Protein AF-A0A662M3L5-F1 (afdb_monomer)

Mean predicted aligned error: 12.58 Å

Structure (mmCIF, N/CA/C/O backbone):
data_AF-A0A662M3L5-F1
#
_entry.id   AF-A0A662M3L5-F1
#
loop_
_atom_site.group_PDB
_atom_site.id
_atom_site.type_symbol
_atom_site.label_atom_id
_atom_site.label_alt_id
_atom_site.label_comp_id
_atom_site.label_asym_id
_atom_site.label_entity_id
_atom_site.label_seq_id
_atom_site.pdbx_PDB_ins_code
_atom_site.Cartn_x
_atom_site.Cartn_y
_atom_site.Cartn_z
_atom_site.occupancy
_atom_site.B_iso_or_equiv
_atom_site.auth_seq_id
_atom_site.auth_comp_id
_atom_site.auth_asym_id
_atom_site.auth_atom_id
_atom_site.pdbx_PDB_model_num
ATOM 1 N N . MET A 1 1 ? 11.964 -28.459 -2.145 1.00 27.73 1 MET A N 1
ATOM 2 C CA . MET A 1 1 ? 10.827 -27.707 -1.575 1.00 27.73 1 MET A CA 1
ATOM 3 C C . MET A 1 1 ? 11.203 -27.233 -0.178 1.00 27.73 1 MET A C 1
ATOM 5 O O . MET A 1 1 ? 11.047 -27.974 0.781 1.00 27.73 1 MET A O 1
ATOM 9 N N . LYS A 1 2 ? 11.797 -26.044 -0.067 1.00 26.00 2 LYS A N 1
ATOM 10 C CA . LYS A 1 2 ? 11.964 -25.332 1.205 1.00 26.00 2 LYS A CA 1
ATOM 11 C C . LYS A 1 2 ? 11.062 -24.111 1.096 1.00 26.00 2 LYS A C 1
ATOM 13 O O . LYS A 1 2 ? 11.248 -23.328 0.171 1.00 26.00 2 LYS A O 1
ATOM 18 N N . GLY A 1 3 ? 10.043 -24.043 1.948 1.00 25.27 3 GLY A N 1
ATOM 19 C CA . GLY A 1 3 ? 9.074 -22.954 1.952 1.00 25.27 3 GLY A CA 1
ATOM 20 C C . GLY A 1 3 ? 9.785 -21.626 2.168 1.00 25.27 3 GLY A C 1
ATOM 21 O O . GLY A 1 3 ? 10.531 -21.477 3.138 1.00 25.27 3 GLY A O 1
ATOM 22 N N . LYS A 1 4 ? 9.577 -20.685 1.244 1.00 26.95 4 LYS A N 1
ATOM 23 C CA . LYS A 1 4 ? 9.848 -19.274 1.498 1.00 26.95 4 LYS A CA 1
ATOM 24 C C . LYS A 1 4 ? 8.907 -18.874 2.635 1.00 26.95 4 LYS A C 1
ATOM 26 O O . LYS A 1 4 ? 7.693 -18.961 2.498 1.00 26.95 4 LYS A O 1
ATOM 31 N N . ARG A 1 5 ? 9.476 -18.563 3.799 1.00 26.64 5 ARG A N 1
ATOM 32 C CA . ARG A 1 5 ? 8.756 -17.863 4.862 1.00 26.64 5 ARG A CA 1
ATOM 33 C C . ARG A 1 5 ? 8.443 -16.486 4.290 1.00 26.64 5 ARG A C 1
ATOM 35 O O . ARG A 1 5 ? 9.375 -15.706 4.129 1.00 26.64 5 ARG A O 1
ATOM 42 N N . ASN A 1 6 ? 7.181 -16.225 3.962 1.00 28.84 6 ASN A N 1
ATOM 43 C CA . ASN A 1 6 ? 6.695 -14.861 3.792 1.00 28.84 6 ASN A CA 1
ATOM 44 C C . ASN A 1 6 ? 6.996 -14.156 5.117 1.00 28.84 6 ASN A C 1
ATOM 46 O O . ASN A 1 6 ? 6.424 -14.505 6.153 1.00 28.84 6 ASN A O 1
ATOM 50 N N . ILE A 1 7 ? 7.999 -13.280 5.121 1.00 30.14 7 ILE A N 1
ATOM 51 C CA . ILE A 1 7 ? 8.295 -12.440 6.277 1.00 30.14 7 ILE A CA 1
ATOM 52 C C . ILE A 1 7 ? 7.214 -11.369 6.250 1.00 30.14 7 ILE A C 1
ATOM 54 O O . ILE A 1 7 ? 7.337 -10.358 5.574 1.00 30.14 7 ILE A O 1
ATOM 58 N N . MET A 1 8 ? 6.110 -11.667 6.925 1.00 33.59 8 MET A N 1
ATOM 59 C CA . MET A 1 8 ? 5.033 -10.728 7.182 1.00 33.59 8 MET A CA 1
ATOM 60 C C . MET A 1 8 ? 5.620 -9.635 8.082 1.00 33.59 8 MET A C 1
ATOM 62 O O . MET A 1 8 ? 5.945 -9.885 9.246 1.00 33.59 8 MET A O 1
ATOM 66 N N . ILE A 1 9 ? 5.881 -8.456 7.515 1.00 40.44 9 ILE A N 1
ATOM 67 C CA . ILE A 1 9 ? 6.354 -7.307 8.285 1.00 40.44 9 ILE A CA 1
ATOM 68 C C . ILE A 1 9 ? 5.115 -6.702 8.942 1.00 40.44 9 ILE A C 1
ATOM 70 O O . ILE A 1 9 ? 4.373 -5.942 8.329 1.00 40.44 9 ILE A O 1
ATOM 74 N N . VAL A 1 10 ? 4.878 -7.089 10.192 1.00 43.31 10 VAL A N 1
ATOM 75 C CA . VAL A 1 10 ? 3.869 -6.464 11.047 1.00 43.31 10 VAL A CA 1
ATOM 76 C C . VAL A 1 10 ? 4.516 -5.253 11.701 1.00 43.31 10 VAL A C 1
ATOM 78 O O . VAL A 1 10 ? 5.445 -5.398 12.500 1.00 43.31 10 VAL A O 1
ATOM 81 N N . VAL A 1 11 ? 4.038 -4.056 11.371 1.00 50.41 11 VAL A N 1
ATOM 82 C CA . VAL A 1 11 ? 4.433 -2.842 12.086 1.00 50.41 11 VAL A CA 1
ATOM 83 C C . VAL A 1 11 ? 3.308 -2.481 13.047 1.00 50.41 11 VAL A C 1
ATOM 85 O O . VAL A 1 11 ? 2.239 -2.017 12.656 1.00 50.41 11 VAL A O 1
ATOM 88 N N . GLY A 1 12 ? 3.546 -2.761 14.329 1.00 44.47 12 GLY A N 1
ATOM 89 C CA . GLY A 1 12 ? 2.594 -2.503 15.403 1.00 44.47 12 GLY A CA 1
ATOM 90 C C . GLY A 1 12 ? 2.553 -1.035 15.814 1.00 44.47 12 GLY A C 1
ATOM 91 O O . GLY A 1 12 ? 3.558 -0.485 16.256 1.00 44.47 12 GLY A O 1
ATOM 92 N N . LEU A 1 13 ? 1.372 -0.426 15.745 1.00 50.84 13 LEU A N 1
ATOM 93 C CA . LEU A 1 13 ? 1.010 0.799 16.457 1.00 50.84 13 LEU A CA 1
ATOM 94 C C . LEU A 1 13 ? 0.485 0.412 17.856 1.00 50.84 13 LEU A C 1
ATOM 96 O O . LEU A 1 13 ? -0.711 0.328 18.128 1.00 50.84 13 LEU A O 1
ATOM 100 N N . VAL A 1 14 ? 1.408 0.086 18.760 1.00 42.06 14 VAL A N 1
ATOM 101 C CA . VAL A 1 14 ? 1.069 -0.434 20.097 1.00 42.06 14 VAL A CA 1
ATOM 102 C C . VAL A 1 14 ? 0.635 0.698 21.039 1.00 42.06 14 VAL A C 1
ATOM 104 O O . VAL A 1 14 ? 1.477 1.487 21.470 1.00 42.06 14 VAL A O 1
ATOM 107 N N . PHE A 1 15 ? -0.635 0.723 21.455 1.00 51.69 15 PHE A N 1
ATOM 108 C CA . PHE A 1 15 ? -1.193 1.737 22.357 1.00 51.69 15 PHE A CA 1
ATOM 109 C C . PHE A 1 15 ? -1.499 1.186 23.765 1.00 51.69 15 PHE A C 1
ATOM 111 O O . PHE A 1 15 ? -2.551 0.607 24.021 1.00 51.69 15 PHE A O 1
ATOM 118 N N . PHE A 1 16 ? -0.629 1.439 24.748 1.00 46.91 16 PHE A N 1
ATOM 119 C CA . PHE A 1 16 ? -0.944 1.139 26.153 1.00 46.91 16 PHE A CA 1
ATOM 120 C C . PHE A 1 16 ? -1.837 2.236 26.768 1.00 46.91 16 PHE A C 1
ATOM 122 O O . PHE A 1 16 ? -1.396 3.363 26.993 1.00 46.91 16 PHE A O 1
ATOM 129 N N . ILE A 1 17 ? -3.082 1.914 27.127 1.00 49.44 17 ILE A N 1
ATOM 130 C CA . ILE A 1 17 ? -3.923 2.797 27.953 1.00 49.44 17 ILE A CA 1
ATOM 131 C C . ILE A 1 17 ? -4.203 2.107 29.287 1.00 49.44 17 ILE A C 1
ATOM 133 O O . ILE A 1 17 ? -5.265 1.542 29.516 1.00 49.44 17 ILE A O 1
ATOM 137 N N . ILE A 1 18 ? -3.243 2.208 30.206 1.00 41.41 18 ILE A N 1
ATOM 138 C CA . ILE A 1 18 ? -3.522 1.980 31.626 1.00 41.41 18 ILE A CA 1
ATOM 139 C C . ILE A 1 18 ? -4.503 3.083 32.043 1.00 41.41 18 ILE A C 1
ATOM 141 O O . ILE A 1 18 ? -4.197 4.255 31.858 1.00 41.41 18 ILE A O 1
ATOM 145 N N . ALA A 1 19 ? -5.686 2.740 32.544 1.00 36.19 19 ALA A N 1
ATOM 146 C CA . ALA A 1 19 ? -6.636 3.725 33.052 1.00 36.19 19 ALA A CA 1
ATOM 147 C C . ALA A 1 19 ? -7.454 3.118 34.194 1.00 36.19 19 ALA A C 1
ATOM 149 O O . ALA A 1 19 ? -8.525 2.575 33.933 1.00 36.19 19 ALA A O 1
ATOM 150 N N . PRO A 1 20 ? -7.002 3.222 35.455 1.00 42.72 20 PRO A N 1
ATOM 151 C CA . PRO A 1 20 ? -7.793 2.735 36.565 1.00 42.72 20 PRO A CA 1
ATOM 152 C C . PRO A 1 20 ? -8.981 3.658 36.861 1.00 42.72 20 PRO A C 1
ATOM 154 O O . PRO A 1 20 ? -8.841 4.874 36.999 1.00 42.72 20 PRO A O 1
ATOM 157 N N . SER A 1 21 ? -10.133 3.015 37.073 1.00 36.50 21 SER A N 1
ATOM 158 C CA . SER A 1 21 ? -11.302 3.444 37.859 1.00 36.50 21 SER A CA 1
ATOM 159 C C . SER A 1 21 ? -12.271 4.490 37.271 1.00 36.50 21 SER A C 1
ATOM 161 O O . SER A 1 21 ? -12.061 5.697 37.339 1.00 36.50 21 SER A O 1
ATOM 163 N N . PHE A 1 22 ? -13.428 4.025 36.771 1.00 46.28 22 PHE A N 1
ATOM 164 C CA . PHE A 1 22 ? -14.652 4.833 36.714 1.00 46.28 22 PHE A CA 1
ATOM 165 C C . PHE A 1 22 ? -15.090 5.167 38.148 1.00 46.28 22 PHE A C 1
ATOM 167 O O . PHE A 1 22 ? -15.472 4.294 38.926 1.00 46.28 22 PHE A O 1
ATOM 174 N N . SER A 1 23 ? -15.176 6.445 38.481 1.00 38.12 23 SER A N 1
ATOM 175 C CA . SER A 1 23 ? -15.864 6.880 39.693 1.00 38.12 23 SER A CA 1
ATOM 176 C C . SER A 1 23 ? -16.951 7.866 39.301 1.00 38.12 23 SER A C 1
ATOM 178 O O . SER A 1 23 ? -16.676 9.049 39.142 1.00 38.12 23 SER A O 1
ATOM 180 N N . PHE A 1 24 ? -18.188 7.386 39.177 1.00 52.09 24 PHE A N 1
ATOM 181 C CA . PHE A 1 24 ? -19.344 8.245 39.430 1.00 52.09 24 PHE A CA 1
ATOM 182 C C . PHE A 1 24 ? -19.686 8.138 40.907 1.00 52.09 24 PHE A C 1
ATOM 184 O O . PHE A 1 24 ? -19.573 7.059 41.492 1.00 52.09 24 PHE A O 1
ATOM 191 N N . VAL A 1 25 ? -20.178 9.205 41.521 1.00 48.12 25 VAL A N 1
ATOM 192 C CA . VAL A 1 25 ? -20.748 9.082 42.867 1.00 48.12 25 VAL A CA 1
ATOM 193 C C . VAL A 1 25 ? -22.212 8.662 42.723 1.00 48.12 25 VAL A C 1
ATOM 195 O O . VAL A 1 25 ? -23.138 9.433 42.975 1.00 48.12 25 VAL A O 1
ATOM 198 N N . LEU A 1 26 ? -22.453 7.408 42.318 1.00 54.53 26 LEU A N 1
ATOM 199 C CA . LEU A 1 26 ? -23.788 6.822 42.461 1.00 54.53 26 LEU A CA 1
ATOM 200 C C . LEU A 1 26 ? -23.977 6.429 43.923 1.00 54.53 26 LEU A C 1
ATOM 202 O O . LEU A 1 26 ? -23.242 5.611 44.478 1.00 54.53 26 LEU A O 1
ATOM 206 N N . THR A 1 27 ? -24.980 7.014 44.575 1.00 55.97 27 THR A N 1
ATOM 207 C CA . THR A 1 27 ? -25.310 6.623 45.943 1.00 55.97 27 THR A CA 1
ATOM 208 C C . THR A 1 27 ? -25.780 5.161 45.947 1.00 55.97 27 THR A C 1
ATOM 210 O O . THR A 1 27 ? -26.597 4.782 45.105 1.00 55.97 27 THR A O 1
ATOM 213 N N . PRO A 1 28 ? -25.332 4.318 46.900 1.00 55.06 28 PRO A N 1
ATOM 214 C CA . PRO A 1 28 ? -25.658 2.884 46.926 1.00 55.06 28 PRO A CA 1
ATOM 215 C C . PRO A 1 28 ? -27.157 2.534 46.985 1.00 55.06 28 PRO A C 1
ATOM 217 O O . PRO A 1 28 ? -27.518 1.362 46.899 1.00 55.06 28 PRO A O 1
ATOM 220 N N . SER A 1 29 ? -28.034 3.521 47.195 1.00 57.66 29 SER A N 1
ATOM 221 C CA . SER A 1 29 ? -29.493 3.386 47.198 1.00 57.66 29 SER A CA 1
ATOM 222 C C . SER A 1 29 ? -30.149 3.640 45.831 1.00 57.66 29 SER A C 1
ATOM 224 O O . SER A 1 29 ? -31.363 3.443 45.706 1.00 57.66 29 SER A O 1
ATOM 226 N N . MET A 1 30 ? -29.395 4.066 44.810 1.00 67.62 30 MET A N 1
ATOM 227 C CA . MET A 1 30 ? -29.929 4.304 43.468 1.00 67.62 30 MET A CA 1
ATOM 228 C C . MET A 1 30 ? -30.378 3.001 42.801 1.00 67.62 30 MET A C 1
ATOM 230 O O . MET A 1 30 ? -29.703 1.978 42.852 1.00 67.62 30 MET A O 1
ATOM 234 N N . LYS A 1 31 ? -31.545 3.050 42.149 1.00 77.75 31 LYS A N 1
ATOM 235 C CA . LYS A 1 31 ? -32.142 1.919 41.411 1.00 77.75 31 LYS A CA 1
ATOM 236 C C . LYS A 1 31 ? -31.986 2.031 39.889 1.00 77.75 31 LYS A C 1
ATOM 238 O O . LYS A 1 31 ? -32.444 1.145 39.173 1.00 77.75 31 LYS A O 1
ATOM 243 N N . LYS A 1 32 ? -31.443 3.150 39.409 1.00 84.06 32 LYS A N 1
ATOM 244 C CA . LYS A 1 32 ? -31.181 3.459 38.001 1.00 84.06 32 LYS A CA 1
ATOM 245 C C . LYS A 1 32 ? -30.176 4.607 37.898 1.00 84.06 32 LYS A C 1
ATOM 247 O O . LYS A 1 32 ? -30.048 5.371 38.856 1.00 84.06 32 LYS A O 1
ATOM 252 N N . ILE A 1 33 ? -29.553 4.755 36.736 1.00 85.81 33 ILE A N 1
ATOM 253 C CA . ILE A 1 33 ? -28.742 5.916 36.360 1.00 85.81 33 ILE A CA 1
ATOM 254 C C . ILE A 1 33 ? -29.633 7.176 36.390 1.00 85.81 33 ILE A C 1
ATOM 256 O O . ILE A 1 33 ? -30.780 7.121 35.922 1.00 85.81 33 ILE A O 1
ATOM 260 N N . PRO A 1 34 ? -29.170 8.284 36.999 1.00 87.25 34 PRO A N 1
ATOM 261 C CA . PRO A 1 34 ? -29.963 9.498 37.129 1.00 87.25 34 PRO A CA 1
ATOM 262 C C . PRO A 1 34 ? -30.137 10.215 35.787 1.00 87.25 34 PRO A C 1
ATOM 264 O O . PRO A 1 34 ? -29.218 10.301 34.978 1.00 87.25 34 PRO A O 1
ATOM 267 N N . ASP A 1 35 ? -31.320 10.799 35.593 1.00 89.38 35 ASP A N 1
ATOM 268 C CA . ASP A 1 35 ? -31.688 11.490 34.349 1.00 89.38 35 ASP A CA 1
ATOM 269 C C . ASP A 1 35 ? -30.945 12.845 34.190 1.00 89.38 35 ASP A C 1
ATOM 271 O O . ASP A 1 35 ? -31.071 13.502 33.164 1.00 89.38 35 ASP A O 1
ATOM 275 N N . ASN A 1 36 ? -30.181 13.257 35.210 1.00 87.94 36 ASN A N 1
ATOM 276 C CA . ASN A 1 36 ? -29.349 14.462 35.277 1.00 87.94 36 ASN A CA 1
ATOM 277 C C . ASN A 1 36 ? -27.878 14.141 35.619 1.00 87.94 36 ASN A C 1
ATOM 279 O O . ASN A 1 36 ? -27.220 14.932 36.293 1.00 87.94 36 ASN A O 1
ATOM 283 N N . LEU A 1 37 ? -27.389 12.957 35.227 1.00 87.12 37 LEU A N 1
ATOM 284 C CA . LEU A 1 37 ? -25.986 12.566 35.377 1.00 87.12 37 LEU A CA 1
ATOM 285 C C . LEU A 1 37 ? -25.061 13.632 34.765 1.00 87.12 37 LEU A C 1
ATOM 287 O O . LEU A 1 37 ? -25.220 13.975 33.598 1.00 87.12 37 LEU A O 1
ATOM 291 N N . HIS A 1 38 ? -24.088 14.116 35.531 1.00 89.88 38 HIS A N 1
ATOM 292 C CA . HIS A 1 38 ? -22.955 14.891 35.024 1.00 89.88 38 HIS A CA 1
ATOM 293 C C . HIS A 1 38 ? -21.731 14.541 35.845 1.00 89.88 38 HIS A C 1
ATOM 295 O O . HIS A 1 38 ? -21.730 14.723 37.061 1.00 89.88 38 HIS A O 1
ATOM 301 N N . GLU A 1 39 ? -20.720 14.005 35.181 1.00 83.62 39 GLU A N 1
ATOM 302 C CA . GLU A 1 39 ? -19.547 13.456 35.837 1.00 83.62 39 GLU A CA 1
ATOM 303 C C . GLU A 1 39 ? -18.311 13.646 34.960 1.00 83.62 39 GLU A C 1
ATOM 305 O O . GLU A 1 39 ? -18.377 13.536 33.734 1.00 83.62 39 GLU A O 1
ATOM 310 N N . VAL A 1 40 ? -17.173 13.917 35.594 1.00 85.12 40 VAL A N 1
ATOM 311 C CA . VAL A 1 40 ? -15.888 14.113 34.916 1.00 85.12 40 VAL A CA 1
ATOM 312 C C . VAL A 1 40 ? -14.843 13.241 35.589 1.00 85.12 40 VAL A C 1
ATOM 314 O O . VAL A 1 40 ? -14.627 13.340 36.795 1.00 85.12 40 VAL A O 1
ATOM 317 N N . VAL A 1 41 ? -14.176 12.409 34.798 1.00 79.50 41 VAL A N 1
ATOM 318 C CA . VAL A 1 41 ? -13.147 11.474 35.250 1.00 79.50 41 VAL A CA 1
ATOM 319 C C . VAL A 1 41 ? -11.843 11.780 34.522 1.00 79.50 41 VAL A C 1
ATOM 321 O O . VAL A 1 41 ? -11.846 12.092 33.332 1.00 79.50 41 VAL A O 1
ATOM 324 N N . TYR A 1 42 ? -10.731 11.701 35.247 1.00 81.75 42 TYR A N 1
ATOM 325 C CA . TYR A 1 42 ? -9.387 11.866 34.705 1.00 81.75 42 TYR A CA 1
ATOM 326 C C . TYR A 1 42 ? -8.622 10.553 34.838 1.00 81.75 42 TYR A C 1
ATOM 328 O O . TYR A 1 42 ? -8.684 9.906 35.882 1.00 81.75 42 TYR A O 1
ATOM 336 N N . TYR A 1 43 ? -7.879 10.196 33.798 1.00 78.31 43 TYR A N 1
ATOM 337 C CA . TYR A 1 43 ? -7.032 9.013 33.744 1.00 78.31 43 TYR A CA 1
ATOM 338 C C . TYR A 1 43 ? -5.612 9.399 33.346 1.00 78.31 43 TYR A C 1
ATOM 340 O O . TYR A 1 43 ? -5.399 10.386 32.641 1.00 78.31 43 TYR A O 1
ATOM 348 N N . GLU A 1 44 ? -4.643 8.582 33.746 1.00 82.00 44 GLU A N 1
ATOM 349 C CA . GLU A 1 44 ? -3.254 8.698 33.311 1.00 82.00 44 GLU A CA 1
ATOM 350 C C . GLU A 1 44 ? -2.821 7.405 32.630 1.00 82.00 44 GLU A C 1
ATOM 352 O O . GLU A 1 44 ? -3.000 6.337 33.207 1.00 82.00 44 GLU A O 1
ATOM 357 N N . GLY A 1 45 ? -2.207 7.507 31.451 1.00 80.81 45 GLY A N 1
ATOM 358 C CA . GLY A 1 45 ? -1.768 6.358 30.659 1.00 80.81 45 GLY A CA 1
ATOM 359 C C . GLY A 1 45 ? -0.417 6.580 29.979 1.00 80.81 45 GLY A C 1
ATOM 360 O O . GLY A 1 45 ? 0.198 7.644 30.103 1.00 80.81 45 GLY A O 1
ATOM 361 N N . LYS A 1 46 ? 0.054 5.569 29.239 1.00 84.62 46 LYS A N 1
ATOM 362 C CA . LYS A 1 46 ? 1.324 5.618 28.502 1.00 84.62 46 LYS A CA 1
ATOM 363 C C . LYS A 1 46 ? 1.124 5.215 27.043 1.00 84.62 46 LYS A C 1
ATOM 365 O O . LYS A 1 46 ? 1.204 4.042 26.700 1.00 84.62 46 LYS A O 1
ATOM 370 N N . LEU A 1 47 ? 0.962 6.203 26.179 1.00 84.25 47 LEU A N 1
ATOM 371 C CA . LEU A 1 47 ? 0.770 6.004 24.750 1.00 84.25 47 LEU A CA 1
ATOM 372 C C . LEU A 1 47 ? 2.087 5.597 24.076 1.00 84.25 47 LEU A C 1
ATOM 374 O O . LEU A 1 47 ? 3.096 6.283 24.246 1.00 84.25 47 LEU A O 1
ATOM 378 N N . GLY A 1 48 ? 2.072 4.505 23.314 1.00 82.31 48 GLY A N 1
ATOM 379 C CA . GLY A 1 48 ? 3.133 4.151 22.373 1.00 82.31 48 GLY A CA 1
ATOM 380 C C . GLY A 1 48 ? 2.693 4.497 20.953 1.00 82.31 48 GLY A C 1
ATOM 381 O O . GLY A 1 48 ? 1.568 4.202 20.572 1.00 82.31 48 GLY A O 1
ATOM 382 N N . MET A 1 49 ? 3.553 5.139 20.172 1.00 79.25 49 MET A N 1
ATOM 383 C CA . MET A 1 49 ? 3.295 5.442 18.764 1.00 79.25 49 MET A CA 1
ATOM 384 C C . MET A 1 49 ? 4.531 5.114 17.943 1.00 79.25 49 MET A C 1
ATOM 386 O O . MET A 1 49 ? 5.652 5.403 18.362 1.00 79.25 49 MET A O 1
ATOM 390 N N . LEU A 1 50 ? 4.340 4.529 16.763 1.00 72.38 50 LEU A N 1
ATOM 391 C CA . LEU A 1 50 ? 5.442 4.347 15.831 1.00 72.38 50 LEU A CA 1
ATOM 392 C C . LEU A 1 50 ? 5.859 5.711 15.283 1.00 72.38 50 LEU A C 1
ATOM 394 O O . LEU A 1 50 ? 5.068 6.419 14.661 1.00 72.38 50 LEU A O 1
ATOM 398 N N . ASN A 1 51 ? 7.129 6.048 15.454 1.00 73.88 51 ASN A N 1
ATOM 399 C CA . ASN A 1 51 ? 7.733 7.166 14.762 1.00 73.88 51 ASN A CA 1
ATOM 400 C C . ASN A 1 51 ? 8.099 6.737 13.339 1.00 73.88 51 ASN A C 1
ATOM 402 O O . ASN A 1 51 ? 9.034 5.965 13.136 1.00 73.88 51 ASN A O 1
ATOM 406 N N . THR A 1 52 ? 7.388 7.256 12.342 1.00 67.69 52 THR A N 1
ATOM 407 C CA . THR A 1 52 ? 7.603 6.900 10.930 1.00 67.69 52 THR A CA 1
ATOM 408 C C . THR A 1 52 ? 8.940 7.391 10.369 1.00 67.69 52 THR A C 1
ATOM 410 O O . THR A 1 52 ? 9.419 6.839 9.385 1.00 67.69 52 THR A O 1
ATOM 413 N N . SER A 1 53 ? 9.584 8.379 11.005 1.00 71.88 53 SER A N 1
ATOM 414 C CA . SER A 1 53 ? 10.919 8.849 10.602 1.00 71.88 53 SER A CA 1
ATOM 415 C C . SER A 1 53 ? 12.038 7.953 11.130 1.00 71.88 53 SER A C 1
ATOM 417 O O . SER A 1 53 ? 13.024 7.721 10.437 1.00 71.88 53 SER A O 1
ATOM 419 N N . THR A 1 54 ? 11.928 7.489 12.379 1.00 76.62 54 THR A N 1
ATOM 420 C CA . THR A 1 54 ? 12.988 6.699 13.034 1.00 76.62 54 THR A CA 1
ATOM 421 C C . THR A 1 54 ? 12.720 5.197 13.020 1.00 76.62 54 THR A C 1
ATOM 423 O O . THR A 1 54 ? 13.621 4.431 13.355 1.00 76.62 54 THR A O 1
ATOM 426 N N . LEU A 1 55 ? 11.499 4.786 12.664 1.00 70.31 55 LEU A N 1
ATOM 427 C CA . LEU A 1 55 ? 10.984 3.416 12.735 1.00 70.31 55 LEU A CA 1
ATOM 428 C C . LEU A 1 55 ? 11.094 2.787 14.134 1.00 70.31 55 LEU A C 1
ATOM 430 O O . LEU A 1 55 ? 11.152 1.568 14.277 1.00 70.31 55 LEU A O 1
ATOM 434 N N . ASN A 1 56 ? 11.116 3.619 15.177 1.00 77.12 56 ASN A N 1
ATOM 435 C CA . ASN A 1 56 ? 11.104 3.188 16.571 1.00 77.12 56 ASN A CA 1
ATOM 436 C C . ASN A 1 56 ? 9.788 3.575 17.247 1.00 77.12 56 ASN A C 1
ATOM 438 O O . ASN A 1 56 ? 9.097 4.498 16.819 1.00 77.12 56 ASN A O 1
ATOM 442 N N . MET A 1 57 ? 9.462 2.880 18.335 1.00 76.69 57 MET A N 1
ATOM 443 C CA . MET A 1 57 ? 8.332 3.245 19.184 1.00 76.69 57 MET A CA 1
ATOM 444 C C . MET A 1 57 ? 8.708 4.415 20.092 1.00 76.69 57 MET A C 1
ATOM 446 O O . MET A 1 57 ? 9.570 4.277 20.965 1.00 76.69 57 MET A O 1
ATOM 450 N N . ASP A 1 58 ? 8.011 5.532 19.921 1.00 83.25 58 ASP A N 1
ATOM 451 C CA . ASP A 1 58 ? 8.042 6.659 20.840 1.00 83.25 58 ASP A CA 1
ATOM 452 C C . ASP A 1 58 ? 6.957 6.480 21.898 1.00 83.25 58 ASP A C 1
ATOM 454 O O . ASP A 1 58 ? 5.852 6.014 21.620 1.00 83.25 58 ASP A O 1
ATOM 458 N N . TYR A 1 59 ? 7.275 6.859 23.133 1.00 87.19 59 TYR A N 1
ATOM 459 C CA . TYR A 1 59 ? 6.352 6.734 24.252 1.00 87.19 59 TYR A CA 1
ATOM 460 C C . TYR A 1 59 ? 6.137 8.075 24.928 1.00 87.19 59 TYR A C 1
ATOM 462 O O . TYR A 1 59 ? 7.099 8.749 25.307 1.00 87.19 59 TYR A O 1
ATOM 470 N N . ILE A 1 60 ? 4.875 8.415 25.161 1.00 88.50 60 ILE A N 1
ATOM 471 C CA . ILE A 1 60 ? 4.485 9.612 25.900 1.00 88.50 60 ILE A CA 1
ATOM 472 C C . ILE A 1 60 ? 3.517 9.252 27.023 1.00 88.50 60 ILE A C 1
ATOM 474 O O . ILE A 1 60 ? 2.682 8.359 26.897 1.00 88.50 60 ILE A O 1
ATOM 478 N N . ASN A 1 61 ? 3.636 9.957 28.145 1.00 90.44 61 ASN A N 1
ATOM 479 C CA . ASN A 1 61 ? 2.639 9.871 29.205 1.00 90.44 61 ASN A CA 1
ATOM 480 C C . ASN A 1 61 ? 1.471 10.776 28.823 1.00 90.44 61 ASN A C 1
ATOM 482 O O . ASN A 1 61 ? 1.683 11.947 28.500 1.00 90.44 61 ASN A O 1
ATOM 486 N N . ILE A 1 62 ? 0.260 10.244 28.883 1.00 88.81 62 ILE A N 1
ATOM 487 C CA . ILE A 1 62 ? -0.957 10.961 28.516 1.00 88.81 62 ILE A CA 1
ATOM 488 C C . ILE A 1 62 ? -1.878 11.129 29.717 1.00 88.81 62 ILE A C 1
ATOM 490 O O . ILE A 1 62 ? -1.880 10.312 30.637 1.00 88.81 62 ILE A O 1
ATOM 494 N N . GLU A 1 63 ? -2.665 12.194 29.683 1.00 89.75 63 GLU A N 1
ATOM 495 C CA . GLU A 1 63 ? -3.829 12.397 30.535 1.00 89.75 63 GLU A CA 1
ATOM 496 C C . GLU A 1 63 ? -5.082 12.290 29.663 1.00 89.75 63 GLU A C 1
ATOM 498 O O . GLU A 1 63 ? -5.142 12.872 28.579 1.00 89.75 63 GLU A O 1
ATOM 503 N N . ILE A 1 64 ? -6.078 11.544 30.126 1.00 86.75 64 ILE A N 1
ATOM 504 C CA . ILE A 1 64 ? -7.362 11.384 29.447 1.00 86.75 64 ILE A CA 1
ATOM 505 C C . ILE A 1 64 ? -8.427 11.988 30.354 1.00 86.75 64 ILE A C 1
ATOM 507 O O . ILE A 1 64 ? -8.599 11.548 31.485 1.00 86.75 64 ILE A O 1
ATOM 511 N N . LYS A 1 65 ? -9.162 12.982 29.868 1.00 90.00 65 LYS A N 1
ATOM 512 C CA . LYS A 1 65 ? -10.353 13.518 30.524 1.00 90.00 65 LYS A CA 1
ATOM 513 C C . LYS A 1 65 ? -11.576 12.922 29.843 1.00 90.00 65 LYS A C 1
ATOM 515 O O . LYS A 1 65 ? -11.729 13.079 28.639 1.00 90.00 65 LYS A O 1
ATOM 520 N N . ARG A 1 66 ? -12.468 12.304 30.606 1.00 87.38 66 ARG A N 1
ATOM 521 C CA . ARG A 1 66 ? -13.758 11.806 30.128 1.00 87.38 66 ARG A CA 1
ATOM 522 C C . ARG A 1 66 ? -14.888 12.488 30.870 1.00 87.38 66 ARG A C 1
ATOM 524 O O . ARG A 1 66 ? -14.937 12.457 32.094 1.00 87.38 66 ARG A O 1
ATOM 531 N N . GLU A 1 67 ? -15.793 13.104 30.135 1.00 91.50 67 GLU A N 1
ATOM 532 C CA . GLU A 1 67 ? -16.920 13.859 30.663 1.00 91.50 67 GLU A CA 1
ATOM 533 C C . GLU A 1 67 ? -18.230 13.242 30.173 1.00 91.50 67 GLU A C 1
ATOM 535 O O . GLU A 1 67 ? -18.471 13.138 28.976 1.00 91.50 67 GLU A O 1
ATOM 540 N N . VAL A 1 68 ? -19.072 12.800 31.106 1.00 90.19 68 VAL A N 1
ATOM 541 C CA . VAL A 1 68 ? -20.291 12.035 30.831 1.00 90.19 68 VAL A CA 1
ATOM 542 C C . VAL A 1 68 ? -21.506 12.815 31.313 1.00 90.19 68 VAL A C 1
ATOM 544 O O . VAL A 1 68 ? -21.579 13.225 32.470 1.00 90.19 68 VAL A O 1
ATOM 547 N N . ASN A 1 69 ? -22.477 13.000 30.423 1.00 94.06 69 ASN A N 1
ATOM 548 C CA . ASN A 1 69 ? -23.661 13.822 30.632 1.00 94.06 69 ASN A CA 1
ATOM 549 C C . ASN A 1 69 ? -24.931 13.079 30.215 1.00 94.06 69 ASN A C 1
ATOM 551 O O . ASN A 1 69 ? -25.047 12.647 29.073 1.00 94.06 69 ASN A O 1
ATOM 555 N N . ALA A 1 70 ? -25.935 13.013 31.085 1.00 94.38 70 ALA A N 1
ATOM 556 C CA . ALA A 1 70 ? -27.299 12.721 30.664 1.00 94.38 70 ALA A CA 1
ATOM 557 C C . ALA A 1 70 ? -27.882 13.955 29.969 1.00 94.38 70 ALA A C 1
ATOM 559 O O . ALA A 1 70 ? -28.111 14.986 30.599 1.00 94.38 70 ALA A O 1
ATOM 560 N N . ILE A 1 71 ? -28.114 13.852 28.661 1.00 95.81 71 ILE A N 1
ATOM 561 C CA . ILE A 1 71 ? -28.539 14.996 27.840 1.00 95.81 71 ILE A CA 1
ATOM 562 C C . ILE A 1 71 ? -30.047 15.027 27.598 1.00 95.81 71 ILE A C 1
ATOM 564 O O . ILE A 1 71 ? -30.622 16.095 27.393 1.00 95.81 71 ILE A O 1
ATOM 568 N N . LYS A 1 72 ? -30.707 13.864 27.597 1.00 94.12 72 LYS A N 1
ATOM 569 C CA . LYS A 1 72 ? -32.140 13.757 27.308 1.00 94.12 72 LYS A CA 1
ATOM 570 C C . LYS A 1 72 ? -32.690 12.425 27.794 1.00 94.12 72 LYS A C 1
ATOM 572 O O . LYS A 1 72 ? -31.983 11.425 27.806 1.00 94.12 72 LYS A O 1
ATOM 577 N N . LYS A 1 73 ? -33.979 12.395 28.118 1.00 94.56 73 LYS A N 1
ATOM 578 C CA . LYS A 1 73 ? -34.722 11.159 28.355 1.00 94.56 73 LYS A CA 1
ATOM 579 C C . LYS A 1 73 ? -35.933 11.079 27.440 1.00 94.56 73 LYS A C 1
ATOM 581 O O . LYS A 1 73 ? -36.712 12.028 27.363 1.00 94.56 73 LYS A O 1
ATOM 586 N N . GLU A 1 74 ? -36.104 9.933 26.800 1.00 93.81 74 GLU A N 1
ATOM 587 C CA . GLU A 1 74 ? -37.211 9.636 25.897 1.00 93.81 74 GLU A CA 1
ATOM 588 C C . GLU A 1 74 ? -37.877 8.327 26.322 1.00 93.81 74 GLU A C 1
ATOM 590 O O . GLU A 1 74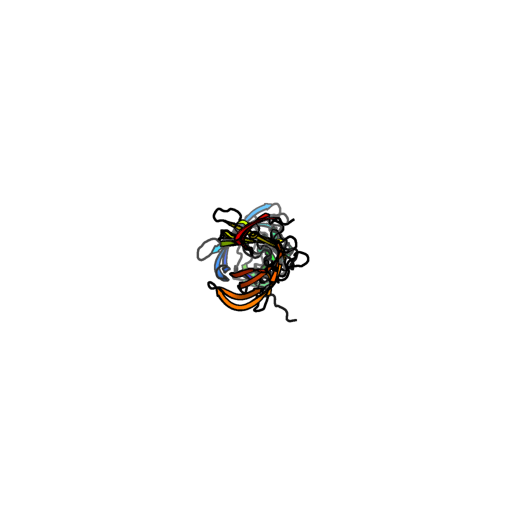 ? -37.342 7.240 26.124 1.00 93.81 74 GLU A O 1
ATOM 595 N N . GLY A 1 75 ? -39.044 8.427 26.966 1.00 91.50 75 GLY A N 1
ATOM 596 C CA . GLY A 1 75 ? -39.695 7.263 27.568 1.00 91.50 75 GLY A CA 1
ATOM 597 C C . GLY A 1 75 ? -38.797 6.602 28.619 1.00 91.50 75 GLY A C 1
ATOM 598 O O . GLY A 1 75 ? -38.434 7.235 29.615 1.00 91.50 75 GLY A O 1
ATOM 599 N N . ASP A 1 76 ? -38.446 5.339 28.380 1.00 92.25 76 ASP A N 1
ATOM 600 C CA . ASP A 1 76 ? -37.547 4.550 29.229 1.00 92.25 76 ASP A CA 1
ATOM 601 C C . ASP A 1 76 ? -36.075 4.594 28.776 1.00 92.25 76 ASP A C 1
ATOM 603 O O . ASP A 1 76 ? -35.231 3.979 29.423 1.00 92.25 76 ASP A O 1
ATOM 607 N N . VAL A 1 77 ? -35.747 5.348 27.720 1.00 96.25 77 VAL A N 1
ATOM 608 C CA . VAL A 1 77 ? -34.378 5.490 27.203 1.00 96.25 77 VAL A CA 1
ATOM 609 C C . VAL A 1 77 ? -33.734 6.768 27.727 1.00 96.25 77 VAL A C 1
ATOM 611 O O . VAL A 1 77 ? -34.325 7.850 27.680 1.00 96.25 77 VAL A O 1
ATOM 614 N N . LEU A 1 78 ? -32.504 6.649 28.221 1.00 95.50 78 LEU A N 1
ATOM 615 C CA . LEU A 1 78 ? -31.660 7.762 28.631 1.00 95.50 78 LEU A CA 1
ATOM 616 C C . LEU A 1 78 ? -30.562 7.977 27.584 1.00 95.50 78 LEU A C 1
ATOM 618 O O . LEU A 1 78 ? -29.793 7.061 27.300 1.00 95.50 78 LEU A O 1
ATOM 622 N N . LEU A 1 79 ? -30.493 9.185 27.025 1.00 96.81 79 LEU A N 1
ATOM 623 C CA . LEU A 1 79 ? -29.404 9.593 26.147 1.00 96.81 79 LEU A CA 1
ATOM 624 C C . LEU A 1 79 ? -28.243 10.126 26.982 1.00 96.81 79 LEU A C 1
ATOM 626 O O . LEU A 1 79 ? -28.402 11.093 27.736 1.00 96.81 79 LEU A O 1
ATOM 630 N N . ILE A 1 80 ? -27.082 9.505 26.811 1.00 94.19 80 ILE A N 1
ATOM 631 C CA . ILE A 1 80 ? -25.833 9.878 27.461 1.00 94.19 80 ILE A CA 1
ATOM 632 C C . ILE A 1 80 ? -24.864 10.400 26.406 1.00 94.19 80 ILE A C 1
ATOM 634 O O . ILE A 1 80 ? -24.602 9.714 25.427 1.00 94.19 80 ILE A O 1
ATOM 638 N N . ARG A 1 81 ? -24.309 11.591 26.618 1.00 95.25 81 ARG A N 1
ATOM 639 C CA . ARG A 1 81 ? -23.174 12.117 25.861 1.00 95.25 81 ARG A CA 1
ATOM 640 C C . ARG A 1 81 ? -21.895 11.889 26.645 1.00 95.25 81 ARG A C 1
ATOM 642 O O . ARG A 1 81 ? -21.843 12.183 27.835 1.00 95.25 81 ARG A O 1
ATOM 649 N N . GLU A 1 82 ? -20.877 11.417 25.960 1.00 91.88 82 GLU A N 1
ATOM 650 C CA . GLU A 1 82 ? -19.545 11.180 26.480 1.00 91.88 82 GLU A CA 1
ATOM 651 C C . GLU A 1 82 ? -18.538 11.963 25.646 1.00 91.88 82 GLU A C 1
ATOM 653 O O . GLU A 1 82 ? -18.513 11.826 24.429 1.00 91.88 82 GLU A O 1
ATOM 658 N N . ASP A 1 83 ? -17.722 12.783 26.297 1.00 93.19 83 ASP A N 1
ATOM 659 C CA . ASP A 1 83 ? -16.632 13.530 25.681 1.00 93.19 83 ASP A CA 1
ATOM 660 C C . ASP A 1 83 ? -15.303 13.045 26.256 1.00 93.19 83 ASP A C 1
ATOM 662 O O . ASP A 1 83 ? -15.041 13.213 27.447 1.00 93.19 83 ASP A O 1
ATOM 666 N N . VAL A 1 84 ? -14.456 12.461 25.415 1.00 89.75 84 VAL A N 1
ATOM 667 C CA . VAL A 1 84 ? -13.101 12.026 25.755 1.00 89.75 84 VAL A CA 1
ATOM 668 C C . VAL A 1 84 ? -12.109 13.003 25.133 1.00 89.75 84 VAL A C 1
ATOM 670 O O . VAL A 1 84 ? -12.120 13.246 23.931 1.00 89.75 84 VAL A O 1
ATOM 673 N N . THR A 1 85 ? -11.234 13.567 25.954 1.00 92.25 85 THR A N 1
ATOM 674 C CA . THR A 1 85 ? -10.123 14.424 25.540 1.00 92.25 85 THR A CA 1
ATOM 675 C C . THR A 1 85 ? -8.816 13.805 25.998 1.00 92.25 85 THR A C 1
ATOM 677 O O . THR A 1 85 ? -8.665 13.505 27.180 1.00 92.25 85 THR A O 1
ATOM 680 N N . VAL A 1 86 ? -7.848 13.667 25.097 1.00 89.56 86 VAL A N 1
ATOM 681 C CA . VAL A 1 86 ? -6.523 13.111 25.409 1.00 89.56 86 VAL A CA 1
ATOM 682 C C . VAL A 1 86 ? -5.461 14.192 25.263 1.00 89.56 86 VAL A C 1
ATOM 684 O O . VAL A 1 86 ? -5.485 14.964 24.306 1.00 89.56 86 VAL A O 1
ATOM 687 N N . LYS A 1 87 ? -4.524 14.275 26.212 1.00 92.62 87 LYS A N 1
ATOM 688 C CA . LYS A 1 87 ? -3.436 15.265 26.224 1.00 92.62 87 LYS A CA 1
ATOM 689 C C . LYS A 1 87 ? -2.099 14.616 26.532 1.00 92.62 87 LYS A C 1
ATOM 691 O O . LYS A 1 87 ? -2.022 13.733 27.379 1.00 92.62 87 LYS A O 1
ATOM 696 N N . ASP A 1 88 ? -1.028 15.105 25.917 1.00 92.06 88 ASP A N 1
ATOM 697 C CA . ASP A 1 88 ? 0.332 14.820 26.379 1.00 92.06 88 ASP A CA 1
ATOM 698 C C . ASP A 1 88 ? 0.539 15.494 27.743 1.00 92.06 88 ASP A C 1
ATOM 700 O O . ASP A 1 88 ? 0.486 16.721 27.861 1.00 92.06 88 ASP A O 1
ATOM 704 N N . LYS A 1 89 ? 0.812 14.696 28.779 1.00 91.00 89 LYS A N 1
ATOM 705 C CA . LYS A 1 89 ? 0.967 15.168 30.161 1.00 91.00 89 LYS A CA 1
ATOM 706 C C . LYS A 1 89 ? 2.155 16.120 30.326 1.00 91.00 89 LYS A C 1
ATOM 708 O O . LYS A 1 89 ? 2.152 16.971 31.212 1.00 91.00 89 LYS A O 1
ATOM 713 N N . ARG A 1 90 ? 3.190 15.987 29.491 1.00 90.75 90 ARG A N 1
ATOM 714 C CA . ARG A 1 90 ? 4.399 16.817 29.558 1.00 90.75 90 ARG A CA 1
ATOM 715 C C . ARG A 1 90 ? 4.174 18.196 28.949 1.00 90.75 90 ARG A C 1
ATOM 717 O O . ARG A 1 90 ? 4.686 19.179 29.478 1.00 90.75 90 ARG A O 1
ATOM 724 N N . THR A 1 91 ? 3.483 18.266 27.814 1.00 93.56 91 THR A N 1
ATOM 725 C CA . THR A 1 91 ? 3.297 19.525 27.071 1.00 93.56 91 THR A CA 1
ATOM 726 C C . THR A 1 91 ? 1.952 20.193 27.336 1.00 93.56 91 THR A C 1
ATOM 728 O O . THR A 1 91 ? 1.809 21.384 27.070 1.00 93.56 91 THR A O 1
ATOM 731 N N . GLY A 1 92 ? 0.969 19.447 27.843 1.00 91.88 92 GLY A N 1
ATOM 732 C CA . GLY A 1 92 ? -0.422 19.876 27.982 1.00 91.88 92 GLY A CA 1
ATOM 733 C C . GLY A 1 92 ? -1.170 19.985 26.649 1.00 91.88 92 GLY A C 1
ATOM 734 O O . GLY A 1 92 ? -2.319 20.431 26.634 1.00 91.88 92 GLY A O 1
ATOM 735 N N . LYS A 1 93 ? -0.536 19.613 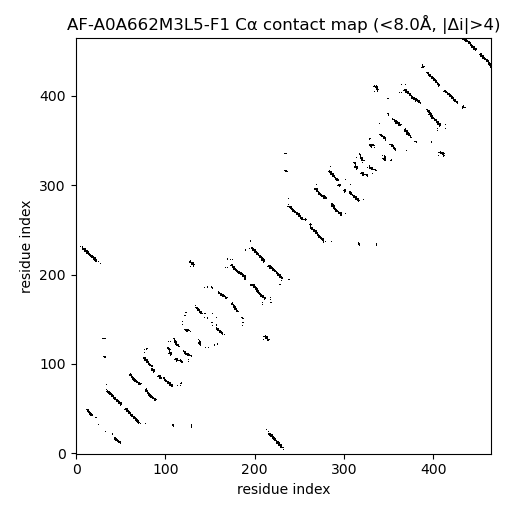25.528 1.00 93.94 93 LYS A N 1
ATOM 736 C CA . LYS A 1 93 ? -1.136 19.690 24.195 1.00 93.94 93 LYS A CA 1
ATOM 737 C C . LYS A 1 93 ? -2.124 18.540 24.007 1.00 93.94 93 LYS A C 1
ATOM 739 O O . LYS A 1 93 ? -1.804 17.393 24.310 1.00 93.94 93 LYS A O 1
ATOM 744 N N . GLU A 1 94 ? -3.306 18.858 23.491 1.00 92.50 94 GLU A N 1
ATOM 745 C CA . GLU A 1 94 ? -4.300 17.860 23.094 1.00 92.50 94 GLU A CA 1
ATOM 746 C C . GLU A 1 94 ? -3.801 16.998 21.931 1.00 92.50 94 GLU A C 1
ATOM 748 O O . GLU A 1 94 ? -3.032 17.459 21.082 1.00 92.50 94 GLU A O 1
ATOM 753 N N . ILE A 1 95 ? -4.256 15.747 21.921 1.00 88.56 95 ILE A N 1
ATOM 754 C CA . ILE A 1 95 ? -4.065 14.760 20.862 1.00 88.56 95 ILE A CA 1
ATOM 755 C C . ILE A 1 95 ? -5.454 14.540 20.242 1.00 88.56 95 ILE A C 1
ATOM 757 O O . ILE A 1 95 ? -6.231 13.731 20.762 1.00 88.56 95 ILE A O 1
ATOM 761 N N . PRO A 1 96 ? -5.819 15.316 19.202 1.00 85.69 96 PRO A N 1
ATOM 762 C CA . PRO A 1 96 ? -7.169 15.302 18.643 1.00 85.69 96 PRO A CA 1
ATOM 763 C C . PRO A 1 96 ? -7.574 13.928 18.118 1.00 85.69 96 PRO A C 1
ATOM 765 O O . PRO A 1 96 ? -8.693 13.508 18.374 1.00 85.69 96 PRO A O 1
ATOM 768 N N . ASP A 1 97 ? -6.641 13.203 17.499 1.00 79.62 97 ASP A N 1
ATOM 769 C CA . ASP A 1 97 ? -6.879 11.887 16.886 1.00 79.62 97 ASP A CA 1
ATOM 770 C C . ASP A 1 97 ? -7.287 10.801 17.899 1.00 79.62 97 ASP A C 1
ATOM 772 O O . ASP A 1 97 ? -7.783 9.749 17.519 1.00 79.62 97 ASP A O 1
ATOM 776 N N . LEU A 1 98 ? -7.083 11.046 19.199 1.00 80.69 98 LEU A N 1
ATOM 777 C CA . LEU A 1 98 ? -7.499 10.148 20.284 1.00 80.69 98 LEU A CA 1
ATOM 778 C C . LEU A 1 98 ? -8.677 10.704 21.098 1.00 80.69 98 LEU A C 1
ATOM 780 O O . LEU A 1 98 ? -9.108 10.087 22.072 1.00 80.69 98 LEU A O 1
ATOM 784 N N . SER A 1 99 ? -9.164 11.892 20.745 1.00 84.94 99 SER A N 1
ATOM 785 C CA . SER A 1 99 ? -10.286 12.549 21.410 1.00 84.94 99 SER A CA 1
ATOM 786 C C . SER A 1 99 ? -11.572 12.265 20.637 1.00 84.94 99 SER A C 1
ATOM 788 O O . SER A 1 99 ? -11.590 12.326 19.412 1.00 84.94 99 SER A O 1
ATOM 790 N N . MET A 1 100 ? -12.663 11.970 21.338 1.00 88.31 100 MET A N 1
ATOM 791 C CA . MET A 1 100 ? -13.932 11.602 20.707 1.00 88.31 100 MET A CA 1
ATOM 792 C C . MET A 1 100 ? -15.132 12.142 21.479 1.00 88.31 100 MET A C 1
ATOM 794 O O . MET A 1 100 ? -15.062 12.362 22.688 1.00 88.31 100 MET A O 1
ATOM 798 N N . THR A 1 101 ? -16.250 12.308 20.778 1.00 92.12 101 THR A N 1
ATOM 799 C CA . THR A 1 101 ? -17.559 12.563 21.379 1.00 92.12 101 THR A CA 1
ATOM 800 C C . THR A 1 101 ? -18.517 11.481 20.916 1.00 92.12 101 THR A C 1
ATOM 802 O O . THR A 1 101 ? -18.695 11.302 19.714 1.00 92.12 101 THR A O 1
ATOM 805 N N . THR A 1 102 ? -19.178 10.832 21.868 1.00 92.50 102 THR A N 1
ATOM 806 C CA . THR A 1 102 ? -20.076 9.707 21.611 1.00 92.50 102 THR A CA 1
ATOM 807 C C . THR A 1 102 ? -21.421 9.924 22.295 1.00 92.50 102 THR A C 1
ATOM 809 O O . THR A 1 102 ? -21.486 10.429 23.418 1.00 92.50 102 THR A O 1
ATOM 812 N N . ILE A 1 103 ? -22.516 9.544 21.640 1.00 94.88 103 ILE A N 1
ATOM 813 C CA . ILE A 1 103 ? -23.873 9.583 22.191 1.00 94.88 103 ILE A CA 1
ATOM 814 C C . ILE A 1 103 ? -24.442 8.166 22.263 1.00 94.88 103 ILE A C 1
ATOM 816 O O . ILE A 1 103 ? -24.682 7.510 21.252 1.00 94.88 103 ILE A O 1
ATOM 820 N N . TYR A 1 104 ? -24.750 7.726 23.476 1.00 94.50 104 TYR A N 1
ATOM 821 C CA . TYR A 1 104 ? -25.369 6.439 23.764 1.00 94.50 104 TYR A CA 1
ATOM 822 C C . TYR A 1 104 ? -26.858 6.608 24.046 1.00 94.50 104 TYR A C 1
ATOM 824 O O . TYR A 1 104 ? -27.267 7.562 24.708 1.00 94.50 104 TYR A O 1
ATOM 832 N N . GLY A 1 105 ? -27.666 5.645 23.610 1.00 96.00 105 GLY A N 1
ATOM 833 C CA . GLY A 1 105 ? -29.033 5.465 24.082 1.00 96.00 105 GLY A CA 1
ATOM 834 C C . GLY A 1 105 ? -29.138 4.209 24.924 1.00 96.00 105 GLY A C 1
ATOM 835 O O . GLY A 1 105 ? -28.964 3.113 24.400 1.00 96.00 105 GLY A O 1
ATOM 836 N N . ILE A 1 106 ? -29.414 4.351 26.220 1.00 95.38 106 ILE A N 1
ATOM 837 C CA . ILE A 1 106 ? -29.390 3.221 27.153 1.00 95.38 106 ILE A CA 1
ATOM 838 C C . ILE A 1 106 ? -30.669 3.085 27.977 1.00 95.38 106 ILE A C 1
ATOM 840 O O . ILE A 1 106 ? -31.343 4.065 28.291 1.00 95.38 106 ILE A O 1
ATOM 844 N N . ASP A 1 107 ? -30.970 1.862 28.408 1.00 94.69 107 ASP A N 1
ATOM 845 C CA . ASP A 1 107 ? -31.892 1.623 29.517 1.00 94.69 107 ASP A CA 1
ATOM 846 C C . ASP A 1 107 ? -31.171 1.978 30.834 1.00 94.69 107 ASP A C 1
ATOM 848 O O . ASP A 1 107 ? -30.211 1.301 31.213 1.00 94.69 107 ASP A O 1
ATOM 852 N N . PRO A 1 108 ? -31.628 2.991 31.592 1.00 90.81 108 PRO A N 1
ATOM 853 C CA . PRO A 1 108 ? -30.936 3.473 32.785 1.00 90.81 108 PRO A CA 1
ATOM 854 C C . PRO A 1 108 ? -30.939 2.478 33.956 1.00 90.81 108 PRO A C 1
ATOM 856 O O . PRO A 1 108 ? -30.254 2.709 34.950 1.00 90.81 108 PRO A O 1
ATOM 859 N N . ARG A 1 109 ? -31.722 1.392 33.909 1.00 88.06 109 ARG A N 1
ATOM 860 C CA . ARG A 1 109 ? -31.706 0.331 34.933 1.00 88.06 109 ARG A CA 1
ATOM 861 C C . ARG A 1 109 ? -30.742 -0.784 34.576 1.00 88.06 109 ARG A C 1
ATOM 863 O O . ARG A 1 109 ? -30.070 -1.316 35.458 1.00 88.06 109 ARG A O 1
ATOM 870 N N . THR A 1 110 ? -30.740 -1.186 33.309 1.00 91.12 110 THR A N 1
ATOM 871 C CA . THR A 1 110 ? -29.962 -2.343 32.856 1.00 91.12 110 THR A CA 1
ATOM 872 C C . THR A 1 110 ? -28.628 -1.967 32.232 1.00 91.12 110 THR A C 1
ATOM 874 O O . THR A 1 110 ? -27.811 -2.867 32.072 1.00 91.12 110 THR A O 1
ATOM 877 N N . SER A 1 111 ? -28.410 -0.683 31.936 1.00 91.06 111 SER A N 1
ATOM 878 C CA . SER A 1 111 ? -27.254 -0.129 31.219 1.00 91.06 111 SER A CA 1
ATOM 879 C C . SER A 1 111 ? -27.091 -0.661 29.790 1.00 91.06 111 SER A C 1
ATOM 881 O O . SER A 1 111 ? -26.038 -0.480 29.178 1.00 91.06 111 SER A O 1
ATOM 883 N N . LYS A 1 112 ? -28.129 -1.312 29.248 1.00 95.25 112 LYS A N 1
ATOM 884 C CA . LYS A 1 112 ? -28.105 -1.879 27.900 1.00 95.25 112 LYS A CA 1
ATOM 885 C C . LYS A 1 112 ? -28.304 -0.795 26.863 1.00 95.25 112 LYS A C 1
ATOM 887 O O . LYS A 1 112 ? -29.194 0.035 27.039 1.00 95.25 112 LYS A O 1
ATOM 892 N N . ASN A 1 113 ? -27.550 -0.875 25.773 1.00 95.19 113 ASN A N 1
ATOM 893 C CA . ASN A 1 113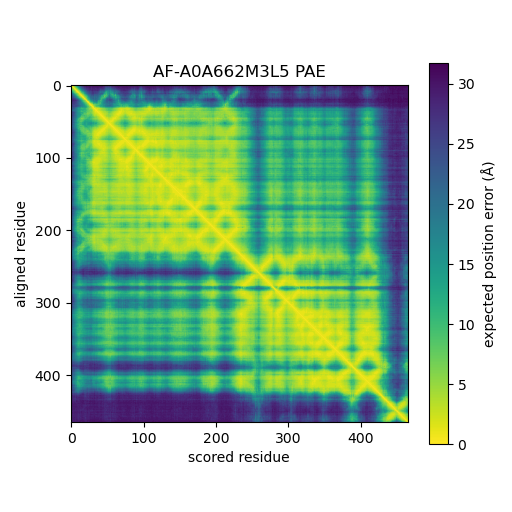 ? -27.820 -0.100 24.570 1.00 95.19 113 ASN A CA 1
ATOM 894 C C . ASN A 1 113 ? -29.221 -0.441 24.035 1.00 95.19 113 ASN A C 1
ATOM 896 O O . ASN A 1 113 ? -29.631 -1.608 24.025 1.00 95.19 113 ASN A O 1
ATOM 900 N N . VAL A 1 114 ? -29.964 0.590 23.638 1.00 96.12 114 VAL A N 1
ATOM 901 C CA . VAL A 1 114 ? -31.318 0.484 23.090 1.00 96.12 114 VAL A CA 1
ATOM 902 C C . VAL A 1 114 ? -31.248 0.755 21.585 1.00 96.12 114 VAL A C 1
ATOM 904 O O . VAL A 1 114 ? -30.871 1.865 21.211 1.00 96.12 114 VAL A O 1
ATOM 907 N N . PRO A 1 115 ? -31.623 -0.215 20.729 1.00 92.88 115 PRO A N 1
ATOM 908 C CA . PRO A 1 115 ? -31.609 -0.034 19.277 1.00 92.88 115 PRO A CA 1
ATOM 909 C C . PRO A 1 115 ? -32.406 1.195 18.826 1.00 92.88 115 PRO A C 1
ATOM 911 O O . PRO A 1 115 ? -33.476 1.473 19.379 1.00 92.88 115 PRO A O 1
ATOM 914 N N . GLY A 1 116 ? -31.909 1.907 17.815 1.00 92.12 116 GLY A N 1
ATOM 915 C CA . GLY A 1 116 ? -32.519 3.138 17.303 1.00 92.12 116 GLY A CA 1
ATOM 916 C C . GLY A 1 116 ? -32.236 4.405 18.119 1.00 92.12 116 GLY A C 1
ATOM 917 O O . GLY A 1 116 ? -32.807 5.452 17.814 1.00 92.12 116 GLY A O 1
ATOM 918 N N . TYR A 1 117 ? -31.392 4.336 19.154 1.00 93.81 117 TYR A N 1
ATOM 919 C CA . TYR A 1 117 ? -30.997 5.486 19.967 1.00 93.81 117 TYR A CA 1
ATOM 920 C C . TYR A 1 117 ? -29.476 5.633 20.054 1.00 93.81 117 TYR A C 1
ATOM 922 O O . TYR A 1 117 ? -28.736 4.654 20.076 1.00 93.81 117 TYR A O 1
ATOM 930 N N . GLY A 1 118 ? -29.022 6.878 20.214 1.00 92.81 118 GLY A N 1
ATOM 931 C CA . GLY A 1 118 ? -27.601 7.223 20.196 1.00 92.81 118 GLY A CA 1
ATOM 932 C C . GLY A 1 118 ? -27.128 7.626 18.801 1.00 92.81 118 GLY A C 1
ATOM 933 O O . GLY A 1 118 ? -27.937 7.924 17.926 1.00 92.81 118 GLY A O 1
ATOM 934 N N . ASP A 1 119 ? -25.814 7.680 18.618 1.00 93.75 119 ASP A N 1
ATOM 935 C CA . ASP A 1 119 ? -25.163 7.999 17.340 1.00 93.75 119 ASP A CA 1
ATOM 936 C C . ASP A 1 119 ? -24.765 6.764 16.517 1.00 93.75 119 ASP A C 1
ATOM 938 O O . ASP A 1 119 ? -24.357 6.900 15.368 1.00 93.75 119 ASP A O 1
ATOM 942 N N . THR A 1 120 ? -24.866 5.570 17.104 1.00 92.25 120 THR A N 1
ATOM 943 C CA . THR A 1 120 ? -24.430 4.299 16.516 1.00 92.25 120 THR A CA 1
ATOM 944 C C . THR A 1 120 ? -25.323 3.177 17.046 1.00 92.25 120 THR A C 1
ATOM 946 O O . THR A 1 120 ? -25.693 3.175 18.223 1.00 92.25 120 THR A O 1
ATOM 949 N N . GLU A 1 121 ? -25.659 2.208 16.192 1.00 92.50 121 GLU A N 1
ATOM 950 C CA . GLU A 1 121 ? -26.463 1.033 16.552 1.00 92.50 121 GLU A CA 1
ATOM 951 C C . GLU A 1 121 ? -25.638 0.035 17.371 1.00 92.50 121 GLU A C 1
ATOM 953 O O . GLU A 1 121 ? -25.003 -0.867 16.829 1.00 92.50 121 GLU A O 1
ATOM 958 N N . ARG A 1 122 ? -25.649 0.213 18.694 1.00 93.44 122 ARG A N 1
ATOM 959 C CA . ARG A 1 122 ? -24.898 -0.623 19.638 1.00 93.44 122 ARG A CA 1
ATOM 960 C C . ARG A 1 122 ? -25.769 -1.719 20.237 1.00 93.44 122 ARG A C 1
ATOM 962 O O . ARG A 1 122 ? -26.959 -1.533 20.492 1.00 93.44 122 ARG A O 1
ATOM 969 N N . VAL A 1 123 ? -25.144 -2.843 20.573 1.00 94.06 123 VAL A N 1
ATOM 970 C CA . VAL A 1 123 ? -25.773 -3.932 21.340 1.00 94.06 123 VAL A CA 1
ATOM 971 C C . VAL A 1 123 ? -25.141 -4.083 22.719 1.00 94.06 123 VAL A C 1
ATOM 973 O O . VAL A 1 123 ? -24.190 -3.394 23.076 1.00 94.06 123 VAL A O 1
ATOM 976 N N . GLY A 1 124 ? -25.685 -4.990 23.529 1.00 93.94 124 GLY A N 1
ATOM 977 C CA . GLY A 1 124 ? -25.104 -5.318 24.826 1.00 93.94 124 GLY A CA 1
ATOM 978 C C . GLY A 1 124 ? -25.143 -4.154 25.813 1.00 93.94 124 GLY A C 1
ATOM 979 O O . GLY A 1 124 ? -26.022 -3.296 25.766 1.00 93.94 124 GLY A O 1
ATOM 980 N N . GLN A 1 125 ? -24.222 -4.192 26.762 1.00 92.62 125 GLN A N 1
ATOM 981 C CA . GLN A 1 125 ? -24.073 -3.205 27.815 1.00 92.62 125 GLN A CA 1
ATOM 982 C C . GLN A 1 125 ? -23.173 -2.051 27.368 1.00 92.62 125 GLN A C 1
ATOM 984 O O . GLN A 1 125 ? -22.108 -2.298 26.807 1.00 92.62 125 GLN A O 1
ATOM 989 N N . TRP A 1 126 ? -23.573 -0.815 27.679 1.00 88.00 126 TRP A N 1
ATOM 990 C CA . TRP A 1 126 ? -22.666 0.340 27.675 1.00 88.00 126 TRP A CA 1
ATOM 991 C C . TRP A 1 126 ? -21.725 0.280 28.884 1.00 88.00 126 TRP A C 1
ATOM 993 O O . TRP A 1 126 ? -20.514 0.408 28.752 1.00 88.00 126 TRP A O 1
ATOM 1003 N N . ILE A 1 127 ? -22.290 0.008 30.064 1.00 85.56 127 ILE A N 1
ATOM 1004 C CA . ILE A 1 127 ? -21.568 -0.263 31.315 1.00 85.56 127 ILE A CA 1
ATOM 1005 C C . ILE A 1 127 ? -22.272 -1.384 32.085 1.00 85.56 127 ILE A C 1
ATOM 1007 O O . ILE A 1 127 ? -23.365 -1.820 31.720 1.00 85.56 127 ILE A O 1
ATOM 1011 N N . PHE A 1 128 ? -21.697 -1.846 33.194 1.00 90.00 128 PHE A N 1
ATOM 1012 C CA . PHE A 1 128 ? -22.371 -2.843 34.018 1.00 90.00 128 PHE A CA 1
ATOM 1013 C C . PHE A 1 128 ? -23.700 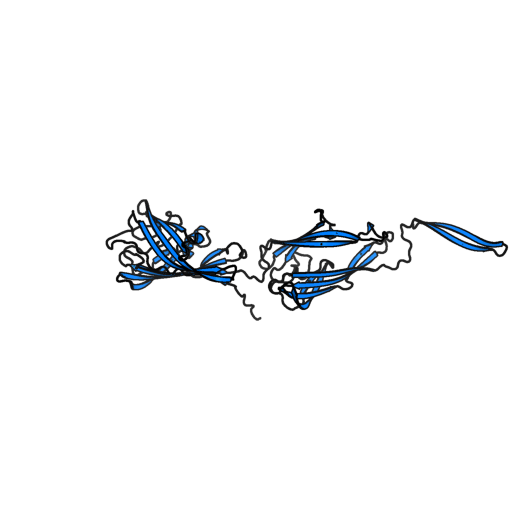-2.318 34.616 1.00 90.00 128 PHE A C 1
ATOM 1015 O O . PHE A 1 128 ? -23.832 -1.129 34.919 1.00 90.00 128 PHE A O 1
ATOM 1022 N N . PRO A 1 129 ? -24.721 -3.185 34.783 1.00 90.44 129 PRO A N 1
ATOM 1023 C CA . PRO A 1 129 ? -26.019 -2.784 35.326 1.00 90.44 129 PRO A CA 1
ATOM 1024 C C . PRO A 1 129 ? -25.948 -2.451 36.818 1.00 90.44 129 PRO A C 1
ATOM 1026 O O . PRO A 1 129 ? -25.151 -3.031 37.557 1.00 90.44 129 PRO A O 1
ATOM 1029 N N . VAL A 1 130 ? -26.906 -1.651 37.293 1.00 85.62 130 VAL A N 1
ATOM 1030 C CA . VAL A 1 130 ? -27.182 -1.523 38.731 1.00 85.62 130 VAL A CA 1
ATOM 1031 C C . VAL A 1 130 ? -27.542 -2.901 39.301 1.00 85.62 130 VAL A C 1
ATOM 1033 O O . VAL A 1 130 ? -28.390 -3.616 38.759 1.00 85.62 130 VAL A O 1
ATOM 1036 N N . GLY A 1 131 ? -26.909 -3.287 40.409 1.00 87.81 131 GLY A N 1
ATOM 1037 C CA . GLY A 1 131 ? -27.036 -4.626 40.986 1.00 87.81 131 GLY A CA 1
ATOM 1038 C C . GLY A 1 131 ? -26.366 -5.691 40.118 1.00 87.81 131 GLY A C 1
ATOM 1039 O O . GLY A 1 131 ? -27.022 -6.627 39.643 1.00 87.81 131 GLY A O 1
ATOM 1040 N N . VAL A 1 132 ? -25.062 -5.530 39.906 1.00 91.56 132 VAL A N 1
ATOM 1041 C CA . VAL A 1 132 ? -24.226 -6.433 39.117 1.00 91.56 132 VAL A CA 1
ATOM 1042 C C . VAL A 1 132 ? -24.338 -7.876 39.625 1.00 91.56 132 VAL A C 1
ATOM 1044 O O . VAL A 1 132 ? -24.397 -8.148 40.825 1.00 91.56 132 VAL A O 1
ATOM 1047 N N . LYS A 1 133 ? -24.409 -8.833 38.694 1.00 93.75 133 LYS A N 1
ATOM 1048 C CA . LYS A 1 133 ? -24.608 -10.260 38.981 1.00 93.75 133 LYS A CA 1
ATOM 1049 C C . LYS A 1 133 ? -23.377 -11.058 38.572 1.00 93.75 133 LYS A C 1
ATOM 1051 O O . LYS A 1 133 ? -22.734 -10.740 37.580 1.00 93.75 133 LYS A O 1
ATOM 1056 N N . LYS A 1 134 ? -23.120 -12.158 39.282 1.00 96.50 134 LYS A N 1
ATOM 1057 C CA . LYS A 1 134 ? -22.066 -13.141 38.975 1.00 96.50 134 LYS A CA 1
ATOM 1058 C C . LYS A 1 134 ? -22.394 -13.948 37.714 1.00 96.50 134 LYS A C 1
ATOM 1060 O O . LYS A 1 134 ? -22.835 -15.092 37.799 1.00 96.50 134 LYS A O 1
ATOM 1065 N N . LYS A 1 135 ? -22.296 -13.309 36.557 1.00 96.38 135 LYS A N 1
ATOM 1066 C CA . LYS A 1 135 ? -22.537 -13.888 35.236 1.00 96.38 135 LYS A CA 1
ATOM 1067 C C . LYS A 1 135 ? -21.816 -13.060 34.188 1.00 96.38 135 LYS A C 1
ATOM 1069 O O . LYS A 1 135 ? -21.507 -11.903 34.448 1.00 96.38 135 LYS A O 1
ATOM 1074 N N . ASP A 1 136 ? -21.702 -13.613 32.997 1.00 97.44 136 ASP A N 1
ATOM 1075 C CA . ASP A 1 136 ? -21.130 -12.904 31.866 1.00 97.44 136 ASP A CA 1
ATOM 1076 C C . ASP A 1 136 ? -22.091 -11.838 31.322 1.00 97.44 136 ASP A C 1
ATOM 1078 O O . ASP A 1 136 ? -23.327 -11.947 31.419 1.00 97.44 136 ASP A O 1
ATOM 1082 N N . TYR A 1 137 ? -21.505 -10.792 30.746 1.00 96.12 137 TYR A N 1
ATOM 1083 C CA . TYR A 1 137 ? -22.220 -9.698 30.103 1.00 96.12 137 TYR A CA 1
ATOM 1084 C C . TYR A 1 137 ? -21.713 -9.510 28.680 1.00 96.12 137 TYR A C 1
ATOM 1086 O O . TYR A 1 137 ? -20.513 -9.445 28.454 1.00 96.12 137 TYR A O 1
ATOM 1094 N N . LEU A 1 138 ? -22.638 -9.376 27.731 1.00 95.31 138 LEU A N 1
ATOM 1095 C CA . LEU A 1 138 ? -22.317 -8.828 26.418 1.00 95.31 138 LEU A CA 1
ATOM 1096 C C . LEU A 1 138 ? -22.074 -7.327 26.588 1.00 95.31 138 LEU A C 1
ATOM 1098 O O . LEU A 1 138 ? -22.946 -6.646 27.133 1.00 95.31 138 LEU A O 1
ATOM 1102 N N . VAL A 1 139 ? -20.928 -6.830 26.146 1.00 92.69 139 VAL A N 1
ATOM 1103 C CA . VAL A 1 139 ? -20.492 -5.435 26.282 1.00 92.69 139 VAL A CA 1
ATOM 1104 C C . VAL A 1 139 ? -20.101 -4.914 24.907 1.00 92.69 139 VAL A C 1
ATOM 1106 O O . VAL A 1 139 ? -19.493 -5.636 24.122 1.00 92.69 139 VAL A O 1
ATOM 1109 N N . TRP A 1 140 ? -20.465 -3.673 24.608 1.00 91.88 140 TRP A N 1
ATOM 1110 C CA . TRP A 1 140 ? -20.012 -3.014 23.388 1.00 91.88 140 TRP A CA 1
ATOM 1111 C C . TRP A 1 140 ? -18.584 -2.487 23.559 1.00 91.88 140 TRP A C 1
ATOM 1113 O O . TRP A 1 140 ? -18.315 -1.799 24.546 1.00 91.88 140 TRP A O 1
ATOM 1123 N N . ASN A 1 141 ? -17.682 -2.768 22.615 1.00 90.00 141 ASN A N 1
ATOM 1124 C CA . ASN A 1 141 ? -16.367 -2.133 22.599 1.00 90.00 141 ASN A CA 1
ATOM 1125 C C . ASN A 1 141 ? -16.454 -0.787 21.867 1.00 90.00 141 ASN A C 1
ATOM 1127 O O . ASN A 1 141 ? -16.579 -0.743 20.648 1.00 90.00 141 ASN A O 1
ATOM 1131 N N . SER A 1 142 ? -16.350 0.319 22.605 1.00 86.81 142 SER A N 1
ATOM 1132 C CA . SER A 1 142 ? -16.376 1.671 22.030 1.00 86.81 142 SER A CA 1
ATOM 1133 C C . SER A 1 142 ? -15.231 1.942 21.048 1.00 86.81 142 SER A C 1
ATOM 1135 O O . SER A 1 142 ? -15.384 2.783 20.171 1.00 86.81 142 SER A O 1
ATOM 1137 N N . ASP A 1 143 ? -14.106 1.219 21.141 1.00 86.19 143 ASP A N 1
ATOM 1138 C CA . ASP A 1 143 ? -13.010 1.346 20.165 1.00 86.19 143 ASP A CA 1
ATOM 1139 C C . ASP A 1 143 ? -13.446 0.901 18.759 1.00 86.19 143 ASP A C 1
ATOM 1141 O O . ASP A 1 143 ? -12.805 1.245 17.771 1.00 86.19 143 ASP A O 1
ATOM 1145 N N . MET A 1 144 ? -14.535 0.131 18.668 1.00 90.12 144 MET A N 1
ATOM 1146 C CA . MET A 1 144 ? -15.098 -0.376 17.420 1.00 90.12 144 MET A CA 1
ATOM 1147 C C . MET A 1 144 ? -16.143 0.574 16.825 1.00 90.12 144 MET A C 1
ATOM 1149 O O . MET A 1 144 ? -16.651 0.295 15.747 1.00 90.12 144 MET A O 1
ATOM 1153 N N . ASP A 1 145 ? -16.460 1.702 17.475 1.00 90.25 145 ASP A N 1
ATOM 1154 C CA . ASP A 1 145 ? -17.490 2.633 16.994 1.00 90.25 145 ASP A CA 1
ATOM 1155 C C . ASP A 1 145 ? -17.184 3.180 15.596 1.00 90.25 145 ASP A C 1
ATOM 1157 O O . ASP A 1 145 ? -18.074 3.245 14.752 1.00 90.25 145 ASP A O 1
ATOM 1161 N N . GLU A 1 146 ? -15.947 3.615 15.355 1.00 88.62 146 GLU A N 1
ATOM 1162 C CA . GLU A 1 146 ? -15.530 4.124 14.046 1.00 88.62 146 GLU A CA 1
ATOM 1163 C C . GLU A 1 146 ? -15.419 2.999 13.006 1.00 88.62 146 GLU A C 1
ATOM 1165 O O . GLU A 1 146 ? -16.114 3.102 11.994 1.00 88.62 146 GLU A O 1
ATOM 1170 N N . PRO A 1 147 ? -14.704 1.881 13.261 1.00 92.19 147 PRO A N 1
ATOM 1171 C CA . PRO A 1 147 ? -14.699 0.741 12.344 1.00 92.19 147 PRO A CA 1
ATOM 1172 C C . PRO A 1 147 ? -16.098 0.229 11.979 1.00 92.19 147 PRO A C 1
ATOM 1174 O O . PRO A 1 147 ? -16.340 -0.157 10.837 1.00 92.19 147 PRO A O 1
ATOM 1177 N N . TYR A 1 148 ? -17.036 0.236 12.930 1.00 93.88 148 TYR A N 1
ATOM 1178 C CA . TYR A 1 148 ? -18.411 -0.208 12.709 1.00 93.88 148 TYR A CA 1
ATOM 1179 C C . TYR A 1 148 ? -19.194 0.783 11.843 1.00 93.88 148 TYR A C 1
ATOM 1181 O O . TYR A 1 148 ? -19.927 0.373 10.945 1.00 93.88 148 TYR A O 1
ATOM 1189 N N . ARG A 1 149 ? -19.021 2.094 12.070 1.00 92.44 149 ARG A N 1
ATOM 1190 C CA . ARG A 1 149 ? -19.645 3.146 11.246 1.00 92.44 149 ARG A CA 1
ATOM 1191 C C . ARG A 1 149 ? -19.149 3.125 9.802 1.00 92.44 149 ARG A C 1
ATOM 1193 O O . ARG A 1 149 ? -19.954 3.327 8.897 1.00 92.44 149 ARG A O 1
ATOM 1200 N N . GLU A 1 150 ? -17.867 2.837 9.598 1.00 94.12 150 GLU A N 1
ATOM 1201 C CA . GLU A 1 150 ? -17.263 2.679 8.269 1.00 94.12 150 GLU A CA 1
ATOM 1202 C C . GLU A 1 150 ? -17.583 1.317 7.619 1.00 94.12 150 GLU A C 1
ATOM 1204 O O . GLU A 1 150 ? -17.330 1.109 6.434 1.00 94.12 150 GLU A O 1
ATOM 1209 N N . GLY A 1 151 ? -18.184 0.386 8.370 1.00 95.12 151 GLY A N 1
ATOM 1210 C CA . GLY A 1 151 ? -18.594 -0.927 7.872 1.00 95.12 151 GLY A CA 1
ATOM 1211 C C . GLY A 1 151 ? -17.460 -1.948 7.756 1.00 95.12 151 GLY A C 1
ATOM 1212 O O . GLY A 1 151 ? -17.621 -2.948 7.057 1.00 95.12 151 GLY A O 1
ATOM 1213 N N . TYR A 1 152 ? -16.327 -1.721 8.427 1.00 95.19 152 TYR A N 1
ATOM 1214 C CA . TYR A 1 152 ? -15.210 -2.672 8.475 1.00 95.19 152 TYR A CA 1
ATOM 1215 C C . TYR A 1 152 ? -15.466 -3.848 9.418 1.00 95.19 152 TYR A C 1
ATOM 1217 O O . TYR A 1 152 ? -14.934 -4.933 9.194 1.00 95.19 152 TYR A O 1
ATOM 1225 N N . VAL A 1 153 ? -16.291 -3.635 10.442 1.00 95.44 153 VAL A N 1
ATOM 1226 C CA . VAL A 1 153 ? -16.673 -4.646 11.435 1.00 95.44 153 VAL A CA 1
ATOM 1227 C C . VAL A 1 153 ? -18.188 -4.747 11.529 1.00 95.44 153 VAL A C 1
ATOM 1229 O O . VAL A 1 153 ? -18.899 -3.759 11.321 1.00 95.44 153 VAL A O 1
ATOM 1232 N N . ASP A 1 154 ? -18.693 -5.930 11.872 1.00 94.69 154 ASP A N 1
ATOM 1233 C CA . ASP A 1 154 ? -20.108 -6.115 12.177 1.00 94.69 154 ASP A CA 1
ATOM 1234 C C . ASP A 1 154 ? -20.404 -6.022 13.688 1.00 94.69 154 ASP A C 1
ATOM 1236 O O . ASP A 1 154 ? -19.554 -5.716 14.525 1.00 94.69 154 ASP A O 1
ATOM 1240 N N . VAL A 1 155 ? -21.664 -6.257 14.056 1.00 92.31 155 VAL A N 1
ATOM 1241 C CA . VAL A 1 155 ? -22.121 -6.198 15.451 1.00 92.31 155 VAL A CA 1
ATOM 1242 C C . VAL A 1 155 ? -21.464 -7.255 16.356 1.00 92.31 155 VAL A C 1
ATOM 1244 O O . VAL A 1 155 ? -21.347 -7.040 17.562 1.00 92.31 155 VAL A O 1
ATOM 1247 N N . ASN A 1 156 ? -21.073 -8.403 15.801 1.00 91.75 156 ASN A N 1
ATOM 1248 C CA . ASN A 1 156 ? -20.413 -9.495 16.515 1.00 91.75 156 ASN A CA 1
ATOM 1249 C C . ASN A 1 156 ? -18.933 -9.189 16.727 1.00 91.75 156 ASN A C 1
ATOM 1251 O O . ASN A 1 156 ? -18.403 -9.504 17.787 1.00 91.75 156 ASN A O 1
ATOM 1255 N N . ASP A 1 157 ? -18.298 -8.548 15.750 1.00 92.94 157 ASP A N 1
ATOM 1256 C CA . ASP A 1 157 ? -16.922 -8.068 15.856 1.00 92.94 157 ASP A CA 1
ATOM 1257 C C . ASP A 1 157 ? -16.814 -6.903 16.854 1.00 92.94 157 ASP A C 1
ATOM 1259 O O . ASP A 1 157 ? -15.864 -6.818 17.630 1.00 92.94 157 ASP A O 1
ATOM 1263 N N . ALA A 1 158 ? -17.813 -6.015 16.885 1.00 92.19 158 ALA A N 1
ATOM 1264 C CA . ALA A 1 158 ? -17.823 -4.847 17.763 1.00 92.19 158 ALA A CA 1
ATOM 1265 C C . ALA A 1 158 ? -18.210 -5.158 19.225 1.00 92.19 158 ALA A C 1
ATOM 1267 O O . ALA A 1 158 ? -17.907 -4.381 20.139 1.00 92.19 158 ALA A O 1
ATOM 1268 N N . ALA A 1 159 ? -18.882 -6.286 19.476 1.00 92.69 159 ALA A N 1
ATOM 1269 C CA . ALA A 1 159 ? -19.336 -6.679 20.807 1.00 92.69 159 ALA A CA 1
ATOM 1270 C C . ALA A 1 159 ? -18.469 -7.793 21.415 1.00 92.69 159 ALA A C 1
ATOM 1272 O O . ALA A 1 159 ? -18.256 -8.846 20.825 1.00 92.69 159 ALA A O 1
ATOM 1273 N N . GLY A 1 160 ? -18.036 -7.597 22.660 1.00 92.38 160 GLY A N 1
ATOM 1274 C CA . GLY A 1 160 ? -17.271 -8.576 23.429 1.00 92.38 160 GLY A CA 1
ATOM 1275 C C . GLY A 1 160 ? -18.075 -9.202 24.568 1.00 92.38 160 GLY A C 1
ATOM 1276 O O . GLY A 1 160 ? -19.119 -8.695 24.989 1.00 92.38 160 GLY A O 1
ATOM 1277 N N . ILE A 1 161 ? -17.563 -10.302 25.123 1.00 95.06 161 ILE A N 1
ATOM 1278 C CA . ILE A 1 161 ? -18.083 -10.882 26.365 1.00 95.06 161 ILE A CA 1
ATOM 1279 C C . ILE A 1 161 ? -17.160 -10.492 27.520 1.00 95.06 161 ILE A C 1
ATOM 1281 O O . ILE A 1 161 ? -15.976 -10.811 27.532 1.00 95.06 161 ILE A O 1
ATOM 1285 N N . ALA A 1 162 ? -17.728 -9.824 28.520 1.00 95.56 162 ALA A N 1
ATOM 1286 C CA . ALA A 1 162 ? -17.096 -9.605 29.810 1.00 95.56 162 ALA A CA 1
ATOM 1287 C C . ALA A 1 162 ? -17.365 -10.821 30.708 1.00 95.56 162 ALA A C 1
ATOM 1289 O O . ALA A 1 162 ? -18.468 -10.973 31.249 1.00 95.56 162 ALA A O 1
ATOM 1290 N N . HIS A 1 163 ? -16.364 -11.688 30.852 1.00 97.69 163 HIS A N 1
ATOM 1291 C CA . HIS A 1 163 ? -16.444 -12.915 31.639 1.00 97.69 163 HIS A CA 1
ATOM 1292 C C . HIS A 1 163 ? -16.253 -12.641 33.124 1.00 97.69 163 HIS A C 1
ATOM 1294 O O . HIS A 1 163 ? -15.291 -11.980 33.507 1.00 97.69 163 HIS A O 1
ATOM 1300 N N . TYR A 1 164 ? -17.142 -13.158 33.970 1.00 97.69 164 TYR A N 1
ATOM 1301 C CA . TYR A 1 164 ? -17.002 -13.021 35.421 1.00 97.69 164 TYR A CA 1
ATOM 1302 C C . TYR A 1 164 ? -15.848 -13.883 35.953 1.00 97.69 164 TYR A C 1
ATOM 1304 O O . TYR A 1 164 ? -15.863 -15.105 35.812 1.00 97.69 164 TYR A O 1
ATOM 1312 N N . MET A 1 165 ? -14.893 -13.254 36.639 1.00 97.75 165 MET A N 1
ATOM 1313 C CA . MET A 1 165 ? -13.679 -13.912 37.137 1.00 97.75 165 MET A CA 1
ATOM 1314 C C . MET A 1 165 ? -13.698 -14.168 38.648 1.00 97.75 165 MET A C 1
ATOM 1316 O O . MET A 1 165 ? -13.057 -15.103 39.125 1.00 97.75 165 MET A O 1
ATOM 1320 N N . GLY A 1 166 ? -14.440 -13.373 39.426 1.00 96.69 166 GLY A N 1
ATOM 1321 C CA . GLY A 1 166 ? -14.490 -13.537 40.879 1.00 96.69 166 GLY A CA 1
ATOM 1322 C C . GLY A 1 166 ? -14.896 -12.282 41.643 1.00 96.69 166 GLY A C 1
ATOM 1323 O O . GLY A 1 166 ? -15.274 -11.267 41.064 1.00 96.69 166 GLY A O 1
ATOM 1324 N N . GLU A 1 167 ? -14.863 -12.363 42.974 1.00 96.69 167 GLU A N 1
ATOM 1325 C CA . GLU A 1 167 ? -15.026 -11.199 43.853 1.00 96.69 167 GLU A CA 1
ATOM 1326 C C . GLU A 1 167 ? -13.658 -10.679 44.297 1.00 96.69 167 GLU A C 1
ATOM 1328 O O . GLU A 1 167 ? -12.776 -11.472 44.629 1.00 96.69 167 GLU A O 1
ATOM 1333 N N . LYS A 1 168 ? -13.506 -9.357 44.372 1.00 93.31 168 LYS A N 1
ATOM 1334 C CA . LYS A 1 168 ? -12.288 -8.702 44.855 1.00 93.31 168 LYS A CA 1
ATOM 1335 C C . LYS A 1 168 ? -12.640 -7.462 45.665 1.00 93.31 168 LYS A C 1
ATOM 1337 O O . LYS A 1 168 ? -13.664 -6.825 45.421 1.00 93.31 168 LYS A O 1
ATOM 1342 N N . GLU A 1 169 ? -11.806 -7.112 46.632 1.00 91.81 169 GLU A N 1
ATOM 1343 C CA . GLU A 1 169 ? -11.922 -5.844 47.349 1.00 91.81 169 GLU A CA 1
ATOM 1344 C C . GLU A 1 169 ? -10.872 -4.876 46.807 1.00 91.81 169 GLU A C 1
ATOM 1346 O O . GLU A 1 169 ? -9.677 -5.168 46.855 1.00 91.81 169 GLU A O 1
ATOM 1351 N N . ILE A 1 170 ? -11.321 -3.746 46.262 1.00 84.62 170 ILE A N 1
ATOM 1352 C CA . ILE A 1 170 ? -10.461 -2.688 45.726 1.00 84.62 170 ILE A CA 1
ATOM 1353 C C . ILE A 1 170 ? -10.698 -1.436 46.560 1.00 84.62 170 ILE A C 1
ATOM 1355 O O . ILE A 1 170 ? -11.827 -0.963 46.648 1.00 84.62 170 ILE A O 1
ATOM 1359 N N . ALA A 1 171 ? -9.652 -0.923 47.212 1.00 82.50 171 ALA A N 1
ATOM 1360 C CA . ALA A 1 171 ? -9.724 0.270 48.065 1.00 82.50 171 ALA A CA 1
ATOM 1361 C C . ALA A 1 171 ? -10.882 0.248 49.099 1.00 82.50 171 ALA A C 1
ATOM 1363 O O . ALA A 1 171 ? -11.505 1.272 49.374 1.00 82.50 171 ALA A O 1
ATOM 1364 N N . GLY A 1 172 ? -11.191 -0.925 49.670 1.00 84.50 172 GLY A N 1
ATOM 1365 C CA . GLY A 1 172 ? -12.289 -1.106 50.633 1.00 84.50 172 GLY A CA 1
ATOM 1366 C C . GLY A 1 172 ? -13.686 -1.239 50.009 1.00 84.50 172 GLY A C 1
ATOM 1367 O O . GLY A 1 172 ? -14.680 -1.340 50.728 1.00 84.50 172 GLY A O 1
ATOM 1368 N N . VAL A 1 173 ? -13.785 -1.250 48.677 1.00 87.19 173 VAL A N 1
ATOM 1369 C CA . VAL A 1 173 ? -15.029 -1.436 47.928 1.00 87.19 173 VAL A CA 1
ATOM 1370 C C . VAL A 1 173 ? -15.106 -2.870 47.416 1.00 87.19 173 VAL A C 1
ATOM 1372 O O . VAL A 1 173 ? -14.186 -3.375 46.771 1.00 87.19 173 VAL A O 1
ATOM 1375 N N . LYS A 1 174 ? -16.227 -3.546 47.686 1.00 92.50 174 LYS A N 1
ATOM 1376 C CA . LYS A 1 174 ? -16.482 -4.892 47.168 1.00 92.50 174 LYS A CA 1
ATOM 1377 C C . LYS A 1 174 ? -16.829 -4.824 45.679 1.00 92.50 174 LYS A C 1
ATOM 1379 O O . LYS A 1 174 ? -17.806 -4.178 45.302 1.00 92.50 174 LYS A O 1
ATOM 1384 N N . THR A 1 175 ? -16.082 -5.557 44.862 1.00 94.12 175 THR A N 1
ATOM 1385 C CA . THR A 1 175 ? -16.198 -5.568 43.399 1.00 94.12 175 THR A CA 1
ATOM 1386 C C . THR A 1 175 ? -16.317 -6.981 42.838 1.00 94.12 175 THR A C 1
ATOM 1388 O O . THR A 1 175 ? -15.921 -7.958 43.483 1.00 94.12 175 THR A O 1
ATOM 1391 N N . TYR A 1 176 ? -16.861 -7.086 41.630 1.00 96.81 176 TYR A N 1
ATOM 1392 C CA . TYR A 1 176 ? -16.779 -8.258 40.767 1.00 96.81 176 TYR A CA 1
ATOM 1393 C C . TYR A 1 176 ? -15.802 -7.975 39.631 1.00 96.81 176 TYR A C 1
ATOM 1395 O O . TYR A 1 176 ? -15.906 -6.949 38.964 1.00 96.81 176 TYR A O 1
ATOM 1403 N N . GLU A 1 177 ? -14.854 -8.883 39.441 1.00 95.88 177 GLU A N 1
ATOM 1404 C CA . GLU A 1 177 ? -13.857 -8.809 38.379 1.00 95.88 177 GLU A CA 1
ATOM 1405 C C . GLU A 1 177 ? -14.423 -9.395 37.088 1.00 95.88 177 GLU A C 1
ATOM 1407 O O . GLU A 1 177 ? -15.009 -10.483 37.102 1.00 95.88 177 GLU A O 1
ATOM 1412 N N . TYR A 1 178 ? -14.224 -8.680 35.986 1.00 96.00 178 TYR A N 1
ATOM 1413 C CA . TYR A 1 178 ? -14.620 -9.085 34.650 1.00 96.00 178 TYR A CA 1
ATOM 1414 C C . TYR A 1 178 ? -13.462 -8.950 33.682 1.00 96.00 178 TYR A C 1
ATOM 1416 O O . TYR A 1 178 ? -12.807 -7.911 33.675 1.00 96.00 178 TYR A O 1
ATOM 1424 N N . ARG A 1 179 ? -13.255 -9.957 32.834 1.00 95.69 179 ARG A N 1
ATOM 1425 C CA . ARG A 1 179 ? -12.225 -9.927 31.796 1.00 95.69 179 ARG A CA 1
ATOM 1426 C C . ARG A 1 179 ? -12.837 -10.079 30.407 1.00 95.69 179 ARG A C 1
ATOM 1428 O O . ARG A 1 179 ? -13.693 -10.938 30.208 1.00 95.69 179 ARG A O 1
ATOM 1435 N N . GLY A 1 180 ? -12.391 -9.249 29.472 1.00 93.38 180 GLY A N 1
ATOM 1436 C CA . GLY A 1 180 ? -12.727 -9.312 28.052 1.00 93.38 180 GLY A CA 1
ATOM 1437 C C . GLY A 1 180 ? -11.460 -9.363 27.203 1.00 93.38 180 GLY A C 1
ATOM 1438 O O . GLY A 1 180 ? -10.426 -8.821 27.596 1.00 93.38 180 GLY A O 1
ATOM 1439 N N . HIS A 1 181 ? -11.548 -10.037 26.062 1.00 93.75 181 HIS A N 1
ATOM 1440 C CA . HIS A 1 181 ? -10.463 -10.151 25.096 1.00 93.75 181 HIS A CA 1
ATOM 1441 C C . HIS A 1 181 ? -11.040 -10.135 23.677 1.00 93.75 181 HIS A C 1
ATOM 1443 O O . HIS A 1 181 ? -12.052 -10.792 23.425 1.00 93.75 181 HIS A O 1
ATOM 1449 N N . GLN A 1 182 ? -10.406 -9.388 22.778 1.00 91.94 182 GLN A N 1
ATOM 1450 C CA . GLN A 1 182 ? -10.672 -9.399 21.341 1.00 91.94 182 GLN A CA 1
ATOM 1451 C C . GLN A 1 182 ? -9.339 -9.491 20.612 1.00 91.94 182 GLN A C 1
ATOM 1453 O O . GLN A 1 182 ? -8.404 -8.767 20.956 1.00 91.94 182 GLN A O 1
ATOM 1458 N N . ASP A 1 183 ? -9.269 -10.383 19.631 1.00 91.94 183 ASP A N 1
ATOM 1459 C CA . ASP A 1 183 ? -8.039 -10.705 18.919 1.00 91.94 183 ASP A CA 1
ATOM 1460 C C . ASP A 1 183 ? -8.229 -10.520 17.417 1.00 91.94 183 ASP A C 1
ATOM 1462 O O . ASP A 1 183 ? -9.295 -10.844 16.895 1.00 91.94 183 ASP A O 1
ATOM 1466 N N . GLU A 1 184 ? -7.192 -10.006 16.758 1.00 90.75 184 GLU A N 1
ATOM 1467 C CA . GLU A 1 184 ? -7.085 -9.836 15.301 1.00 90.75 184 GLU A CA 1
ATOM 1468 C C . GLU A 1 184 ? -8.355 -9.289 14.607 1.00 90.75 184 GLU A C 1
ATOM 1470 O O . GLU A 1 184 ? -8.730 -9.728 13.519 1.00 90.75 184 GLU A O 1
ATOM 1475 N N . VAL A 1 185 ? -9.030 -8.302 15.208 1.00 94.62 185 VAL A N 1
ATOM 1476 C CA . VAL A 1 185 ? -10.225 -7.686 14.606 1.00 94.62 185 VAL A CA 1
ATOM 1477 C C . VAL A 1 185 ? -9.788 -6.752 13.480 1.00 94.62 185 VAL A C 1
ATOM 1479 O O . VAL A 1 185 ? -9.057 -5.798 13.734 1.00 94.62 185 VAL A O 1
ATOM 1482 N N . TYR A 1 186 ? -10.220 -7.002 12.242 1.00 94.69 186 TYR A N 1
ATOM 1483 C CA . TYR A 1 186 ? -9.945 -6.112 11.108 1.00 94.69 186 TYR A CA 1
ATOM 1484 C C . TYR A 1 186 ? -10.698 -4.790 11.279 1.00 94.69 186 TYR A C 1
ATOM 1486 O O . TYR A 1 186 ? -11.922 -4.776 11.286 1.00 94.69 186 TYR A O 1
ATOM 1494 N N . ILE A 1 187 ? -9.972 -3.679 11.408 1.00 93.69 187 ILE A N 1
ATOM 1495 C CA . ILE A 1 187 ? -10.553 -2.359 11.704 1.00 93.69 187 ILE A CA 1
ATOM 1496 C C . ILE A 1 187 ? -10.467 -1.367 10.541 1.00 93.69 187 ILE A C 1
ATOM 1498 O O . ILE A 1 187 ? -10.862 -0.216 10.705 1.00 93.69 187 ILE A O 1
ATOM 1502 N N . GLY A 1 188 ? -9.984 -1.801 9.374 1.00 93.62 188 GLY A N 1
ATOM 1503 C CA . GLY A 1 188 ? -9.961 -0.990 8.156 1.00 93.62 188 GLY A CA 1
ATOM 1504 C C . GLY A 1 188 ? -8.663 -1.101 7.353 1.00 93.62 188 GLY A C 1
ATOM 1505 O O . GLY A 1 188 ? -7.786 -1.911 7.673 1.00 93.62 188 GLY A O 1
ATOM 1506 N N . PRO A 1 189 ? -8.531 -0.327 6.263 1.00 92.00 189 PRO A N 1
ATOM 1507 C CA . PRO A 1 189 ? -7.302 -0.261 5.479 1.00 92.00 189 PRO A CA 1
ATOM 1508 C C . PRO A 1 189 ? -6.163 0.401 6.268 1.00 92.00 189 PRO A C 1
ATOM 1510 O O . PRO A 1 189 ? -6.375 1.048 7.294 1.00 92.00 189 PRO A O 1
ATOM 1513 N N . GLY A 1 190 ? -4.934 0.244 5.776 1.00 85.19 190 GLY A N 1
ATOM 1514 C CA . GLY A 1 190 ? -3.792 0.995 6.285 1.00 85.19 190 GLY A CA 1
ATOM 1515 C C . GLY A 1 190 ? -3.968 2.513 6.102 1.00 85.19 190 GLY A C 1
ATOM 1516 O O . GLY A 1 190 ? -4.695 2.954 5.209 1.00 85.19 190 GLY A O 1
ATOM 1517 N N . PRO A 1 191 ? -3.312 3.335 6.941 1.00 81.75 191 PRO A N 1
ATOM 1518 C CA . PRO A 1 191 ? -3.368 4.787 6.824 1.00 81.75 191 PRO A CA 1
ATOM 1519 C C . PRO A 1 191 ? -2.714 5.285 5.526 1.00 81.75 191 PRO A C 1
ATOM 1521 O O . PRO A 1 191 ? -1.933 4.578 4.882 1.00 81.75 191 PRO A O 1
ATOM 1524 N N . GLU A 1 192 ? -2.998 6.537 5.167 1.00 80.56 192 GLU A N 1
ATOM 1525 C CA . GLU A 1 192 ? -2.395 7.202 4.008 1.00 80.56 192 GLU A CA 1
ATOM 1526 C C . GLU A 1 192 ? -0.858 7.088 4.022 1.00 80.56 192 GLU A C 1
ATOM 1528 O O . GLU A 1 192 ? -0.207 7.257 5.056 1.00 80.56 192 GLU A O 1
ATOM 1533 N N . GLY A 1 193 ? -0.275 6.778 2.861 1.00 76.62 193 GLY A N 1
ATOM 1534 C CA . GLY A 1 193 ? 1.164 6.543 2.707 1.00 76.62 193 GLY A CA 1
ATOM 1535 C C . GLY A 1 193 ? 1.609 5.097 2.950 1.00 76.62 193 GLY A C 1
ATOM 1536 O O . GLY A 1 193 ? 2.790 4.797 2.779 1.00 76.62 193 GLY A O 1
ATOM 1537 N N . THR A 1 194 ? 0.696 4.195 3.317 1.00 80.25 194 THR A N 1
ATOM 1538 C CA . THR A 1 194 ? 0.935 2.743 3.270 1.00 80.25 194 THR A CA 1
ATOM 1539 C C . THR A 1 194 ? 0.474 2.150 1.932 1.00 80.25 194 THR A C 1
ATOM 1541 O O . THR A 1 194 ? -0.367 2.761 1.271 1.00 80.25 194 THR A O 1
ATOM 1544 N N . PRO A 1 195 ? 1.003 0.982 1.506 1.00 83.00 195 PRO A N 1
ATOM 1545 C CA . PRO A 1 195 ? 0.497 0.275 0.333 1.00 83.00 195 PRO A CA 1
ATOM 1546 C C . PRO A 1 195 ? -1.028 0.078 0.398 1.00 83.00 195 PRO A C 1
ATOM 1548 O O . PRO A 1 195 ? -1.526 -0.242 1.483 1.00 83.00 195 PRO A O 1
ATOM 1551 N N . PRO A 1 196 ? -1.763 0.204 -0.720 1.00 84.06 196 PRO A N 1
ATOM 1552 C CA . PRO A 1 196 ? -3.228 0.128 -0.755 1.00 84.06 196 PRO A CA 1
ATOM 1553 C C . PRO A 1 196 ? -3.814 -1.151 -0.150 1.00 84.06 196 PRO A C 1
ATOM 1555 O O . PRO A 1 196 ? -4.922 -1.145 0.379 1.00 84.06 196 PRO A O 1
ATOM 1558 N N . GLU A 1 197 ? -3.083 -2.261 -0.230 1.00 86.44 197 GLU A N 1
ATOM 1559 C CA . GLU A 1 197 ? -3.515 -3.563 0.277 1.00 86.44 197 GLU A CA 1
ATOM 1560 C C . GLU A 1 197 ? -3.201 -3.769 1.765 1.00 86.44 197 GLU A C 1
ATOM 1562 O O . GLU A 1 197 ? -3.475 -4.843 2.308 1.00 86.44 197 GLU A O 1
ATOM 1567 N N . SER A 1 198 ? -2.626 -2.764 2.430 1.00 88.25 198 SER A N 1
ATOM 1568 C CA . SER A 1 198 ? -2.326 -2.815 3.860 1.00 88.25 198 SER A CA 1
ATOM 1569 C C . SER A 1 198 ? -3.610 -2.896 4.676 1.00 88.25 198 SER A C 1
ATOM 1571 O O . SER A 1 198 ? -4.603 -2.226 4.383 1.00 88.25 198 SER A O 1
ATOM 1573 N N . ARG A 1 199 ? -3.583 -3.702 5.735 1.00 91.50 199 ARG A N 1
ATOM 1574 C CA . ARG A 1 199 ? -4.741 -3.945 6.601 1.00 91.50 199 ARG A CA 1
ATOM 1575 C C . ARG A 1 199 ? -4.415 -3.577 8.029 1.00 91.50 199 ARG A C 1
ATOM 1577 O O . ARG A 1 199 ? -3.343 -3.916 8.524 1.00 91.50 199 ARG A O 1
ATOM 1584 N N . MET A 1 200 ? -5.340 -2.901 8.691 1.00 91.19 200 MET A N 1
ATOM 1585 C CA . MET A 1 200 ? -5.212 -2.540 10.089 1.00 91.19 200 MET A CA 1
ATOM 1586 C C . MET A 1 200 ? -6.036 -3.489 10.953 1.00 91.19 200 MET A C 1
ATOM 1588 O O . MET A 1 200 ? -7.194 -3.781 10.649 1.00 91.19 200 MET A O 1
ATOM 1592 N N . TYR A 1 201 ? -5.439 -3.947 12.047 1.00 93.12 201 TYR A N 1
ATOM 1593 C CA . TYR A 1 201 ? -6.079 -4.839 13.006 1.00 93.12 201 TYR A CA 1
ATOM 1594 C C . TYR A 1 201 ? -6.013 -4.277 14.417 1.00 93.12 201 TYR A C 1
ATOM 1596 O O . TYR A 1 201 ? -5.114 -3.504 14.752 1.00 93.12 201 TYR A O 1
ATOM 1604 N N . TYR A 1 202 ? -6.963 -4.704 15.239 1.00 91.44 202 TYR A N 1
ATOM 1605 C CA . TYR A 1 202 ? -7.077 -4.403 16.655 1.00 91.44 202 TYR A CA 1
ATOM 1606 C C . TYR A 1 202 ? -6.976 -5.681 17.485 1.00 91.44 202 TYR A C 1
ATOM 1608 O O . TYR A 1 202 ? -7.626 -6.686 17.198 1.00 91.44 202 TYR A O 1
ATOM 1616 N N . MET A 1 203 ? -6.224 -5.595 18.575 1.00 91.12 203 MET A N 1
ATOM 1617 C CA . MET A 1 203 ? -6.216 -6.556 19.669 1.00 91.12 203 MET A CA 1
ATOM 1618 C C . MET A 1 203 ? -6.424 -5.798 20.975 1.00 91.12 203 MET A C 1
ATOM 1620 O O . MET A 1 203 ? -5.836 -4.735 21.187 1.00 91.12 203 MET A O 1
ATOM 1624 N N . GLY A 1 204 ? -7.233 -6.349 21.872 1.00 89.12 204 GLY A N 1
ATOM 1625 C CA . GLY A 1 204 ? -7.563 -5.708 23.135 1.00 89.12 204 GLY A CA 1
ATOM 1626 C C . GLY A 1 204 ? -7.753 -6.710 24.264 1.00 89.12 204 GLY A C 1
ATOM 1627 O O . GLY A 1 204 ? -8.611 -7.582 24.180 1.00 89.12 204 GLY A O 1
ATOM 1628 N N . ASP A 1 205 ? -7.017 -6.531 25.358 1.00 90.12 205 ASP A N 1
ATOM 1629 C CA . ASP A 1 205 ? -7.249 -7.186 26.646 1.00 90.12 205 ASP A CA 1
ATOM 1630 C C . ASP A 1 205 ? -7.767 -6.159 27.651 1.00 90.12 205 ASP A C 1
ATOM 1632 O O . ASP A 1 205 ? -7.180 -5.090 27.827 1.00 90.12 205 ASP A O 1
ATOM 1636 N N . GLN A 1 206 ? -8.867 -6.477 28.330 1.00 88.62 206 GLN A N 1
ATOM 1637 C CA . GLN A 1 206 ? -9.510 -5.559 29.266 1.00 88.62 206 GLN A CA 1
ATOM 1638 C C . GLN A 1 206 ? -9.912 -6.278 30.550 1.00 88.62 206 GLN A C 1
ATOM 1640 O O . GLN A 1 206 ? -10.491 -7.365 30.506 1.00 88.62 206 GLN A O 1
ATOM 1645 N N . THR A 1 207 ? -9.662 -5.652 31.698 1.00 91.00 207 THR A N 1
ATOM 1646 C CA . THR A 1 207 ? -10.143 -6.110 33.004 1.00 91.00 207 THR A CA 1
ATOM 1647 C C . THR A 1 207 ? -10.860 -4.974 33.720 1.00 91.00 207 THR A C 1
ATOM 1649 O O . THR A 1 207 ? -10.328 -3.879 33.844 1.00 91.00 207 THR A O 1
ATOM 1652 N N . ALA A 1 208 ? -12.072 -5.226 34.206 1.00 89.81 208 ALA A N 1
ATOM 1653 C CA . ALA A 1 208 ? -12.885 -4.255 34.930 1.00 89.81 208 ALA A CA 1
ATOM 1654 C C . ALA A 1 208 ? -13.294 -4.804 36.300 1.00 89.81 208 ALA A C 1
ATOM 1656 O O . ALA A 1 208 ? -13.721 -5.953 36.412 1.00 89.81 208 ALA A O 1
ATOM 1657 N N . TRP A 1 209 ? -13.239 -3.968 37.336 1.00 90.75 209 TRP A N 1
ATOM 1658 C CA . TRP A 1 209 ? -13.699 -4.311 38.683 1.00 90.75 209 TRP A CA 1
ATOM 1659 C C . TRP A 1 209 ? -14.957 -3.515 39.025 1.00 90.75 209 TRP A C 1
ATOM 1661 O O . TRP A 1 209 ? -14.880 -2.362 39.430 1.00 90.75 209 TRP A O 1
ATOM 1671 N N . ALA A 1 210 ? -16.135 -4.119 38.867 1.00 90.06 210 ALA A N 1
ATOM 1672 C CA . ALA A 1 210 ? -17.418 -3.440 39.048 1.00 90.06 210 ALA A CA 1
ATOM 1673 C C . ALA A 1 210 ? -17.946 -3.546 40.491 1.00 90.06 210 ALA A C 1
ATOM 1675 O O . ALA A 1 210 ? -18.070 -4.648 41.025 1.00 90.06 210 ALA A O 1
ATOM 1676 N N . GLU A 1 211 ? -18.308 -2.431 41.127 1.00 89.62 211 GLU A N 1
ATOM 1677 C CA . GLU A 1 211 ? -18.953 -2.399 42.443 1.00 89.62 211 GLU A CA 1
ATOM 1678 C C . GLU A 1 211 ? -20.318 -3.089 42.391 1.00 89.62 211 GLU A C 1
ATOM 1680 O O . GLU A 1 211 ? -21.142 -2.858 41.504 1.00 89.62 211 GLU A O 1
ATOM 1685 N N . VAL A 1 212 ? -20.564 -3.952 43.374 1.00 91.06 212 VAL A N 1
ATOM 1686 C CA . VAL A 1 212 ? -21.656 -4.930 43.320 1.00 91.06 212 VAL A CA 1
ATOM 1687 C C . VAL A 1 212 ? -23.049 -4.286 43.295 1.00 91.06 212 VAL A C 1
ATOM 1689 O O . VAL A 1 212 ? -23.958 -4.820 42.657 1.00 91.06 212 VAL A O 1
ATOM 1692 N N . LYS A 1 213 ? -23.267 -3.162 43.987 1.00 86.56 213 LYS A N 1
ATOM 1693 C CA . LYS A 1 213 ? -24.600 -2.543 44.102 1.00 86.56 213 LYS A CA 1
ATOM 1694 C C . LYS A 1 213 ? -24.918 -1.598 42.952 1.00 86.56 213 LYS A C 1
ATOM 1696 O O . LYS A 1 213 ? -26.052 -1.577 42.484 1.00 86.56 213 LYS A O 1
ATOM 1701 N N . THR A 1 214 ? -23.945 -0.824 42.510 1.00 83.88 214 THR A N 1
ATOM 1702 C CA . THR A 1 214 ? -24.108 0.292 41.577 1.00 83.88 214 THR A CA 1
ATOM 1703 C C . THR A 1 214 ? -23.707 -0.075 40.153 1.00 83.88 214 THR A C 1
ATOM 1705 O O . THR A 1 214 ? -24.203 0.556 39.227 1.00 83.88 214 THR A O 1
ATOM 1708 N N . GLY A 1 215 ? -22.864 -1.099 39.965 1.00 83.75 215 GLY A N 1
ATOM 1709 C CA . GLY A 1 215 ? -22.293 -1.452 38.661 1.00 83.75 215 GLY A CA 1
ATOM 1710 C C . GLY A 1 215 ? -21.137 -0.539 38.229 1.00 83.75 215 GLY A C 1
ATOM 1711 O O . GLY A 1 215 ? -20.660 -0.645 37.104 1.00 83.75 215 GLY A O 1
ATOM 1712 N N . LEU A 1 216 ? -20.670 0.361 39.098 1.00 80.25 216 LEU A N 1
ATOM 1713 C CA . LEU A 1 216 ? -19.575 1.280 38.785 1.00 80.25 216 LEU A CA 1
ATOM 1714 C C . LEU A 1 216 ? -18.238 0.556 38.686 1.00 80.25 216 LEU A C 1
ATOM 1716 O O . LEU A 1 216 ? -17.910 -0.237 39.558 1.00 80.25 216 LEU A O 1
ATOM 1720 N N . ILE A 1 217 ? -17.445 0.853 37.661 1.00 82.00 217 ILE A N 1
ATOM 1721 C CA . ILE A 1 217 ? -16.132 0.234 37.458 1.00 82.00 217 ILE A CA 1
ATOM 1722 C C . ILE A 1 217 ? -15.106 0.890 38.396 1.00 82.00 217 ILE A C 1
ATOM 1724 O O . ILE A 1 217 ? -14.464 1.862 38.041 1.00 82.00 217 ILE A O 1
ATOM 1728 N N . VAL A 1 218 ? -14.932 0.353 39.600 1.00 80.50 218 VAL A N 1
ATOM 1729 C CA . VAL A 1 218 ? -14.016 0.862 40.639 1.00 80.50 218 VAL A CA 1
ATOM 1730 C C . VAL A 1 218 ? -12.558 0.825 40.220 1.00 80.50 218 VAL A C 1
ATOM 1732 O O . VAL A 1 218 ? -11.773 1.567 40.783 1.00 80.50 218 VAL A O 1
ATOM 1735 N N . ASP A 1 219 ? -12.184 -0.040 39.285 1.00 80.44 219 ASP A N 1
ATOM 1736 C CA . ASP A 1 219 ? -10.847 -0.101 38.702 1.00 80.44 219 ASP A CA 1
ATOM 1737 C C . ASP A 1 219 ? -10.948 -0.677 37.286 1.00 80.44 219 ASP A C 1
ATOM 1739 O O . ASP A 1 219 ? -11.896 -1.415 36.990 1.00 80.44 219 ASP A O 1
ATOM 1743 N N . TYR A 1 220 ? -10.009 -0.336 36.410 1.00 81.69 220 TYR A N 1
ATOM 1744 C CA . TYR A 1 220 ? -10.011 -0.756 35.014 1.00 81.69 220 TYR A CA 1
ATOM 1745 C C . TYR A 1 220 ? -8.588 -0.849 34.460 1.00 81.69 220 TYR A C 1
ATOM 1747 O O . TYR A 1 220 ? -7.732 -0.010 34.718 1.00 81.69 220 TYR A O 1
ATOM 1755 N N . ASP A 1 221 ? -8.333 -1.900 33.699 1.00 82.06 221 ASP A N 1
ATOM 1756 C CA . ASP A 1 221 ? -7.064 -2.152 33.037 1.00 82.06 221 ASP A CA 1
ATOM 1757 C C . ASP A 1 221 ? -7.343 -2.466 31.571 1.00 82.06 221 ASP A C 1
ATOM 1759 O O . ASP A 1 221 ? -8.188 -3.313 31.275 1.00 82.06 221 ASP A O 1
ATOM 1763 N N . LYS A 1 222 ? -6.668 -1.766 30.657 1.00 83.94 222 LYS A N 1
ATOM 1764 C CA . LYS A 1 222 ? -6.878 -1.901 29.216 1.00 83.94 222 LYS A CA 1
ATOM 1765 C C . LYS A 1 222 ? -5.547 -1.907 28.477 1.00 83.94 222 LYS A C 1
ATOM 1767 O O . LYS A 1 222 ? -4.732 -0.994 28.568 1.00 83.94 222 LYS A O 1
ATOM 1772 N N . HIS A 1 223 ? -5.357 -2.945 27.686 1.00 84.88 223 HIS A N 1
ATOM 1773 C CA . HIS A 1 223 ? -4.180 -3.162 26.871 1.00 84.88 223 HIS A CA 1
ATOM 1774 C C . HIS A 1 223 ? -4.631 -3.290 25.427 1.00 84.88 223 HIS A C 1
ATOM 1776 O O . HIS A 1 223 ? -5.311 -4.255 25.093 1.00 84.88 223 HIS A O 1
ATOM 1782 N N . VAL A 1 224 ? -4.290 -2.310 24.590 1.00 84.56 224 VAL A N 1
ATOM 1783 C CA . VAL A 1 224 ? -4.684 -2.291 23.181 1.00 84.56 224 VAL A CA 1
ATOM 1784 C C . VAL A 1 224 ? -3.452 -2.323 22.295 1.00 84.56 224 VAL A C 1
ATOM 1786 O O . VAL A 1 224 ? -2.438 -1.671 22.544 1.00 84.56 224 VAL A O 1
ATOM 1789 N N . VAL A 1 225 ? -3.546 -3.082 21.218 1.00 84.56 225 VAL A N 1
ATOM 1790 C CA . VAL A 1 225 ? -2.578 -3.059 20.137 1.00 84.56 225 VAL A CA 1
ATOM 1791 C C . VAL A 1 225 ? -3.348 -2.838 18.856 1.00 84.56 225 VAL A C 1
ATOM 1793 O O . VAL A 1 225 ? -4.243 -3.611 18.535 1.00 84.56 225 VAL A O 1
ATOM 1796 N N . GLN A 1 226 ? -2.995 -1.790 18.123 1.00 85.94 226 GLN A N 1
ATOM 1797 C CA . GLN A 1 226 ? -3.363 -1.691 16.722 1.00 85.94 226 GLN A CA 1
ATOM 1798 C C . GLN A 1 226 ? -2.124 -2.005 15.896 1.00 85.94 226 GLN A C 1
ATOM 1800 O O . GLN A 1 226 ? -1.007 -1.675 16.284 1.00 85.94 226 GLN A O 1
ATOM 1805 N N . TYR A 1 227 ? -2.260 -2.686 14.774 1.00 84.56 227 TYR A N 1
ATOM 1806 C CA . TYR A 1 227 ? -1.106 -2.947 13.923 1.00 84.56 227 TYR A CA 1
ATOM 1807 C C . TYR A 1 227 ? -1.497 -2.964 12.465 1.00 84.56 227 TYR A C 1
ATOM 1809 O O . TYR A 1 227 ? -2.640 -3.253 12.119 1.00 84.56 227 TYR A O 1
ATOM 1817 N N . ILE A 1 228 ? -0.522 -2.631 11.625 1.00 85.00 228 ILE A N 1
ATOM 1818 C CA . ILE A 1 228 ? -0.665 -2.689 10.180 1.00 85.00 228 ILE A CA 1
ATOM 1819 C C . ILE A 1 228 ? 0.036 -3.956 9.706 1.00 85.00 228 ILE A C 1
ATOM 1821 O O . ILE A 1 228 ? 1.218 -4.187 9.985 1.00 85.00 228 ILE A O 1
ATOM 1825 N N . GLU A 1 229 ? -0.718 -4.783 9.002 1.00 87.56 229 GLU A N 1
ATOM 1826 C CA . GLU A 1 229 ? -0.215 -5.879 8.196 1.00 87.56 229 GLU A CA 1
ATOM 1827 C C . GLU A 1 229 ? 0.063 -5.333 6.794 1.00 87.56 229 GLU A C 1
ATOM 1829 O O . GLU A 1 229 ? -0.861 -4.936 6.076 1.00 87.56 229 GLU A O 1
ATOM 1834 N N . PHE A 1 230 ? 1.341 -5.276 6.415 1.00 84.75 230 PHE A N 1
ATOM 1835 C CA . PHE A 1 230 ? 1.715 -4.944 5.044 1.00 84.75 230 PHE A CA 1
ATOM 1836 C C . PHE A 1 230 ? 1.466 -6.136 4.112 1.00 84.75 230 PHE A C 1
ATOM 1838 O O . PHE A 1 230 ? 1.667 -7.286 4.522 1.00 84.75 230 PHE A O 1
ATOM 1845 N N . PRO A 1 231 ? 1.094 -5.880 2.844 1.00 82.12 231 PRO A N 1
ATOM 1846 C CA . PRO A 1 231 ? 1.083 -6.922 1.827 1.00 82.12 231 PRO A CA 1
ATOM 1847 C C . PRO A 1 231 ? 2.502 -7.445 1.567 1.00 82.12 231 PRO A C 1
ATOM 1849 O O . PRO A 1 231 ? 3.493 -6.927 2.087 1.00 82.12 231 PRO A O 1
ATOM 1852 N N . ASP A 1 232 ? 2.615 -8.480 0.734 1.00 82.88 232 ASP A N 1
ATOM 1853 C CA . ASP A 1 232 ? 3.924 -8.941 0.279 1.00 82.88 232 ASP A CA 1
ATOM 1854 C C . ASP A 1 232 ? 4.627 -7.830 -0.514 1.00 82.88 232 ASP A C 1
ATOM 1856 O O . ASP A 1 232 ? 4.254 -7.521 -1.645 1.00 82.88 232 ASP A O 1
ATOM 1860 N N . LEU A 1 233 ? 5.654 -7.237 0.095 1.00 82.50 233 LEU A N 1
ATOM 1861 C CA . LEU A 1 233 ? 6.434 -6.153 -0.497 1.00 82.50 233 LEU A CA 1
ATOM 1862 C C . LEU A 1 233 ? 7.416 -6.649 -1.571 1.00 82.50 233 LEU A C 1
ATOM 1864 O O . LEU A 1 233 ? 8.040 -5.833 -2.240 1.00 82.50 233 LEU A O 1
ATOM 1868 N N . HIS A 1 234 ? 7.544 -7.966 -1.787 1.00 86.00 234 HIS A N 1
ATOM 1869 C CA . HIS A 1 234 ? 8.268 -8.547 -2.927 1.00 86.00 234 HIS A CA 1
ATOM 1870 C C . HIS A 1 234 ? 7.413 -8.606 -4.204 1.00 86.00 234 HIS A C 1
ATOM 1872 O O . HIS A 1 234 ? 7.576 -9.502 -5.035 1.00 86.00 234 HIS A O 1
ATOM 1878 N N . LYS A 1 235 ? 6.494 -7.653 -4.352 1.00 86.50 235 LYS A N 1
ATOM 1879 C CA . LYS A 1 235 ? 5.548 -7.526 -5.456 1.00 86.50 235 LYS A CA 1
ATOM 1880 C C . LYS A 1 235 ? 5.542 -6.081 -5.949 1.00 86.50 235 LYS A C 1
ATOM 1882 O O . LYS A 1 235 ? 5.642 -5.156 -5.144 1.00 86.50 235 LYS A O 1
ATOM 1887 N N . LEU A 1 236 ? 5.414 -5.883 -7.260 1.00 87.81 236 LEU A N 1
ATOM 1888 C CA . LEU A 1 236 ? 5.161 -4.563 -7.832 1.00 87.81 236 LEU A CA 1
ATOM 1889 C C . LEU A 1 236 ? 3.919 -3.946 -7.155 1.00 87.81 236 LEU A C 1
ATOM 1891 O O . LEU A 1 236 ? 2.903 -4.643 -7.056 1.00 87.81 236 LEU A O 1
ATOM 1895 N N . PRO A 1 237 ? 3.964 -2.681 -6.699 1.00 87.19 237 PRO A N 1
ATOM 1896 C CA . PRO A 1 237 ? 2.796 -2.026 -6.114 1.00 87.19 237 PRO A CA 1
ATOM 1897 C C . PRO A 1 237 ? 1.645 -1.948 -7.122 1.00 87.19 237 PRO A C 1
ATOM 1899 O O . PRO A 1 237 ? 1.873 -1.627 -8.290 1.00 87.19 237 PRO A O 1
ATOM 1902 N N . SER A 1 238 ? 0.415 -2.257 -6.699 1.00 88.50 238 SER A N 1
ATOM 1903 C CA . SER A 1 238 ? -0.769 -2.183 -7.578 1.00 88.50 238 SER A CA 1
ATOM 1904 C C . SER A 1 238 ? -1.146 -0.755 -7.966 1.00 88.50 238 SER A C 1
ATOM 1906 O O . SER A 1 238 ? -1.809 -0.550 -8.978 1.00 88.50 238 SER A O 1
ATOM 1908 N N . ASP A 1 239 ? -0.695 0.222 -7.187 1.00 87.62 239 ASP A N 1
ATOM 1909 C CA . ASP A 1 239 ? -0.885 1.656 -7.376 1.00 87.62 239 ASP A CA 1
ATOM 1910 C C . ASP A 1 239 ? 0.355 2.352 -7.947 1.00 87.62 239 ASP A C 1
ATOM 1912 O O . ASP A 1 239 ? 0.442 3.582 -7.908 1.00 87.62 239 ASP A O 1
ATOM 1916 N N . LEU A 1 240 ? 1.326 1.590 -8.473 1.00 89.00 240 LEU A N 1
ATOM 1917 C CA . LEU A 1 240 ? 2.530 2.162 -9.062 1.00 89.00 240 LEU A CA 1
ATOM 1918 C C . LEU A 1 240 ? 2.143 3.242 -10.077 1.00 89.00 240 LEU A C 1
ATOM 1920 O O . LEU A 1 240 ? 1.406 2.987 -11.029 1.00 89.00 240 LEU A O 1
ATOM 1924 N N . ASN A 1 241 ? 2.677 4.441 -9.874 1.00 91.81 241 ASN A N 1
ATOM 1925 C CA . ASN A 1 241 ? 2.519 5.578 -10.763 1.00 91.81 241 ASN A CA 1
ATOM 1926 C C . ASN A 1 241 ? 3.705 6.523 -10.542 1.00 91.81 241 ASN A C 1
ATOM 1928 O O . ASN A 1 241 ? 3.731 7.306 -9.592 1.00 91.81 241 ASN A O 1
ATOM 1932 N N . MET A 1 242 ? 4.736 6.388 -11.373 1.00 89.25 242 MET A N 1
ATOM 1933 C CA . MET A 1 242 ? 6.020 7.047 -11.163 1.00 89.25 242 MET A CA 1
ATOM 1934 C C . MET A 1 242 ? 6.556 7.646 -12.455 1.00 89.25 242 MET A C 1
ATOM 1936 O O . MET A 1 242 ? 6.527 7.016 -13.509 1.00 89.25 242 MET A O 1
ATOM 1940 N N . THR A 1 243 ? 7.132 8.840 -12.343 1.00 90.25 243 THR A N 1
ATOM 1941 C CA . THR A 1 243 ? 7.756 9.546 -13.461 1.00 90.25 243 THR A CA 1
ATOM 1942 C C . THR A 1 243 ? 9.220 9.833 -13.162 1.00 90.25 243 THR A C 1
ATOM 1944 O O . THR A 1 243 ? 9.552 10.371 -12.107 1.00 90.25 243 THR A O 1
ATOM 1947 N N . ALA A 1 244 ? 10.094 9.510 -14.112 1.00 84.06 244 ALA A N 1
ATOM 1948 C CA . ALA A 1 244 ? 11.509 9.850 -14.097 1.00 84.06 244 ALA A CA 1
ATOM 1949 C C . ALA A 1 244 ? 11.824 10.850 -15.218 1.00 84.06 244 ALA A C 1
ATOM 1951 O O . ALA A 1 244 ? 11.384 10.677 -16.351 1.00 84.06 244 ALA A O 1
ATOM 1952 N N . GLU A 1 245 ? 12.612 11.882 -14.915 1.00 87.12 245 GLU A N 1
ATOM 1953 C CA . GLU A 1 245 ? 13.027 12.908 -15.876 1.00 87.12 245 GLU A CA 1
ATOM 1954 C C . GLU A 1 245 ? 14.552 12.900 -16.032 1.00 87.12 245 GLU A C 1
ATOM 1956 O O . GLU A 1 245 ? 15.298 13.011 -15.058 1.00 87.12 245 GLU A O 1
ATOM 1961 N N . LEU A 1 246 ? 15.019 12.789 -17.273 1.00 84.00 246 LEU A N 1
ATOM 1962 C CA . LEU A 1 246 ? 16.428 12.792 -17.648 1.00 84.00 246 LEU A CA 1
ATOM 1963 C C . LEU A 1 246 ? 16.707 13.975 -18.571 1.00 84.00 246 LEU A C 1
ATOM 1965 O O . LEU A 1 246 ? 16.024 14.162 -19.573 1.00 84.00 246 LEU A O 1
ATOM 1969 N N . LYS A 1 247 ? 17.748 14.756 -18.269 1.00 87.38 247 LYS A N 1
ATOM 1970 C CA . LYS A 1 247 ? 18.203 15.866 -19.121 1.00 87.38 247 LYS A CA 1
ATOM 1971 C C . LYS A 1 247 ? 19.571 15.561 -19.693 1.00 87.38 247 LYS A C 1
ATOM 1973 O O . LYS A 1 247 ? 20.482 15.184 -18.959 1.00 87.38 247 LYS A O 1
ATOM 1978 N N . GLY A 1 248 ? 19.735 15.756 -20.994 1.00 84.62 248 GLY A N 1
ATOM 1979 C CA . GLY A 1 248 ? 20.986 15.429 -21.661 1.00 84.62 248 GLY A CA 1
ATOM 1980 C C . GLY A 1 248 ? 21.090 15.962 -23.078 1.00 84.62 248 GLY A C 1
ATOM 1981 O O . GLY A 1 248 ? 20.243 16.711 -23.553 1.00 84.62 248 GLY A O 1
ATOM 1982 N N . LYS A 1 249 ? 22.170 15.575 -23.755 1.00 87.44 249 LYS A N 1
ATOM 1983 C CA . LYS A 1 249 ? 22.372 15.849 -25.178 1.00 87.44 249 LYS A CA 1
ATOM 1984 C C . LYS A 1 249 ? 22.088 14.583 -25.967 1.00 87.44 249 LYS A C 1
ATOM 1986 O O . LYS A 1 249 ? 22.684 13.550 -25.679 1.00 87.44 249 LYS A O 1
ATOM 1991 N N . VAL A 1 250 ? 21.232 14.683 -26.972 1.00 82.19 250 VAL A N 1
ATOM 1992 C CA . VAL A 1 250 ? 20.892 13.584 -27.879 1.00 82.19 250 VAL A CA 1
ATOM 1993 C C . VAL A 1 250 ? 21.431 13.919 -29.263 1.00 82.19 250 VAL A C 1
ATOM 1995 O O . VAL A 1 250 ? 21.349 15.064 -29.702 1.00 82.19 250 VAL A O 1
ATOM 1998 N N . SER A 1 251 ? 22.033 12.938 -29.935 1.00 80.31 251 SER A N 1
ATOM 1999 C CA . SER A 1 251 ? 22.467 13.050 -31.331 1.00 80.31 251 SER A CA 1
ATOM 2000 C C . SER A 1 251 ? 21.770 11.972 -32.149 1.00 80.31 251 SER A C 1
ATOM 2002 O O . SER A 1 251 ? 21.986 10.791 -31.894 1.00 80.31 251 SER A O 1
ATOM 2004 N N . VAL A 1 252 ? 20.940 12.380 -33.105 1.00 76.06 252 VAL A N 1
ATOM 2005 C CA . VAL A 1 252 ? 20.144 11.488 -33.958 1.00 76.06 252 VAL A CA 1
ATOM 2006 C C . VAL A 1 252 ? 20.716 11.526 -35.365 1.00 76.06 252 VAL A C 1
ATOM 2008 O O . VAL A 1 252 ? 21.033 12.598 -35.877 1.00 76.06 252 VAL A O 1
ATOM 2011 N N . PHE A 1 253 ? 20.897 10.363 -35.982 1.00 70.81 253 PHE A N 1
ATOM 2012 C CA . PHE A 1 253 ? 21.347 10.292 -37.367 1.00 70.81 253 PHE A CA 1
ATOM 2013 C C . PHE A 1 253 ? 20.262 10.842 -38.302 1.00 70.81 253 PHE A C 1
ATOM 2015 O O . PHE A 1 253 ? 19.112 10.429 -38.224 1.00 70.81 253 PHE A O 1
ATOM 2022 N N . ASN A 1 254 ? 20.633 11.752 -39.203 1.00 72.31 254 ASN A N 1
ATOM 2023 C CA . ASN A 1 254 ? 19.726 12.344 -40.178 1.00 72.31 254 ASN A CA 1
ATOM 2024 C C . ASN A 1 254 ? 20.227 12.070 -41.600 1.00 72.31 254 ASN A C 1
ATOM 2026 O O . ASN A 1 254 ? 21.165 12.703 -42.092 1.00 72.31 254 ASN A O 1
ATOM 2030 N N . LEU A 1 255 ? 19.542 11.152 -42.283 1.00 65.88 255 LEU A N 1
ATOM 2031 C CA . LEU A 1 255 ? 19.884 10.734 -43.641 1.00 65.88 255 LEU A CA 1
ATOM 2032 C C . LEU A 1 255 ? 19.822 11.885 -44.656 1.00 65.88 255 LEU A C 1
ATOM 2034 O O . LEU A 1 255 ? 20.629 11.917 -45.581 1.00 65.88 255 LEU A O 1
ATOM 2038 N N . SER A 1 256 ? 18.942 12.874 -44.465 1.00 73.88 256 SER A N 1
ATOM 2039 C CA . SER A 1 256 ? 18.863 14.042 -45.362 1.00 73.88 256 SER A CA 1
ATOM 2040 C C . SER A 1 256 ? 20.135 14.901 -45.348 1.00 73.88 256 SER A C 1
ATOM 2042 O O . SER A 1 256 ? 20.367 15.686 -46.265 1.00 73.88 256 SER A O 1
ATOM 2044 N N . LYS A 1 257 ? 20.985 14.729 -44.326 1.00 72.62 257 LYS A N 1
ATOM 2045 C CA . LYS A 1 257 ? 22.293 15.377 -44.201 1.00 72.62 257 LYS A CA 1
ATOM 2046 C C . LYS A 1 257 ? 23.455 14.496 -44.671 1.00 72.62 257 LYS A C 1
ATOM 2048 O O . LYS A 1 257 ? 24.615 14.907 -44.548 1.00 72.62 257 LYS A O 1
ATOM 2053 N N . ALA A 1 258 ? 23.195 13.307 -45.213 1.00 64.56 258 ALA A N 1
ATOM 2054 C CA . ALA A 1 258 ? 24.243 12.450 -45.756 1.00 64.56 258 ALA A CA 1
ATOM 2055 C C . ALA A 1 258 ? 25.046 13.190 -46.845 1.00 64.56 258 ALA A C 1
ATOM 2057 O O . ALA A 1 258 ? 24.499 13.904 -47.680 1.00 64.56 258 ALA A O 1
ATOM 2058 N N . GLY A 1 259 ? 26.377 13.071 -46.800 1.00 60.72 259 GLY A N 1
ATOM 2059 C CA . GLY A 1 259 ? 27.289 13.757 -47.728 1.00 60.72 259 GLY A CA 1
ATOM 2060 C C . GLY A 1 259 ? 27.650 15.210 -47.376 1.00 60.72 259 GLY A C 1
ATOM 2061 O O . GLY A 1 259 ? 28.569 15.758 -47.975 1.00 60.72 259 GLY A O 1
ATOM 2062 N N . THR A 1 260 ? 27.018 15.820 -46.366 1.00 71.44 260 THR A N 1
ATOM 2063 C CA . THR A 1 260 ? 27.277 17.227 -45.975 1.00 71.44 260 THR A CA 1
ATOM 2064 C C . THR A 1 260 ? 28.455 17.421 -45.006 1.00 71.44 260 THR A C 1
ATOM 2066 O O . THR A 1 260 ? 28.854 18.549 -44.729 1.00 71.44 260 THR A O 1
ATOM 2069 N N . GLY A 1 261 ? 29.020 16.329 -44.478 1.00 75.56 261 GLY A N 1
ATOM 2070 C CA . GLY A 1 261 ? 30.085 16.336 -43.464 1.00 75.56 261 GLY A CA 1
ATOM 2071 C C . GLY A 1 261 ? 29.595 16.312 -42.007 1.00 75.56 261 GLY A C 1
ATOM 2072 O O . GLY A 1 261 ? 30.354 15.877 -41.145 1.00 75.56 261 GLY A O 1
ATOM 2073 N N . ASP A 1 262 ? 28.336 16.683 -41.731 1.00 81.81 262 ASP A N 1
ATOM 2074 C CA . ASP A 1 262 ? 27.684 16.513 -40.421 1.00 81.81 262 ASP A CA 1
ATOM 2075 C C . ASP A 1 262 ? 26.335 15.802 -40.578 1.00 81.81 262 ASP A C 1
ATOM 2077 O O . ASP A 1 262 ? 25.353 16.388 -41.023 1.00 81.81 262 ASP A O 1
ATOM 2081 N N . TRP A 1 263 ? 26.293 14.514 -40.238 1.00 79.81 263 TRP A N 1
ATOM 2082 C CA . TRP A 1 263 ? 25.142 13.642 -40.502 1.00 79.81 263 TRP A CA 1
ATOM 2083 C C . TRP A 1 263 ? 24.154 13.563 -39.333 1.00 79.81 263 TRP A C 1
ATOM 2085 O O . TRP A 1 263 ? 23.275 12.708 -39.345 1.00 79.81 263 TRP A O 1
ATOM 2095 N N . TYR A 1 264 ? 24.312 14.399 -38.302 1.00 80.50 264 TYR A N 1
ATOM 2096 C CA . TYR A 1 264 ? 23.542 14.282 -37.065 1.00 80.50 264 TYR A CA 1
ATOM 2097 C C . TYR A 1 264 ? 22.750 15.549 -36.749 1.00 80.50 264 TYR A C 1
ATOM 2099 O O . TYR A 1 264 ? 23.251 16.670 -36.868 1.00 80.50 264 TYR A O 1
ATOM 2107 N N . ASP A 1 265 ? 21.529 15.360 -36.263 1.00 84.44 265 ASP A N 1
ATOM 2108 C CA . ASP A 1 265 ? 20.801 16.375 -35.515 1.00 84.44 265 ASP A CA 1
ATOM 2109 C C . ASP A 1 265 ? 21.155 16.269 -34.038 1.00 84.44 265 ASP A C 1
ATOM 2111 O O . ASP A 1 265 ? 21.249 15.173 -33.489 1.00 84.44 265 ASP A O 1
ATOM 2115 N N . ARG A 1 266 ? 21.391 17.411 -33.391 1.00 88.25 266 ARG A N 1
ATOM 2116 C CA . ARG A 1 266 ? 21.782 17.467 -31.981 1.00 88.25 266 ARG A CA 1
ATOM 2117 C C . ARG A 1 266 ? 20.758 18.273 -31.204 1.00 88.25 266 ARG A C 1
ATOM 2119 O O . ARG A 1 266 ? 20.486 19.417 -31.558 1.00 88.25 266 ARG A O 1
ATOM 2126 N N . TYR A 1 267 ? 20.259 17.689 -30.124 1.00 87.94 267 TYR A N 1
ATOM 2127 C CA . TYR A 1 267 ? 19.237 18.278 -29.270 1.00 87.94 267 TYR A CA 1
ATOM 2128 C C . TYR A 1 267 ? 19.724 18.313 -27.824 1.00 87.94 267 TYR A C 1
ATOM 2130 O O . TYR A 1 267 ? 20.310 17.343 -27.340 1.00 87.94 267 TYR A O 1
ATOM 2138 N N . ASN A 1 268 ? 19.450 19.407 -27.116 1.00 91.69 268 ASN A N 1
ATOM 2139 C CA . ASN A 1 268 ? 19.381 19.372 -25.659 1.00 91.69 268 ASN A CA 1
ATOM 2140 C C . ASN A 1 268 ? 17.990 18.837 -25.314 1.00 91.69 268 ASN A C 1
ATOM 2142 O O . ASN A 1 268 ? 16.998 19.506 -25.593 1.00 91.69 268 ASN A O 1
ATOM 2146 N N . ALA A 1 269 ? 17.922 17.618 -24.788 1.00 90.25 269 ALA A N 1
ATOM 2147 C CA . ALA A 1 269 ? 16.685 16.883 -24.596 1.00 90.25 269 ALA A 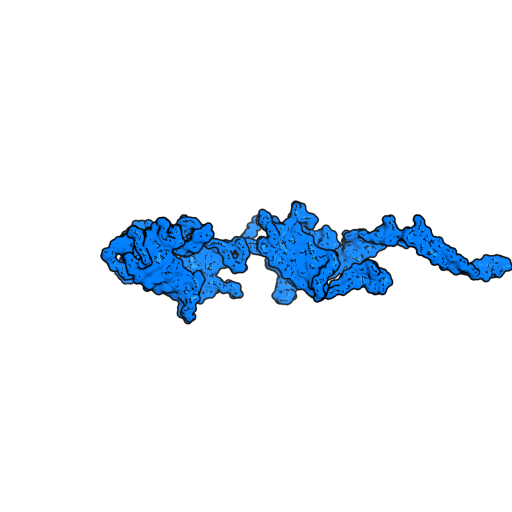CA 1
ATOM 2148 C C . ALA A 1 269 ? 16.339 16.733 -23.114 1.00 90.25 269 ALA A C 1
ATOM 2150 O O . ALA A 1 269 ? 17.214 16.480 -22.282 1.00 90.25 269 ALA A O 1
ATOM 2151 N N . THR A 1 270 ? 15.048 16.817 -22.817 1.00 92.69 270 THR A N 1
ATOM 2152 C CA . THR A 1 270 ? 14.437 16.305 -21.593 1.00 92.69 270 THR A CA 1
ATOM 2153 C C . THR A 1 270 ? 13.608 15.082 -21.966 1.00 92.69 270 THR A C 1
ATOM 2155 O O . THR A 1 270 ? 12.659 15.198 -22.740 1.00 92.69 270 THR A O 1
ATOM 2158 N N . VAL A 1 271 ? 13.979 13.918 -21.443 1.00 89.00 271 VAL A N 1
ATOM 2159 C CA . VAL A 1 271 ? 13.263 12.653 -21.622 1.00 89.00 271 VAL A CA 1
ATOM 2160 C C . VAL A 1 271 ? 12.523 12.344 -20.332 1.00 89.00 271 VAL A C 1
ATOM 2162 O O . VAL A 1 271 ? 13.135 12.239 -19.272 1.00 89.00 271 VAL A O 1
ATOM 2165 N N . VAL A 1 272 ? 11.209 12.216 -20.425 1.00 91.69 272 VAL A N 1
ATOM 2166 C CA . VAL A 1 272 ? 10.326 11.852 -19.322 1.00 91.69 272 VAL A CA 1
ATOM 2167 C C . VAL A 1 272 ? 9.879 10.417 -19.550 1.00 91.69 272 VAL A C 1
ATOM 2169 O O . VAL A 1 272 ? 9.336 10.130 -20.607 1.00 91.69 272 VAL A O 1
ATOM 2172 N N . ASN A 1 273 ? 10.112 9.529 -18.588 1.00 89.62 273 ASN A N 1
ATOM 2173 C CA . ASN A 1 273 ? 9.564 8.177 -18.590 1.00 89.62 273 ASN A CA 1
ATOM 2174 C C . ASN A 1 273 ? 8.538 8.051 -17.464 1.00 89.62 273 ASN A C 1
ATOM 2176 O O . ASN A 1 273 ? 8.895 8.192 -16.295 1.00 89.62 273 ASN A O 1
ATOM 2180 N N . HIS A 1 274 ? 7.285 7.800 -17.815 1.00 93.75 274 HIS A N 1
ATOM 2181 C CA . HIS A 1 274 ? 6.175 7.570 -16.901 1.00 93.75 274 HIS A CA 1
ATOM 2182 C C . HIS A 1 274 ? 5.816 6.085 -16.915 1.00 93.75 274 HIS A C 1
ATOM 2184 O O . HIS A 1 274 ? 5.630 5.508 -17.980 1.00 93.75 274 HIS A O 1
ATOM 2190 N N . VAL A 1 275 ? 5.753 5.454 -15.744 1.00 91.94 275 VAL A N 1
ATOM 2191 C CA . VAL A 1 275 ? 5.412 4.036 -15.574 1.00 91.94 275 VAL A CA 1
ATOM 2192 C C . VAL A 1 275 ? 4.267 3.921 -14.578 1.00 91.94 275 VAL A C 1
ATOM 2194 O O . VAL A 1 275 ? 4.333 4.515 -13.499 1.00 91.94 275 VAL A O 1
ATOM 2197 N N . TRP A 1 276 ? 3.232 3.155 -14.922 1.00 94.94 276 TRP A N 1
ATOM 2198 C CA . TRP A 1 276 ? 2.071 2.959 -14.057 1.00 94.94 276 TRP A CA 1
ATOM 2199 C C . TRP A 1 276 ? 1.487 1.546 -14.149 1.00 94.94 276 TRP A C 1
ATOM 2201 O O . TRP A 1 276 ? 1.748 0.818 -15.104 1.00 94.94 276 TRP A O 1
ATOM 2211 N N . VAL A 1 277 ? 0.675 1.160 -13.167 1.00 93.94 277 VAL A N 1
ATOM 2212 C CA . VAL A 1 277 ? -0.185 -0.031 -13.233 1.00 93.94 277 VAL A CA 1
ATOM 2213 C C . VAL A 1 277 ? -1.611 0.425 -13.539 1.00 93.94 277 VAL A C 1
ATOM 2215 O O . VAL A 1 277 ? -2.174 1.240 -12.814 1.00 93.94 277 VAL A O 1
ATOM 2218 N N . GLU A 1 278 ? -2.182 -0.046 -14.652 1.00 87.38 278 GLU A N 1
ATOM 2219 C CA . GLU A 1 278 ? -3.521 0.366 -15.102 1.00 87.38 278 GLU A CA 1
ATOM 2220 C C . GLU A 1 278 ? -4.625 -0.500 -14.491 1.00 87.38 278 GLU A C 1
ATOM 2222 O O . GLU A 1 278 ? -5.597 0.022 -13.956 1.00 87.38 278 GLU A O 1
ATOM 2227 N N . ASN A 1 279 ? -4.467 -1.824 -14.561 1.00 76.12 279 ASN A N 1
ATOM 2228 C CA . ASN A 1 279 ? -5.422 -2.793 -14.032 1.00 76.12 279 ASN A CA 1
ATOM 2229 C C . ASN A 1 279 ? -4.657 -3.980 -13.424 1.00 76.12 279 ASN A C 1
ATOM 2231 O O . ASN A 1 279 ? -4.051 -4.758 -14.171 1.00 76.12 279 ASN A O 1
ATOM 2235 N N . PRO A 1 280 ? -4.670 -4.163 -12.093 1.00 69.69 280 PRO A N 1
ATOM 2236 C CA . PRO A 1 280 ? -4.199 -5.399 -11.485 1.00 69.69 280 PRO A CA 1
ATOM 2237 C C . PRO A 1 280 ? -5.262 -6.486 -11.718 1.00 69.69 280 PRO A C 1
ATOM 2239 O O . PRO A 1 280 ? -6.182 -6.646 -10.920 1.00 69.69 280 PRO A O 1
ATOM 2242 N N . GLU A 1 281 ? -5.186 -7.203 -12.846 1.00 68.00 281 GLU A N 1
ATOM 2243 C CA . GLU A 1 281 ? -6.194 -8.213 -13.213 1.00 68.00 281 GLU A CA 1
ATOM 2244 C C . GLU A 1 281 ? -6.257 -9.355 -12.193 1.00 68.00 281 GLU A C 1
ATOM 2246 O O . GLU A 1 281 ? -7.333 -9.840 -11.841 1.00 68.00 281 GLU A O 1
ATOM 2251 N N . THR A 1 282 ? -5.088 -9.791 -11.718 1.00 80.00 282 THR A N 1
ATOM 2252 C CA . THR A 1 282 ? -4.935 -10.815 -10.680 1.00 80.00 282 THR A CA 1
ATOM 2253 C C . THR A 1 282 ? -3.672 -10.552 -9.866 1.00 80.00 282 THR A C 1
ATOM 2255 O O . THR A 1 282 ? -2.817 -9.758 -10.257 1.00 80.00 282 THR A O 1
ATOM 2258 N N . ASP A 1 283 ? -3.480 -11.287 -8.769 1.00 80.81 283 ASP A N 1
ATOM 2259 C CA . ASP A 1 283 ? -2.229 -11.223 -8.007 1.00 80.81 283 ASP A CA 1
ATOM 2260 C C . ASP A 1 283 ? -0.983 -11.573 -8.832 1.00 80.81 283 ASP A C 1
ATOM 2262 O O . ASP A 1 283 ? 0.111 -11.134 -8.492 1.00 80.81 283 ASP A O 1
ATOM 2266 N N . SER A 1 284 ? -1.129 -12.334 -9.918 1.00 86.81 284 SER A N 1
ATOM 2267 C CA . SER A 1 284 ? -0.022 -12.808 -10.754 1.00 86.81 284 SER A CA 1
ATOM 2268 C C . SER A 1 284 ? 0.114 -12.101 -12.103 1.00 86.81 284 SER A C 1
ATOM 2270 O O . SER A 1 284 ? 1.009 -12.468 -12.861 1.00 86.81 284 SER A O 1
ATOM 2272 N N . LEU A 1 285 ? -0.745 -11.127 -12.414 1.00 92.44 285 LEU A N 1
ATOM 2273 C CA . LEU A 1 285 ? -0.747 -10.433 -13.703 1.00 92.44 285 LEU A CA 1
ATOM 2274 C C . LEU A 1 285 ? -1.225 -8.991 -13.545 1.00 92.44 285 LEU A C 1
ATOM 2276 O O . LEU A 1 285 ? -2.388 -8.755 -13.212 1.00 92.44 285 LEU A O 1
ATOM 2280 N N . TYR A 1 286 ? -0.329 -8.046 -13.818 1.00 93.81 286 TYR A N 1
ATOM 2281 C CA . TYR A 1 286 ? -0.608 -6.613 -13.854 1.00 93.81 286 TYR A CA 1
ATOM 2282 C C . TYR A 1 286 ? -0.469 -6.091 -15.280 1.00 93.81 286 TYR A C 1
ATOM 2284 O O . TYR A 1 286 ? 0.485 -6.448 -15.970 1.00 93.81 286 TYR A O 1
ATOM 2292 N N . MET A 1 287 ? -1.368 -5.197 -15.690 1.00 95.56 287 MET A N 1
ATOM 2293 C CA . MET A 1 287 ? -1.176 -4.398 -16.900 1.00 95.56 287 MET A CA 1
ATOM 2294 C C . MET A 1 287 ? -0.300 -3.192 -16.562 1.00 95.56 287 MET A C 1
ATOM 2296 O O . MET A 1 287 ? -0.752 -2.263 -15.887 1.00 95.56 287 MET A O 1
ATOM 2300 N N . VAL A 1 288 ? 0.961 -3.232 -16.989 1.00 95.25 288 VAL A N 1
ATOM 2301 C CA . VAL A 1 288 ? 1.961 -2.196 -16.710 1.00 95.25 288 VAL A CA 1
ATOM 2302 C C . VAL A 1 288 ? 2.116 -1.303 -17.933 1.00 95.25 288 VAL A C 1
ATOM 2304 O O . VAL A 1 288 ? 2.522 -1.761 -19.000 1.00 95.25 288 VAL A O 1
ATOM 2307 N N . GLY A 1 289 ? 1.795 -0.025 -17.766 1.00 94.56 289 GLY A N 1
ATOM 2308 C CA . GLY A 1 289 ? 1.995 1.014 -18.762 1.00 94.56 289 GLY A CA 1
ATOM 2309 C C . GLY A 1 289 ? 3.364 1.676 -18.635 1.00 94.56 289 GLY A C 1
ATOM 2310 O O . GLY A 1 289 ? 3.872 1.879 -17.531 1.00 94.56 289 GLY A O 1
ATOM 2311 N N . SER A 1 290 ? 3.962 2.027 -19.770 1.00 93.38 290 SER A N 1
ATOM 2312 C CA . SER A 1 290 ? 5.159 2.860 -19.854 1.00 93.38 290 SER A CA 1
ATOM 2313 C C . SER A 1 290 ? 5.020 3.846 -21.007 1.00 93.38 290 SER A C 1
ATOM 2315 O O . SER A 1 290 ? 4.693 3.454 -22.126 1.00 93.38 290 SER A O 1
ATOM 2317 N N . GLU A 1 291 ? 5.290 5.119 -20.737 1.00 94.62 291 GLU A N 1
ATOM 2318 C CA . GLU A 1 291 ? 5.285 6.205 -21.710 1.00 94.62 291 GLU A CA 1
ATOM 2319 C C . GLU A 1 291 ? 6.600 6.985 -21.618 1.00 94.62 291 GLU A C 1
ATOM 2321 O O . GLU A 1 291 ? 6.947 7.541 -20.578 1.00 94.62 291 GLU A O 1
ATOM 2326 N N . MET A 1 292 ? 7.331 7.047 -22.727 1.00 92.00 292 MET A N 1
ATOM 2327 C CA . MET A 1 292 ? 8.539 7.841 -22.875 1.00 92.00 292 MET A CA 1
ATOM 2328 C C . MET A 1 292 ? 8.257 9.029 -23.786 1.00 92.00 292 MET A C 1
ATOM 2330 O O . MET A 1 292 ? 7.926 8.851 -24.958 1.00 92.00 292 MET A O 1
ATOM 2334 N N . ILE A 1 293 ? 8.447 10.236 -23.254 1.00 94.12 293 ILE A N 1
ATOM 2335 C CA . ILE A 1 293 ? 8.315 11.481 -24.001 1.00 94.12 293 ILE A CA 1
ATOM 2336 C C . ILE A 1 293 ? 9.627 12.262 -24.003 1.00 94.12 293 ILE A C 1
ATOM 2338 O O . ILE A 1 293 ? 10.093 12.711 -22.955 1.00 94.12 293 ILE A O 1
ATOM 2342 N N . ALA A 1 294 ? 10.185 12.504 -25.188 1.00 92.94 294 ALA A N 1
ATOM 2343 C CA . ALA A 1 294 ? 11.393 13.300 -25.378 1.00 92.94 294 ALA A CA 1
ATOM 2344 C C . ALA A 1 294 ? 11.071 14.681 -25.974 1.00 92.94 294 ALA A C 1
ATOM 2346 O O . ALA A 1 294 ? 10.435 14.782 -27.027 1.00 92.94 294 ALA A O 1
ATOM 2347 N N . ARG A 1 295 ? 11.532 15.753 -25.318 1.00 94.12 295 ARG A N 1
ATOM 2348 C CA . ARG A 1 295 ? 11.338 17.153 -25.739 1.00 94.12 295 ARG A CA 1
ATOM 2349 C C . ARG A 1 295 ? 12.652 17.923 -25.805 1.00 94.12 295 ARG A C 1
ATOM 2351 O O . ARG A 1 295 ? 13.567 17.623 -25.045 1.00 94.12 295 ARG A O 1
ATOM 2358 N N . ASP A 1 296 ? 12.741 18.918 -26.683 1.00 92.94 296 ASP A N 1
ATOM 2359 C CA . ASP A 1 296 ? 13.857 19.867 -26.718 1.00 92.94 296 ASP A CA 1
ATOM 2360 C C . ASP A 1 296 ? 13.807 20.869 -25.541 1.00 92.94 296 ASP A C 1
ATOM 2362 O O . ASP A 1 296 ? 12.880 20.876 -24.727 1.00 92.94 296 ASP A O 1
ATOM 2366 N N . GLU A 1 297 ? 14.811 21.743 -25.450 1.00 89.25 297 GLU A N 1
ATOM 2367 C CA . GLU A 1 297 ? 14.898 22.796 -24.426 1.00 89.25 297 GLU A CA 1
ATOM 2368 C C . GLU A 1 297 ? 13.758 23.830 -24.469 1.00 89.25 297 GLU A C 1
ATOM 2370 O O . GLU A 1 297 ? 13.513 24.508 -23.472 1.00 89.25 297 GLU A O 1
ATOM 2375 N N . ASN A 1 298 ? 13.045 23.931 -25.593 1.00 89.75 298 ASN A N 1
ATOM 2376 C CA . ASN A 1 298 ? 11.901 24.821 -25.787 1.00 89.75 298 ASN A CA 1
ATOM 2377 C C . ASN A 1 298 ? 10.556 24.100 -25.570 1.00 89.75 298 ASN A C 1
ATOM 2379 O O . ASN A 1 298 ? 9.501 24.721 -25.692 1.00 89.75 298 ASN A O 1
ATOM 2383 N N . GLY A 1 299 ? 10.580 22.805 -25.235 1.00 88.12 299 GLY A N 1
ATOM 2384 C CA . GLY A 1 299 ? 9.397 21.978 -25.010 1.00 88.12 299 GLY A CA 1
ATOM 2385 C C . GLY A 1 299 ? 8.790 21.364 -26.275 1.00 88.12 299 GLY A C 1
ATOM 2386 O O . GLY A 1 299 ? 7.723 20.754 -26.185 1.00 88.12 299 GLY A O 1
ATOM 2387 N N . HIS A 1 300 ? 9.432 21.482 -27.440 1.00 91.88 300 HIS A N 1
ATOM 2388 C CA . HIS A 1 300 ? 8.967 20.819 -28.658 1.00 91.88 300 HIS A CA 1
ATOM 2389 C C . HIS A 1 300 ? 9.276 19.325 -28.618 1.00 91.88 300 HIS A C 1
ATOM 2391 O O . HIS A 1 300 ? 10.338 18.917 -28.154 1.00 91.88 300 HIS A O 1
ATOM 2397 N N . MET A 1 301 ? 8.361 18.510 -29.140 1.00 92.62 301 MET A N 1
ATOM 2398 C CA . MET A 1 301 ? 8.570 17.068 -29.269 1.00 92.62 301 MET A CA 1
ATOM 2399 C C . MET A 1 301 ? 9.769 16.779 -30.176 1.00 92.62 301 MET A C 1
ATOM 2401 O O . MET A 1 301 ? 9.889 17.344 -31.265 1.00 92.62 301 MET A O 1
ATOM 2405 N N . LEU A 1 302 ? 10.651 15.899 -29.710 1.00 89.25 302 LEU A N 1
ATOM 2406 C CA . LEU A 1 302 ? 11.718 15.320 -30.522 1.00 89.25 302 LEU A CA 1
ATOM 2407 C C . LEU A 1 302 ? 11.153 14.227 -31.452 1.00 89.25 302 LEU A C 1
ATOM 2409 O O . LEU A 1 302 ? 10.002 13.830 -31.262 1.00 89.25 302 LEU A O 1
ATOM 2413 N N . PRO A 1 303 ? 11.925 13.741 -32.448 1.00 84.81 303 PRO A N 1
ATOM 2414 C CA . PRO A 1 303 ? 11.450 12.742 -33.408 1.00 84.81 303 PRO A CA 1
ATOM 2415 C C . PRO A 1 303 ? 10.774 11.524 -32.765 1.00 84.81 303 PRO A C 1
ATOM 2417 O O . PRO A 1 303 ? 11.164 11.112 -31.671 1.00 84.81 303 PRO A O 1
ATOM 2420 N N . ASP A 1 304 ? 9.809 10.931 -33.476 1.00 84.56 304 ASP A N 1
ATOM 2421 C CA . ASP A 1 304 ? 8.989 9.801 -33.003 1.00 84.56 304 ASP A CA 1
ATOM 2422 C C . ASP A 1 304 ? 9.827 8.593 -32.549 1.00 84.56 304 ASP A C 1
ATOM 2424 O O . ASP A 1 304 ? 9.437 7.877 -31.636 1.00 84.56 304 ASP A O 1
ATOM 2428 N N . GLU A 1 305 ? 11.021 8.414 -33.117 1.00 77.94 305 GLU A N 1
ATOM 2429 C CA . GLU A 1 305 ? 11.995 7.377 -32.736 1.00 77.94 305 GLU A CA 1
ATOM 2430 C C . GLU A 1 305 ? 12.492 7.490 -31.281 1.00 77.94 305 GLU A C 1
ATOM 2432 O O . GLU A 1 305 ? 13.039 6.533 -30.737 1.00 77.94 305 GLU A O 1
ATOM 2437 N N . LEU A 1 306 ? 12.333 8.660 -30.653 1.00 82.19 306 LEU A N 1
ATOM 2438 C CA . LEU A 1 306 ? 12.675 8.920 -29.250 1.00 82.19 306 LEU A CA 1
ATOM 2439 C C . LEU A 1 306 ? 11.448 8.910 -28.328 1.00 82.19 306 LEU A C 1
ATOM 2441 O O . LEU A 1 306 ? 11.578 9.199 -27.137 1.00 82.19 306 LEU A O 1
ATOM 2445 N N . GLN A 1 307 ? 10.269 8.623 -28.876 1.00 88.62 307 GLN A N 1
ATOM 2446 C CA . GLN A 1 307 ? 9.026 8.481 -28.132 1.00 88.62 307 GLN A CA 1
ATOM 2447 C C . GLN A 1 307 ? 8.733 6.990 -27.935 1.00 88.62 307 GLN A C 1
ATOM 2449 O O . GLN A 1 307 ? 9.125 6.148 -28.744 1.00 88.62 307 GLN A O 1
ATOM 2454 N N . GLY A 1 308 ? 8.037 6.641 -26.860 1.00 87.81 308 GLY A N 1
ATOM 2455 C CA . GLY A 1 308 ? 7.679 5.257 -26.575 1.00 87.81 308 GLY A CA 1
ATOM 2456 C C . GLY A 1 308 ? 6.366 5.169 -25.825 1.00 87.81 308 GLY A C 1
ATOM 2457 O O . GLY A 1 308 ? 6.083 6.000 -24.971 1.00 87.81 308 GLY A O 1
ATOM 2458 N N . TYR A 1 309 ? 5.566 4.159 -26.139 1.00 92.94 309 TYR A N 1
ATOM 2459 C CA . TYR A 1 309 ? 4.352 3.848 -25.400 1.00 92.94 309 TYR A CA 1
ATOM 2460 C C . TYR A 1 309 ? 4.088 2.348 -25.471 1.00 92.94 309 TYR A C 1
ATOM 2462 O O . TYR A 1 309 ? 4.125 1.762 -26.555 1.00 92.94 309 TYR A O 1
ATOM 2470 N N . SER A 1 310 ? 3.809 1.726 -24.332 1.00 93.25 310 SER A N 1
ATOM 2471 C CA . SER A 1 310 ? 3.342 0.343 -24.277 1.00 93.25 310 SER A CA 1
ATOM 2472 C C . SER A 1 310 ? 2.531 0.082 -23.020 1.00 93.25 310 SER A C 1
ATOM 2474 O O . SER A 1 310 ? 2.806 0.667 -21.976 1.00 93.25 310 SER A O 1
ATOM 2476 N N . ILE A 1 311 ? 1.581 -0.843 -23.119 1.00 94.88 311 ILE A N 1
ATOM 2477 C CA . ILE A 1 311 ? 0.929 -1.474 -21.976 1.00 94.88 311 ILE A CA 1
ATOM 2478 C C . ILE A 1 311 ? 1.117 -2.973 -22.154 1.00 94.88 311 ILE A C 1
ATOM 2480 O O . ILE A 1 311 ? 0.744 -3.519 -23.191 1.00 94.88 311 ILE A O 1
ATOM 2484 N N . ASP A 1 312 ? 1.705 -3.621 -21.158 1.00 95.38 312 ASP A N 1
ATOM 2485 C CA . ASP A 1 312 ? 2.066 -5.031 -21.227 1.00 95.38 312 ASP A CA 1
ATOM 2486 C C . ASP A 1 312 ? 1.583 -5.775 -19.987 1.00 95.38 312 ASP A C 1
ATOM 2488 O O . ASP A 1 312 ? 1.658 -5.260 -18.870 1.00 95.38 312 ASP A O 1
ATOM 2492 N N . GLY A 1 313 ? 1.127 -7.013 -20.174 1.00 95.56 313 GLY A N 1
ATOM 2493 C CA . GLY A 1 313 ? 0.904 -7.921 -19.054 1.00 95.56 313 GLY A CA 1
ATOM 2494 C C . GLY A 1 313 ? 2.232 -8.372 -18.456 1.00 95.56 313 GLY A C 1
ATOM 2495 O O . GLY A 1 313 ? 3.093 -8.897 -19.164 1.00 95.56 313 GLY A O 1
ATOM 2496 N N . VAL A 1 314 ? 2.406 -8.170 -17.153 1.00 95.75 314 VAL A N 1
ATOM 2497 C CA . VAL A 1 314 ? 3.637 -8.489 -16.425 1.00 95.75 314 VAL A CA 1
ATOM 2498 C C . VAL A 1 314 ? 3.299 -9.200 -15.124 1.00 95.75 314 VAL A C 1
ATOM 2500 O O . VAL A 1 314 ? 2.392 -8.802 -14.391 1.00 95.75 314 VAL A O 1
ATOM 2503 N N . ASN A 1 315 ? 4.059 -10.242 -14.799 1.00 94.69 315 ASN A N 1
ATOM 2504 C CA . ASN A 1 315 ? 3.989 -10.865 -13.489 1.00 94.69 315 ASN A CA 1
ATOM 2505 C C . ASN A 1 315 ? 4.626 -9.931 -12.441 1.00 94.69 315 ASN A C 1
ATOM 2507 O O . ASN A 1 315 ? 5.837 -9.699 -12.497 1.00 94.69 315 ASN A O 1
ATOM 2511 N N . PRO A 1 316 ? 3.870 -9.424 -11.452 1.00 92.50 316 PRO A N 1
ATOM 2512 C CA . PRO A 1 316 ? 4.363 -8.395 -10.540 1.00 92.50 316 PRO A CA 1
ATOM 2513 C C . PRO A 1 316 ? 5.409 -8.906 -9.537 1.00 92.50 316 PRO A C 1
ATOM 2515 O O . PRO A 1 316 ? 6.051 -8.097 -8.876 1.00 92.50 316 PRO A O 1
ATOM 2518 N N . TYR A 1 317 ? 5.614 -10.220 -9.410 1.00 91.88 317 TYR A N 1
ATOM 2519 C CA . TYR A 1 317 ? 6.649 -10.795 -8.543 1.00 91.88 317 TYR A CA 1
ATOM 2520 C C . TYR A 1 317 ? 7.969 -11.015 -9.283 1.00 91.88 317 TYR A C 1
ATOM 2522 O O . TYR A 1 317 ? 9.048 -10.810 -8.729 1.00 91.88 317 TYR A O 1
ATOM 2530 N N . THR A 1 318 ? 7.900 -11.483 -10.531 1.00 94.00 318 THR A N 1
ATOM 2531 C CA . THR A 1 318 ? 9.092 -11.862 -11.307 1.00 94.00 318 THR A CA 1
ATOM 2532 C C . THR A 1 318 ? 9.515 -10.809 -12.320 1.00 94.00 318 THR A C 1
ATOM 2534 O O . THR A 1 318 ? 10.650 -10.865 -12.785 1.00 94.00 318 THR A O 1
ATOM 2537 N N . MET A 1 319 ? 8.633 -9.858 -12.636 1.00 95.38 319 MET A N 1
ATOM 2538 C CA . MET A 1 319 ? 8.735 -8.906 -13.748 1.00 95.38 319 MET A CA 1
ATOM 2539 C C . MET A 1 319 ? 8.724 -9.563 -15.132 1.00 95.38 319 MET A C 1
ATOM 2541 O O . MET A 1 319 ? 9.096 -8.925 -16.111 1.00 95.38 319 MET A O 1
ATOM 2545 N N . GLU A 1 320 ? 8.324 -10.830 -15.236 1.00 96.69 320 GLU A N 1
ATOM 2546 C CA . GLU A 1 320 ? 8.254 -11.545 -16.512 1.00 96.69 320 GLU A CA 1
ATOM 2547 C C . GLU A 1 320 ? 7.049 -11.086 -17.333 1.00 96.69 320 GLU A C 1
ATOM 2549 O O . GLU A 1 320 ? 5.950 -10.954 -16.794 1.00 96.69 320 GLU A O 1
ATOM 2554 N N . TYR A 1 321 ? 7.257 -10.853 -18.629 1.00 96.38 321 TYR A N 1
ATOM 2555 C CA . TYR A 1 321 ? 6.164 -10.555 -19.551 1.00 96.38 321 TYR A CA 1
ATOM 2556 C C . TYR A 1 321 ? 5.249 -11.767 -19.728 1.00 96.38 321 TYR A C 1
ATOM 2558 O O . TYR A 1 321 ? 5.713 -12.889 -19.950 1.00 96.38 321 TYR A O 1
ATOM 2566 N N . ASP A 1 322 ? 3.941 -11.531 -19.689 1.00 95.56 322 ASP A N 1
ATOM 2567 C CA . ASP A 1 322 ? 2.939 -12.541 -19.991 1.00 95.56 322 ASP A CA 1
ATOM 2568 C C . ASP A 1 322 ? 2.684 -12.608 -21.501 1.00 95.56 322 ASP A C 1
ATOM 2570 O O . ASP A 1 322 ? 2.239 -11.648 -22.129 1.00 95.56 322 ASP A O 1
ATOM 2574 N N . SER A 1 323 ? 2.931 -13.779 -22.088 1.00 93.62 323 SER A N 1
ATOM 2575 C CA . SER A 1 323 ? 2.800 -14.008 -23.533 1.00 93.62 323 SER A CA 1
ATOM 2576 C C . SER A 1 323 ? 1.377 -13.876 -24.096 1.00 93.62 323 SER A C 1
ATOM 2578 O O . SER A 1 323 ? 1.220 -13.812 -25.314 1.00 93.62 323 SER A O 1
ATOM 2580 N N . MET A 1 324 ? 0.334 -13.886 -23.256 1.00 92.62 324 MET A N 1
ATOM 2581 C CA . MET A 1 324 ? -1.041 -13.633 -23.701 1.00 92.62 324 MET A CA 1
ATOM 2582 C C . MET A 1 324 ? -1.332 -12.136 -23.852 1.00 92.62 324 MET A C 1
ATOM 2584 O O . MET A 1 324 ? -2.224 -11.773 -24.618 1.00 92.62 324 MET A O 1
ATOM 2588 N N . PHE A 1 325 ? -0.580 -11.285 -23.150 1.00 93.25 325 PHE A N 1
ATOM 2589 C CA . PHE A 1 325 ? -0.849 -9.850 -23.003 1.00 93.25 325 PHE A CA 1
ATOM 2590 C C . PHE A 1 325 ? 0.344 -8.959 -23.386 1.00 93.25 325 PHE A C 1
ATOM 2592 O O . PHE A 1 325 ? 0.314 -7.753 -23.150 1.00 93.25 325 PHE A O 1
ATOM 2599 N N . SER A 1 326 ? 1.398 -9.535 -23.964 1.00 93.81 326 SER A N 1
ATOM 2600 C CA . SER A 1 326 ? 2.555 -8.826 -24.511 1.00 93.81 326 SER A CA 1
ATOM 2601 C C . SER A 1 326 ? 3.227 -9.668 -25.599 1.00 93.81 326 SER A C 1
ATOM 2603 O O . SER A 1 326 ? 3.263 -10.898 -25.528 1.00 93.81 326 SER A O 1
ATOM 2605 N N . ASP A 1 327 ? 3.779 -9.008 -26.616 1.00 93.44 327 ASP A N 1
ATOM 2606 C CA . ASP A 1 327 ? 4.661 -9.616 -27.619 1.00 93.44 327 ASP A CA 1
ATOM 2607 C C . ASP A 1 327 ? 6.138 -9.637 -27.175 1.00 93.44 327 ASP A C 1
ATOM 2609 O O . ASP A 1 327 ? 6.990 -10.278 -27.810 1.00 93.44 327 ASP A O 1
ATOM 2613 N N . LYS A 1 328 ? 6.441 -8.971 -26.056 1.00 94.75 328 LYS A N 1
ATOM 2614 C CA . LYS A 1 328 ? 7.762 -8.918 -25.436 1.00 94.75 328 LYS A CA 1
ATOM 2615 C C . LYS A 1 328 ? 8.055 -10.215 -24.687 1.00 94.75 328 LYS A C 1
ATOM 2617 O O . LYS A 1 328 ? 7.176 -10.986 -24.312 1.00 94.75 328 LYS A O 1
ATOM 2622 N N . ARG A 1 329 ? 9.345 -10.492 -24.495 1.00 94.12 329 ARG A N 1
ATOM 2623 C CA . ARG A 1 329 ? 9.837 -11.718 -23.848 1.00 94.12 329 ARG A CA 1
ATOM 2624 C C . ARG A 1 329 ? 10.901 -11.396 -22.812 1.00 94.12 329 ARG A C 1
ATOM 2626 O O . ARG A 1 329 ? 11.620 -10.410 -22.946 1.00 94.12 329 ARG A O 1
ATOM 2633 N N . GLY A 1 330 ? 11.051 -12.284 -21.833 1.00 96.12 330 GLY A N 1
ATOM 2634 C CA . GLY A 1 330 ? 11.963 -12.078 -20.713 1.00 96.12 330 GLY A CA 1
ATOM 2635 C C . GLY A 1 330 ? 11.330 -11.178 -19.660 1.00 96.12 330 GLY A C 1
ATOM 2636 O O . GLY A 1 330 ? 10.122 -11.237 -19.440 1.00 96.12 330 GLY A O 1
ATOM 2637 N N . LEU A 1 331 ? 12.150 -10.367 -19.003 1.00 96.94 331 LEU A N 1
ATOM 2638 C CA . LEU A 1 331 ? 11.716 -9.499 -17.915 1.00 96.94 331 LEU A CA 1
ATOM 2639 C C . LEU A 1 331 ? 11.604 -8.040 -18.371 1.00 96.94 331 LEU A C 1
ATOM 2641 O O . LEU A 1 331 ? 12.465 -7.551 -19.107 1.00 96.94 331 LEU A O 1
ATOM 2645 N N . LEU A 1 332 ? 10.574 -7.342 -17.886 1.00 94.19 332 LEU A N 1
ATOM 2646 C CA . LEU A 1 332 ? 10.398 -5.892 -18.024 1.00 94.19 332 LEU A CA 1
ATOM 2647 C C . LEU A 1 332 ? 11.571 -5.136 -17.388 1.00 94.19 332 LEU A C 1
ATOM 2649 O O . LEU A 1 332 ? 12.109 -4.200 -17.972 1.00 94.19 332 LEU A O 1
ATOM 2653 N N . THR A 1 333 ? 11.955 -5.547 -16.183 1.00 93.50 333 THR A N 1
ATOM 2654 C CA . THR A 1 333 ? 13.047 -4.974 -15.392 1.00 93.50 333 THR A CA 1
ATOM 2655 C C . THR A 1 333 ? 13.548 -6.016 -14.385 1.00 93.50 333 THR A C 1
ATOM 2657 O O . THR A 1 333 ? 13.106 -7.167 -14.394 1.00 93.50 333 THR A O 1
ATOM 2660 N N . PHE A 1 334 ? 14.486 -5.644 -13.519 1.00 95.62 334 PHE A N 1
ATOM 2661 C CA . PHE A 1 334 ? 14.926 -6.496 -12.421 1.00 95.62 334 PHE A CA 1
ATOM 2662 C C . PHE A 1 334 ? 13.799 -6.685 -11.388 1.00 95.62 334 PHE A C 1
ATOM 2664 O O . PHE A 1 334 ? 13.133 -5.714 -11.029 1.00 95.62 334 PHE A O 1
ATOM 2671 N N . PRO A 1 335 ? 13.575 -7.912 -10.886 1.00 94.25 335 PRO A N 1
ATOM 2672 C CA . PRO A 1 335 ? 12.571 -8.155 -9.857 1.00 94.25 335 PRO A CA 1
ATOM 2673 C C . PRO A 1 335 ? 12.973 -7.556 -8.508 1.00 94.25 335 PRO A C 1
ATOM 2675 O O . PRO A 1 335 ? 14.159 -7.371 -8.219 1.00 94.25 335 PRO A O 1
ATOM 2678 N N . ILE A 1 336 ? 11.970 -7.332 -7.658 1.00 91.69 336 ILE A N 1
ATOM 2679 C CA . ILE A 1 336 ? 12.168 -6.935 -6.262 1.00 91.69 336 ILE A CA 1
ATOM 2680 C C . ILE A 1 336 ? 12.922 -8.051 -5.527 1.00 91.69 336 ILE A C 1
ATOM 2682 O O . ILE A 1 336 ? 12.609 -9.233 -5.681 1.00 91.69 336 ILE A O 1
ATOM 2686 N N . GLY A 1 337 ? 13.920 -7.686 -4.720 1.00 92.12 337 GLY A N 1
ATOM 2687 C CA . GLY A 1 337 ? 14.818 -8.648 -4.083 1.00 92.12 337 GLY A CA 1
ATOM 2688 C C . GLY A 1 337 ? 15.739 -9.330 -5.095 1.00 92.12 337 GLY A C 1
ATOM 2689 O O . GLY A 1 337 ? 15.771 -10.560 -5.189 1.00 92.12 337 GLY A O 1
ATOM 2690 N N . VAL A 1 338 ? 16.469 -8.535 -5.877 1.00 94.25 338 VAL A N 1
ATOM 2691 C CA . VAL A 1 338 ? 17.369 -9.032 -6.916 1.00 94.25 338 VAL A CA 1
ATOM 2692 C C . VAL A 1 338 ? 18.466 -9.920 -6.303 1.00 94.25 338 VAL A C 1
ATOM 2694 O O . VAL A 1 338 ? 19.047 -9.628 -5.258 1.00 94.25 338 VAL A O 1
ATOM 2697 N N . GLU A 1 339 ? 18.780 -11.024 -6.971 1.00 95.25 339 GLU A N 1
ATOM 2698 C CA . GLU A 1 339 ? 19.784 -12.000 -6.547 1.00 95.25 339 GLU A CA 1
ATOM 2699 C C . GLU A 1 339 ? 21.019 -11.904 -7.448 1.00 95.25 339 GLU A C 1
ATOM 2701 O O . GLU A 1 339 ? 20.921 -11.502 -8.599 1.00 95.25 339 GLU A O 1
ATOM 2706 N N . LYS A 1 340 ? 22.187 -12.346 -6.970 1.00 97.19 340 LYS A N 1
ATOM 2707 C CA . LYS A 1 340 ? 23.446 -12.357 -7.742 1.00 97.19 340 LYS A CA 1
ATOM 2708 C C . LYS A 1 340 ? 23.448 -13.461 -8.816 1.00 97.19 340 LYS A C 1
ATOM 2710 O O . LYS A 1 340 ? 24.158 -14.458 -8.682 1.00 97.19 340 LYS A O 1
ATOM 2715 N N . LYS A 1 341 ? 22.614 -13.317 -9.846 1.00 97.25 341 LYS A N 1
ATOM 2716 C CA . LYS A 1 341 ? 22.447 -14.249 -10.975 1.00 97.25 341 LYS A CA 1
ATOM 2717 C C . LYS A 1 341 ? 22.147 -13.496 -12.266 1.00 97.25 341 LYS A C 1
ATOM 2719 O O . LYS A 1 341 ? 21.855 -12.313 -12.233 1.00 97.25 341 LYS A O 1
ATOM 2724 N N . ASP A 1 342 ? 22.173 -14.189 -13.392 1.00 98.06 342 ASP A N 1
ATOM 2725 C CA . ASP A 1 342 ? 21.900 -13.565 -14.685 1.00 98.06 342 ASP A CA 1
ATOM 2726 C C . ASP A 1 342 ? 20.395 -13.382 -14.922 1.00 98.06 342 ASP A C 1
ATOM 2728 O O . ASP A 1 342 ? 19.589 -14.235 -14.532 1.00 98.06 342 ASP A O 1
ATOM 2732 N N . TYR A 1 343 ? 20.023 -12.290 -15.593 1.00 97.94 343 TYR A N 1
ATOM 2733 C CA . TYR A 1 343 ? 18.628 -11.934 -15.861 1.00 97.94 343 TYR A CA 1
ATOM 2734 C C . TYR A 1 343 ? 18.365 -11.726 -17.361 1.00 97.94 343 TYR A C 1
ATOM 2736 O O . TYR A 1 343 ? 19.054 -10.923 -17.990 1.00 97.94 343 TYR A O 1
ATOM 2744 N N . PRO A 1 344 ? 17.377 -12.419 -17.958 1.00 97.56 344 PRO A N 1
ATOM 2745 C CA . PRO A 1 344 ? 16.993 -12.224 -19.353 1.00 97.56 344 PRO A CA 1
ATOM 2746 C C . PRO A 1 344 ? 16.067 -11.006 -19.485 1.00 97.56 344 PRO A C 1
ATOM 2748 O O . PRO A 1 344 ? 14.852 -11.139 -19.361 1.00 97.56 344 PRO A O 1
ATOM 2751 N N . LEU A 1 345 ? 16.626 -9.822 -19.725 1.00 96.88 345 LEU A N 1
ATOM 2752 C CA . LEU A 1 345 ? 15.847 -8.588 -19.863 1.00 96.88 345 LEU A CA 1
ATOM 2753 C C . LEU A 1 345 ? 15.373 -8.397 -21.305 1.00 96.88 345 LEU A C 1
ATOM 2755 O O . LEU A 1 345 ? 16.074 -8.769 -22.246 1.00 96.88 345 LEU A O 1
ATOM 2759 N N . TRP A 1 346 ? 14.210 -7.780 -21.486 1.00 95.00 346 TRP A N 1
ATOM 2760 C CA . TRP A 1 346 ? 13.797 -7.281 -22.795 1.00 95.00 346 TRP A CA 1
ATOM 2761 C C . TRP A 1 346 ? 14.674 -6.099 -23.226 1.00 95.00 346 TRP A C 1
ATOM 2763 O O . TRP A 1 346 ? 14.812 -5.121 -22.492 1.00 95.00 346 TRP A O 1
ATOM 2773 N N . ASP A 1 347 ? 15.240 -6.170 -24.430 1.00 91.06 347 ASP A N 1
ATOM 2774 C CA . ASP A 1 347 ? 16.017 -5.094 -25.043 1.00 91.06 347 ASP A CA 1
ATOM 2775 C C . ASP A 1 347 ? 15.277 -4.559 -26.277 1.00 91.06 347 ASP A C 1
ATOM 2777 O O . ASP A 1 347 ? 15.144 -5.235 -27.305 1.00 91.06 347 ASP A O 1
ATOM 2781 N N . SER A 1 348 ? 14.796 -3.317 -26.173 1.00 85.44 348 SER A N 1
ATOM 2782 C CA . SER A 1 348 ? 14.045 -2.650 -27.238 1.00 85.44 348 SER A CA 1
ATOM 2783 C C . SER A 1 348 ? 14.880 -2.369 -28.487 1.00 85.44 348 SER A C 1
ATOM 2785 O O . SER A 1 348 ? 14.305 -2.249 -29.564 1.00 85.44 348 SER A O 1
ATOM 2787 N N . GLN A 1 349 ? 16.216 -2.314 -28.388 1.00 82.56 349 GLN A N 1
ATOM 2788 C CA . GLN A 1 349 ? 17.088 -2.058 -29.542 1.00 82.56 349 GLN A CA 1
ATOM 2789 C C . GLN A 1 349 ? 17.143 -3.246 -30.503 1.00 82.56 349 GLN A C 1
ATOM 2791 O O . GLN A 1 349 ? 17.403 -3.075 -31.692 1.00 82.56 349 GLN A O 1
ATOM 2796 N N . ILE A 1 350 ? 16.917 -4.457 -29.989 1.00 89.50 350 ILE A N 1
ATOM 2797 C CA . ILE A 1 350 ? 16.959 -5.696 -30.775 1.00 89.50 350 ILE A CA 1
ATOM 2798 C C . ILE A 1 350 ? 15.614 -6.420 -30.855 1.00 89.50 350 ILE A C 1
ATOM 2800 O O . ILE A 1 350 ? 15.530 -7.466 -31.505 1.00 89.50 350 ILE A O 1
ATOM 2804 N N . GLY A 1 351 ? 14.579 -5.896 -30.189 1.00 89.88 351 GLY A N 1
ATOM 2805 C CA . GLY A 1 351 ? 13.253 -6.515 -30.118 1.00 89.88 351 GLY A CA 1
ATOM 2806 C C . GLY A 1 351 ? 13.300 -7.940 -29.557 1.00 89.88 351 GLY A C 1
ATOM 2807 O O . GLY A 1 351 ? 12.593 -8.830 -30.037 1.00 89.88 351 GLY A O 1
ATOM 2808 N N . ASN A 1 352 ? 14.216 -8.205 -28.622 1.00 92.94 352 ASN A N 1
ATOM 2809 C CA . ASN A 1 352 ? 14.459 -9.544 -28.094 1.00 92.94 352 ASN A CA 1
ATOM 2810 C C . ASN A 1 352 ? 15.148 -9.493 -26.723 1.00 92.94 352 ASN A C 1
ATOM 2812 O O . ASN A 1 352 ? 15.473 -8.429 -26.206 1.00 92.94 352 ASN A O 1
ATOM 2816 N N . ILE A 1 353 ? 15.381 -10.665 -26.138 1.00 95.25 353 ILE A N 1
ATOM 2817 C CA . ILE A 1 353 ? 16.047 -10.811 -24.848 1.00 95.25 353 ILE A CA 1
ATOM 2818 C C . ILE A 1 353 ? 17.546 -10.508 -24.971 1.00 95.25 353 ILE A C 1
ATOM 2820 O O . ILE A 1 353 ? 18.242 -11.090 -25.807 1.00 95.25 353 ILE A O 1
ATOM 2824 N N . SER A 1 354 ? 18.045 -9.681 -24.054 1.00 95.44 354 SER A N 1
ATOM 2825 C CA . SER A 1 354 ? 19.462 -9.471 -23.768 1.00 95.44 354 SER A CA 1
ATOM 2826 C C . SER A 1 354 ? 19.754 -9.909 -22.331 1.00 95.44 354 SER A C 1
ATOM 2828 O O . SER A 1 354 ? 19.083 -9.493 -21.385 1.00 95.44 354 SER A O 1
ATOM 2830 N N . VAL A 1 355 ? 20.723 -10.809 -22.149 1.00 97.62 355 VAL A N 1
ATOM 2831 C CA . VAL A 1 355 ? 21.034 -11.363 -20.823 1.00 97.62 355 VAL A CA 1
ATOM 2832 C C . VAL A 1 355 ? 21.967 -10.415 -20.078 1.00 97.62 355 VAL A C 1
ATOM 2834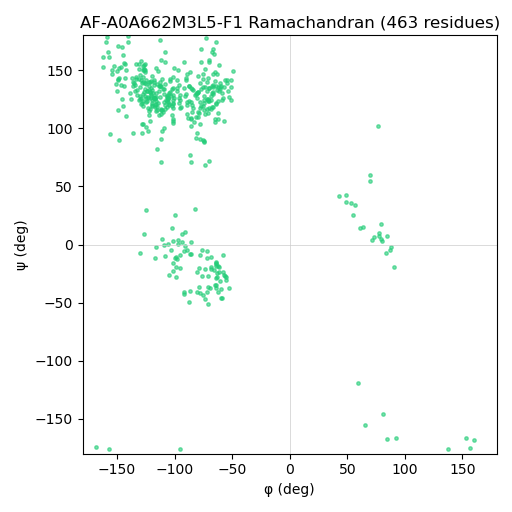 O O . VAL A 1 355 ? 23.097 -10.176 -20.499 1.00 97.62 355 VAL A O 1
ATOM 2837 N N . ALA A 1 356 ? 21.491 -9.889 -18.954 1.00 97.94 356 ALA A N 1
ATOM 2838 C CA . ALA A 1 356 ? 22.257 -9.063 -18.039 1.00 97.94 356 ALA A CA 1
ATOM 2839 C C . ALA A 1 356 ? 23.013 -9.962 -17.050 1.00 97.94 356 ALA A C 1
ATOM 2841 O O . ALA A 1 356 ? 22.411 -10.573 -16.166 1.00 97.94 356 ALA A O 1
ATOM 2842 N N . HIS A 1 357 ? 24.333 -10.051 -17.210 1.00 98.38 357 HIS A N 1
ATOM 2843 C CA . HIS A 1 357 ? 25.191 -10.886 -16.371 1.00 98.38 357 HIS A CA 1
ATOM 2844 C C . HIS A 1 357 ? 25.616 -10.152 -15.106 1.00 98.38 357 HIS A C 1
ATOM 2846 O O . HIS A 1 357 ? 26.050 -9.002 -15.189 1.00 98.38 357 HIS A O 1
ATOM 2852 N N . PHE A 1 358 ? 25.547 -10.807 -13.947 1.00 98.12 358 PHE A N 1
ATOM 2853 C CA . PHE A 1 358 ? 26.062 -10.223 -12.706 1.00 98.12 358 PHE A CA 1
ATOM 2854 C C . PHE A 1 358 ? 27.592 -10.135 -12.758 1.00 98.12 358 PHE A C 1
ATOM 2856 O O . PHE A 1 358 ? 28.271 -11.145 -12.944 1.00 98.12 358 PHE A O 1
ATOM 2863 N N . VAL A 1 359 ? 28.151 -8.937 -12.565 1.00 97.62 359 VAL A N 1
ATOM 2864 C CA . VAL A 1 359 ? 29.610 -8.718 -12.631 1.00 97.62 359 VAL A CA 1
ATOM 2865 C C . VAL A 1 359 ? 30.229 -8.250 -11.316 1.00 97.62 359 VAL A C 1
ATOM 2867 O O . VAL A 1 359 ? 31.454 -8.254 -11.193 1.00 97.62 359 VAL A O 1
ATOM 2870 N N . GLY A 1 360 ? 29.425 -7.856 -10.327 1.00 97.44 360 GLY A N 1
ATOM 2871 C CA . GLY A 1 360 ? 29.925 -7.457 -9.013 1.00 97.44 360 GLY A CA 1
ATOM 2872 C C . GLY A 1 360 ? 29.019 -6.477 -8.281 1.00 97.44 360 GLY A C 1
ATOM 2873 O O . GLY A 1 360 ? 27.868 -6.265 -8.652 1.00 97.44 360 GLY A O 1
ATOM 2874 N N . GLU A 1 361 ? 29.563 -5.875 -7.232 1.00 97.56 361 GLU A N 1
ATOM 2875 C CA . GLU A 1 361 ? 28.882 -4.899 -6.380 1.00 97.56 361 GLU A CA 1
ATOM 2876 C C . GLU A 1 361 ? 29.626 -3.568 -6.463 1.00 97.56 361 GLU A C 1
ATOM 2878 O O . GLU A 1 361 ? 30.856 -3.539 -6.546 1.00 97.56 361 GLU A O 1
ATOM 2883 N N . GLU A 1 362 ? 28.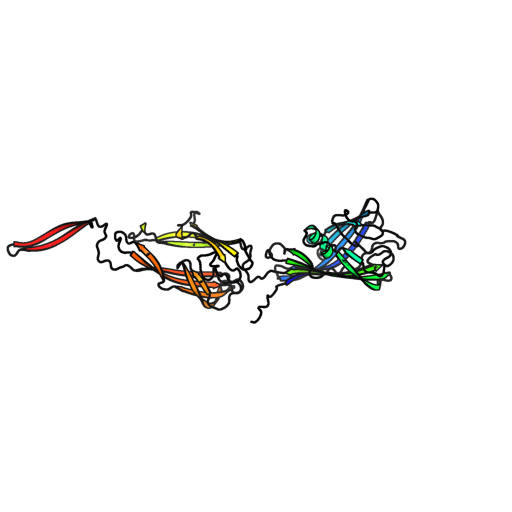887 -2.465 -6.471 1.00 96.31 362 GLU A N 1
ATOM 2884 C CA . GLU A 1 362 ? 29.447 -1.120 -6.573 1.00 96.31 362 GLU A CA 1
ATOM 2885 C C . GLU A 1 362 ? 28.584 -0.149 -5.763 1.00 96.31 362 GLU A C 1
ATOM 2887 O O . GLU A 1 362 ? 27.356 -0.224 -5.798 1.00 96.31 362 GLU A O 1
ATOM 2892 N N . ASN A 1 363 ? 29.212 0.763 -5.019 1.00 94.81 363 ASN A N 1
ATOM 2893 C CA . ASN A 1 363 ? 28.483 1.807 -4.305 1.00 94.81 363 ASN A CA 1
ATOM 2894 C C . ASN A 1 363 ? 28.320 3.025 -5.222 1.00 94.81 363 ASN A C 1
ATOM 2896 O O . ASN A 1 363 ? 29.311 3.610 -5.666 1.00 94.81 363 ASN A O 1
ATOM 2900 N N . ILE A 1 364 ? 27.075 3.405 -5.504 1.00 91.44 364 ILE A N 1
ATOM 2901 C CA . ILE A 1 364 ? 26.733 4.556 -6.341 1.00 91.44 364 ILE A CA 1
ATOM 2902 C C . ILE A 1 364 ? 25.998 5.568 -5.470 1.00 91.44 364 ILE A C 1
ATOM 2904 O O . ILE A 1 364 ? 24.903 5.305 -4.988 1.00 91.44 364 ILE A O 1
ATOM 2908 N N . ALA A 1 365 ? 26.608 6.739 -5.266 1.00 87.31 365 ALA A N 1
ATOM 2909 C CA . ALA A 1 365 ? 26.031 7.830 -4.474 1.00 87.31 365 ALA A CA 1
ATOM 2910 C C . ALA A 1 365 ? 25.574 7.414 -3.055 1.00 87.31 365 ALA A C 1
ATOM 2912 O O . ALA A 1 365 ? 24.583 7.929 -2.543 1.00 87.31 365 ALA A O 1
ATOM 2913 N N . GLY A 1 366 ? 26.300 6.495 -2.409 1.00 89.50 366 GLY A N 1
ATOM 2914 C CA . GLY A 1 366 ? 25.967 5.994 -1.074 1.00 89.50 366 GLY A CA 1
ATOM 2915 C C . GLY A 1 366 ? 25.003 4.805 -1.063 1.00 89.50 366 GLY A C 1
ATOM 2916 O O . GLY A 1 366 ? 24.787 4.244 0.006 1.00 89.50 366 GLY A O 1
ATOM 2917 N N . LEU A 1 367 ? 24.476 4.384 -2.217 1.00 92.12 367 LEU A N 1
ATOM 2918 C CA . LEU A 1 367 ? 23.638 3.192 -2.356 1.00 92.12 367 LEU A CA 1
ATOM 2919 C C . LEU A 1 367 ? 24.486 1.993 -2.780 1.00 92.12 367 LEU A C 1
ATOM 2921 O O . LEU A 1 367 ? 25.217 2.065 -3.770 1.00 92.12 367 LEU A O 1
ATOM 2925 N N . ASP A 1 368 ? 24.368 0.884 -2.055 1.00 95.19 368 ASP A N 1
ATOM 2926 C CA . ASP A 1 368 ? 24.981 -0.380 -2.456 1.00 95.19 368 ASP A CA 1
ATOM 2927 C C . ASP A 1 368 ? 24.180 -0.984 -3.610 1.00 95.19 368 ASP A C 1
ATOM 2929 O O . ASP A 1 368 ? 22.977 -1.212 -3.495 1.00 95.19 368 ASP A O 1
ATOM 2933 N N . THR A 1 369 ? 24.844 -1.220 -4.742 1.00 97.38 369 THR A N 1
ATOM 2934 C CA . THR A 1 369 ? 24.198 -1.704 -5.966 1.00 97.38 369 THR A CA 1
ATOM 2935 C C . THR A 1 369 ? 24.860 -2.966 -6.492 1.00 97.38 369 THR A C 1
ATOM 2937 O O . THR A 1 369 ? 26.065 -3.181 -6.341 1.00 97.38 369 THR A O 1
ATOM 2940 N N . TYR A 1 370 ? 24.069 -3.802 -7.154 1.00 98.25 370 TYR A N 1
ATOM 2941 C CA . TYR A 1 370 ? 24.552 -4.902 -7.974 1.00 98.25 370 TYR A CA 1
ATOM 2942 C C . TYR A 1 370 ? 24.749 -4.412 -9.398 1.00 98.25 370 TYR A C 1
ATOM 2944 O O . TYR A 1 370 ? 23.869 -3.791 -9.995 1.00 98.25 370 TYR A O 1
ATOM 2952 N N . LYS A 1 371 ? 25.927 -4.699 -9.940 1.00 97.94 371 LYS A N 1
ATOM 2953 C CA . LYS A 1 371 ? 26.312 -4.324 -11.287 1.00 97.94 371 LYS A CA 1
ATOM 2954 C C . LYS A 1 371 ? 26.030 -5.478 -12.233 1.00 97.94 371 LYS A C 1
ATOM 2956 O O . LYS A 1 371 ? 26.569 -6.574 -12.055 1.00 97.94 371 LYS A O 1
ATOM 2961 N N . TYR A 1 372 ? 25.246 -5.199 -13.265 1.00 98.38 372 TYR A N 1
ATOM 2962 C CA . TYR A 1 372 ? 24.949 -6.134 -14.340 1.00 98.38 372 TYR A CA 1
ATOM 2963 C C . TYR A 1 372 ? 25.414 -5.590 -15.678 1.00 98.38 372 TYR A C 1
ATOM 2965 O O . TYR A 1 372 ? 25.340 -4.388 -15.920 1.00 98.38 372 TYR A O 1
ATOM 2973 N N . VAL A 1 373 ? 25.880 -6.473 -16.555 1.00 97.94 373 VAL A N 1
ATOM 2974 C CA . VAL A 1 373 ? 26.363 -6.112 -17.888 1.00 97.94 373 VAL A CA 1
ATOM 2975 C C . VAL A 1 373 ? 25.687 -6.999 -18.926 1.00 97.94 373 VAL A C 1
ATOM 2977 O O . VAL A 1 373 ? 25.817 -8.220 -18.880 1.00 97.94 373 VAL A O 1
ATOM 2980 N N . ALA A 1 374 ? 24.982 -6.375 -19.864 1.00 97.00 374 ALA A N 1
ATOM 2981 C CA . ALA A 1 374 ? 24.357 -7.019 -21.009 1.00 97.00 374 ALA A CA 1
ATOM 2982 C C . ALA A 1 374 ? 25.112 -6.630 -22.285 1.00 97.00 374 ALA A C 1
ATOM 2984 O O . ALA A 1 374 ? 25.264 -5.445 -22.588 1.00 97.00 374 ALA A O 1
ATOM 2985 N N . GLN A 1 375 ? 25.604 -7.625 -23.024 1.00 95.69 375 GLN A N 1
ATOM 2986 C CA . GLN A 1 375 ? 26.375 -7.415 -24.249 1.00 95.69 375 GLN A CA 1
ATOM 2987 C C . GLN A 1 375 ? 25.656 -8.018 -25.446 1.00 95.69 375 GLN A C 1
ATOM 2989 O O . GLN A 1 375 ? 25.361 -9.211 -25.478 1.00 95.69 375 GLN A O 1
ATOM 2994 N N . VAL A 1 376 ? 25.455 -7.194 -26.468 1.00 93.94 376 VAL A N 1
ATOM 2995 C CA . VAL A 1 376 ? 24.886 -7.593 -27.750 1.00 93.94 376 VAL A CA 1
ATOM 2996 C C . VAL A 1 376 ? 25.940 -7.364 -28.822 1.00 93.94 376 VAL A C 1
ATOM 2998 O O . VAL A 1 376 ? 26.474 -6.265 -28.945 1.00 93.94 376 VAL A O 1
ATOM 3001 N N . ASN A 1 377 ? 26.251 -8.395 -29.606 1.00 93.31 377 ASN A N 1
ATOM 3002 C CA . ASN A 1 377 ? 27.296 -8.337 -30.625 1.00 93.31 377 ASN A CA 1
ATOM 3003 C C . ASN A 1 377 ? 26.743 -8.728 -31.993 1.00 93.31 377 ASN A C 1
ATOM 3005 O O . ASN A 1 377 ? 26.276 -9.852 -32.168 1.00 93.31 377 ASN A O 1
ATOM 3009 N N . ASN A 1 378 ? 26.875 -7.824 -32.965 1.00 89.75 378 ASN A N 1
ATOM 3010 C CA . ASN A 1 378 ? 26.532 -8.038 -34.370 1.00 89.75 378 ASN A CA 1
ATOM 3011 C C . ASN A 1 378 ? 25.129 -8.646 -34.566 1.00 89.75 378 ASN A C 1
ATOM 3013 O O . ASN A 1 378 ? 24.949 -9.580 -35.351 1.00 89.75 378 ASN A O 1
ATOM 3017 N N . TYR A 1 379 ? 24.147 -8.145 -33.816 1.00 89.31 379 TYR A N 1
ATOM 3018 C CA . TYR A 1 379 ? 22.775 -8.632 -33.870 1.00 89.31 379 TYR A CA 1
ATOM 3019 C C . TYR A 1 379 ? 22.051 -8.013 -35.070 1.00 89.31 379 TYR A C 1
ATOM 3021 O O . TYR A 1 379 ? 22.068 -6.790 -35.200 1.00 89.31 379 TYR A O 1
ATOM 3029 N N . PRO A 1 380 ? 21.435 -8.801 -35.966 1.00 88.75 380 PRO A N 1
ATOM 3030 C CA . PRO A 1 380 ? 20.729 -8.253 -37.118 1.00 88.75 380 PRO A CA 1
ATOM 3031 C C . PRO A 1 380 ? 19.496 -7.469 -36.653 1.00 88.75 380 PRO A C 1
ATOM 3033 O O . PRO A 1 380 ? 18.593 -8.043 -36.052 1.00 88.75 380 PRO A O 1
ATOM 3036 N N . VAL A 1 381 ? 19.458 -6.168 -36.940 1.00 83.75 381 VAL A N 1
ATOM 3037 C CA . VAL A 1 381 ? 18.349 -5.277 -36.541 1.00 83.75 381 VAL A CA 1
ATOM 3038 C C . VAL A 1 381 ? 17.474 -4.843 -37.709 1.00 83.75 381 VAL A C 1
ATOM 3040 O O . VAL A 1 381 ? 16.397 -4.300 -37.503 1.00 83.75 381 VAL A O 1
ATOM 3043 N N . GLY A 1 382 ? 17.898 -5.118 -38.943 1.00 80.50 382 GLY A N 1
ATOM 3044 C CA . GLY A 1 382 ? 17.064 -4.883 -40.112 1.00 80.50 382 GLY A CA 1
ATOM 3045 C C . GLY A 1 382 ? 17.849 -4.791 -41.408 1.00 80.50 382 GLY A C 1
ATOM 3046 O O . GLY A 1 382 ? 19.041 -5.104 -41.485 1.00 80.50 382 GLY A O 1
ATOM 3047 N N . THR A 1 383 ? 17.146 -4.342 -42.435 1.00 80.12 383 THR A N 1
ATOM 3048 C CA . THR A 1 383 ? 17.698 -4.029 -43.748 1.00 80.12 383 THR A CA 1
ATOM 3049 C C . THR A 1 383 ? 17.233 -2.648 -44.166 1.00 80.12 383 THR A C 1
ATOM 3051 O O . THR A 1 383 ? 16.107 -2.264 -43.864 1.00 80.12 383 THR A O 1
ATOM 3054 N N . GLN A 1 384 ? 18.086 -1.925 -44.875 1.00 69.69 384 GLN A N 1
ATOM 3055 C CA . GLN A 1 384 ? 17.778 -0.615 -45.425 1.00 69.69 384 GLN A CA 1
ATOM 3056 C C . GLN A 1 384 ? 17.968 -0.644 -46.938 1.00 69.69 384 GLN A C 1
ATOM 3058 O O . GLN A 1 384 ? 18.989 -1.134 -47.423 1.00 69.69 384 GLN A O 1
ATOM 3063 N N . ASP A 1 385 ? 16.995 -0.122 -47.674 1.00 74.31 385 ASP A N 1
ATOM 3064 C CA . ASP A 1 385 ? 17.070 -0.051 -49.129 1.00 74.31 385 ASP A CA 1
ATOM 3065 C C . ASP A 1 385 ? 18.178 0.906 -49.574 1.00 74.31 385 ASP A C 1
ATOM 3067 O O . ASP A 1 385 ? 18.474 1.910 -48.917 1.00 74.31 385 ASP A O 1
ATOM 3071 N N . ILE A 1 386 ? 18.810 0.581 -50.700 1.00 68.94 386 ILE A N 1
ATOM 3072 C CA . ILE A 1 386 ? 19.822 1.435 -51.317 1.00 68.94 386 ILE A CA 1
ATOM 3073 C C . ILE A 1 386 ? 19.130 2.264 -52.392 1.00 68.94 386 ILE A C 1
ATOM 3075 O O . ILE A 1 386 ? 18.543 1.724 -53.329 1.00 68.94 386 ILE A O 1
ATOM 3079 N N . GLU A 1 387 ? 19.213 3.589 -52.279 1.00 67.81 387 GLU A N 1
ATOM 3080 C CA . GLU A 1 387 ? 18.651 4.479 -53.291 1.00 67.81 387 GLU A CA 1
ATOM 3081 C C . GLU A 1 387 ? 19.268 4.187 -54.668 1.00 67.81 387 GLU A C 1
ATOM 3083 O O . GLU A 1 387 ? 20.489 4.152 -54.833 1.00 67.81 387 GLU A O 1
ATOM 3088 N N . GLY A 1 388 ? 18.406 3.947 -55.657 1.00 66.44 388 GLY A N 1
ATOM 3089 C CA . GLY A 1 388 ? 18.826 3.568 -57.002 1.00 66.44 388 GLY A CA 1
ATOM 3090 C C . GLY A 1 388 ? 19.263 2.107 -57.155 1.00 66.44 388 GLY A C 1
ATOM 3091 O O . GLY A 1 388 ? 19.801 1.770 -58.200 1.00 66.44 388 GLY A O 1
ATOM 3092 N N . MET A 1 389 ? 19.061 1.222 -56.177 1.00 71.00 389 MET A N 1
ATOM 3093 C CA . MET A 1 389 ? 19.263 -0.223 -56.360 1.00 71.00 389 MET A CA 1
ATOM 3094 C C . MET A 1 389 ? 18.113 -1.007 -55.733 1.00 71.00 389 MET A C 1
ATOM 3096 O O . MET A 1 389 ? 18.122 -1.290 -54.538 1.00 71.00 389 MET A O 1
ATOM 3100 N N . SER A 1 390 ? 17.120 -1.371 -56.545 1.00 76.31 390 SER A N 1
ATOM 3101 C CA . SER A 1 390 ? 15.910 -2.053 -56.067 1.00 76.31 390 SER A CA 1
ATOM 3102 C C . SER A 1 390 ? 16.142 -3.524 -55.693 1.00 76.31 390 SER A C 1
ATOM 3104 O O . SER A 1 390 ? 15.380 -4.100 -54.917 1.00 76.31 390 SER A O 1
ATOM 3106 N N . ASP A 1 391 ? 17.208 -4.141 -56.212 1.00 75.94 391 ASP A N 1
ATOM 3107 C CA . ASP A 1 391 ? 17.565 -5.544 -55.987 1.00 75.94 391 ASP A CA 1
ATOM 3108 C C . ASP A 1 391 ? 18.460 -5.765 -54.754 1.00 75.94 391 ASP A C 1
ATOM 3110 O O . ASP A 1 391 ? 18.778 -6.911 -54.415 1.00 75.94 391 ASP A O 1
ATOM 3114 N N . ARG A 1 392 ? 18.900 -4.690 -54.083 1.00 74.62 392 ARG A N 1
ATOM 3115 C CA . ARG A 1 392 ? 19.912 -4.745 -53.021 1.00 74.62 392 ARG A CA 1
ATOM 3116 C C . ARG A 1 392 ? 19.553 -3.878 -51.827 1.00 74.62 392 ARG A C 1
ATOM 3118 O O . ARG A 1 392 ? 19.076 -2.759 -51.947 1.00 74.62 392 ARG A O 1
ATOM 3125 N N . ASN A 1 393 ? 19.894 -4.392 -50.652 1.00 76.25 393 ASN A N 1
ATOM 3126 C CA . ASN A 1 393 ? 19.752 -3.688 -49.389 1.00 76.25 393 ASN A CA 1
ATOM 3127 C C . ASN A 1 393 ? 21.042 -3.763 -48.569 1.00 76.25 393 ASN A C 1
ATOM 3129 O O . ASN A 1 393 ? 21.863 -4.672 -48.715 1.00 76.25 393 ASN A O 1
ATOM 3133 N N . VAL A 1 394 ? 21.209 -2.776 -47.698 1.00 76.25 394 VAL A N 1
ATOM 3134 C CA . VAL A 1 394 ? 22.215 -2.748 -46.641 1.00 76.25 394 VAL A CA 1
ATOM 3135 C C . VAL A 1 394 ? 21.680 -3.540 -45.461 1.00 76.25 394 VAL A C 1
ATOM 3137 O O . VAL A 1 394 ? 20.579 -3.278 -44.982 1.00 76.25 394 VAL A O 1
ATOM 3140 N N . LYS A 1 395 ? 22.466 -4.486 -44.949 1.00 77.12 395 LYS A N 1
ATOM 3141 C CA . LYS A 1 395 ? 22.131 -5.176 -43.698 1.00 77.12 395 LYS A CA 1
ATOM 3142 C C . LYS A 1 395 ? 22.613 -4.347 -42.517 1.00 77.12 395 LYS A C 1
ATOM 3144 O O . LYS A 1 395 ? 23.760 -3.902 -42.508 1.00 77.12 395 LYS A O 1
ATOM 3149 N N . LEU A 1 396 ? 21.756 -4.163 -41.522 1.00 78.00 396 LEU A N 1
ATOM 3150 C CA . LEU A 1 396 ? 22.058 -3.404 -40.316 1.00 78.00 396 LEU A CA 1
ATOM 3151 C C . LEU A 1 396 ? 22.280 -4.357 -39.142 1.00 78.00 396 LEU A C 1
ATOM 3153 O O . LEU A 1 396 ? 21.462 -5.242 -38.880 1.00 78.00 396 LEU A O 1
ATOM 3157 N N . PHE A 1 397 ? 23.379 -4.151 -38.422 1.00 81.69 397 PHE A N 1
ATOM 3158 C CA . PHE A 1 397 ? 23.745 -4.937 -37.250 1.00 81.69 397 PHE A CA 1
ATOM 3159 C C . PHE A 1 397 ? 23.990 -4.038 -36.044 1.00 81.69 397 PHE A C 1
ATOM 3161 O O . PHE A 1 397 ? 24.795 -3.112 -36.114 1.00 81.69 397 PHE A O 1
ATOM 3168 N N . TYR A 1 398 ? 23.346 -4.328 -34.921 1.00 85.12 398 TYR A N 1
ATOM 3169 C CA . TYR A 1 398 ? 23.577 -3.637 -33.661 1.00 85.12 398 TYR A CA 1
ATOM 3170 C C . TYR A 1 398 ? 24.650 -4.347 -32.834 1.00 85.12 398 TYR A C 1
ATOM 3172 O O . TYR A 1 398 ? 24.640 -5.569 -32.667 1.00 85.12 398 TYR A O 1
ATOM 3180 N N . THR A 1 399 ? 25.572 -3.556 -32.296 1.00 86.81 399 THR A N 1
ATOM 3181 C CA . THR A 1 399 ? 26.511 -3.979 -31.259 1.00 86.81 399 THR A CA 1
ATOM 3182 C C . THR A 1 399 ? 26.454 -2.960 -30.137 1.00 86.81 399 THR A C 1
ATOM 3184 O O . THR A 1 399 ? 26.670 -1.770 -30.379 1.00 86.81 399 THR A O 1
ATOM 3187 N N . GLY A 1 400 ? 26.215 -3.418 -28.916 1.00 88.19 400 GLY A N 1
ATOM 3188 C CA . GLY A 1 400 ? 26.112 -2.545 -27.761 1.00 88.19 400 GLY A CA 1
ATOM 3189 C C . GLY A 1 400 ? 26.395 -3.245 -26.445 1.00 88.19 400 GLY A C 1
ATOM 3190 O O . GLY A 1 400 ? 26.381 -4.471 -26.337 1.00 88.19 400 GLY A O 1
ATOM 3191 N N . ASN A 1 401 ? 26.681 -2.427 -25.446 1.00 93.06 401 ASN A N 1
ATOM 3192 C CA . ASN A 1 401 ? 26.920 -2.829 -24.079 1.00 93.06 401 ASN A CA 1
ATOM 3193 C C . ASN A 1 401 ? 26.074 -1.954 -23.155 1.00 93.06 401 ASN A C 1
ATOM 3195 O O . ASN A 1 401 ? 26.208 -0.728 -23.169 1.00 93.06 401 ASN A O 1
ATOM 3199 N N . THR A 1 402 ? 25.249 -2.588 -22.331 1.00 93.94 402 THR A N 1
ATOM 3200 C CA . THR A 1 402 ? 24.438 -1.910 -21.322 1.00 93.94 402 THR A CA 1
ATOM 3201 C C . THR A 1 402 ? 24.876 -2.367 -19.943 1.00 93.94 402 THR A C 1
ATOM 3203 O O . THR A 1 402 ? 24.896 -3.557 -19.641 1.00 93.94 402 THR A O 1
ATOM 3206 N N . THR A 1 403 ? 25.261 -1.416 -19.099 1.00 96.50 403 THR A N 1
ATOM 3207 C CA . THR A 1 403 ? 25.586 -1.643 -17.692 1.00 96.50 403 THR A CA 1
ATOM 3208 C C . THR A 1 403 ? 24.469 -1.089 -16.824 1.00 96.50 403 THR A C 1
ATOM 3210 O O . THR A 1 403 ? 24.117 0.083 -16.953 1.00 96.50 403 THR A O 1
ATOM 3213 N N . TYR A 1 404 ? 23.946 -1.918 -15.930 1.00 95.94 404 TYR A N 1
ATOM 3214 C CA . TYR A 1 404 ? 22.918 -1.563 -14.960 1.00 95.94 404 TYR A CA 1
ATOM 3215 C C . TYR A 1 404 ? 23.516 -1.587 -13.556 1.00 95.94 404 TYR A C 1
ATOM 3217 O O . TYR A 1 404 ? 24.235 -2.525 -13.210 1.00 95.94 404 TYR A O 1
ATOM 3225 N N . TRP A 1 405 ? 23.190 -0.585 -12.747 1.00 96.94 405 TRP A N 1
ATOM 3226 C CA . TRP A 1 405 ? 23.453 -0.570 -11.310 1.00 96.94 405 TRP A CA 1
ATOM 3227 C C . TRP A 1 405 ? 22.114 -0.639 -10.595 1.00 96.94 405 TRP A C 1
ATOM 3229 O O . TRP A 1 405 ? 21.309 0.284 -10.701 1.00 96.94 405 TRP A O 1
ATOM 3239 N N . VAL A 1 406 ? 21.864 -1.753 -9.918 1.00 96.44 406 VAL A N 1
ATOM 3240 C CA . VAL A 1 406 ? 20.546 -2.121 -9.394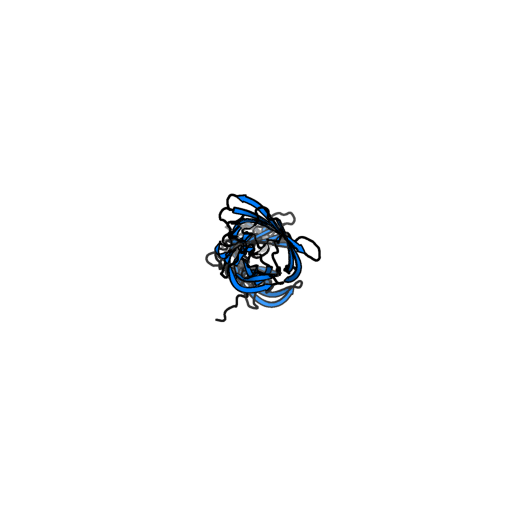 1.00 96.44 406 VAL A CA 1
ATOM 3241 C C . VAL A 1 406 ? 20.597 -2.167 -7.876 1.00 96.44 406 VAL A C 1
ATOM 3243 O O . VAL A 1 406 ? 21.459 -2.844 -7.318 1.00 96.44 406 VAL A O 1
ATOM 3246 N N . GLU A 1 407 ? 19.692 -1.466 -7.200 1.00 95.12 407 GLU A N 1
ATOM 3247 C CA . GLU A 1 407 ? 19.566 -1.572 -5.746 1.00 95.12 407 GLU A CA 1
ATOM 3248 C C . GLU A 1 407 ? 18.965 -2.948 -5.388 1.00 95.12 407 GLU A C 1
ATOM 3250 O O . GLU A 1 407 ? 17.906 -3.302 -5.917 1.00 95.12 407 GLU A O 1
ATOM 3255 N N . PRO A 1 408 ? 19.627 -3.763 -4.541 1.00 93.56 408 PRO A N 1
ATOM 3256 C CA . PRO A 1 408 ? 19.257 -5.166 -4.387 1.00 93.56 408 PRO A CA 1
ATOM 3257 C C . PRO A 1 408 ? 17.868 -5.424 -3.806 1.00 93.56 408 PRO A C 1
ATOM 3259 O O . PRO A 1 408 ? 17.224 -6.402 -4.177 1.00 93.56 408 PRO A O 1
ATOM 3262 N N . SER A 1 409 ? 17.403 -4.582 -2.888 1.00 90.94 409 SER A N 1
ATOM 3263 C CA . SER A 1 409 ? 16.164 -4.819 -2.143 1.00 90.94 409 SER A CA 1
ATOM 3264 C C . SER A 1 409 ? 14.935 -4.551 -3.007 1.00 90.94 409 SER A C 1
ATOM 3266 O O . SER A 1 409 ? 14.000 -5.344 -3.016 1.00 90.94 409 SER A O 1
ATOM 3268 N N . THR A 1 410 ? 14.956 -3.458 -3.765 1.00 88.81 410 THR A N 1
ATOM 3269 C CA . THR A 1 410 ? 13.841 -2.961 -4.577 1.00 88.81 410 THR A CA 1
ATOM 3270 C C . THR A 1 410 ? 13.908 -3.419 -6.029 1.00 88.81 410 THR A C 1
ATOM 3272 O O . THR A 1 410 ? 12.894 -3.381 -6.713 1.00 88.81 410 THR A O 1
ATOM 3275 N N . GLY A 1 411 ? 15.081 -3.828 -6.527 1.00 90.75 411 GLY A N 1
ATOM 3276 C CA . GLY A 1 411 ? 15.278 -4.094 -7.957 1.00 90.75 411 GLY A CA 1
ATOM 3277 C C . GLY A 1 411 ? 15.330 -2.820 -8.813 1.00 90.75 411 GLY A C 1
ATOM 3278 O O . GLY A 1 411 ? 15.387 -2.899 -10.040 1.00 90.75 411 GLY A O 1
ATOM 3279 N N . SER A 1 412 ? 15.338 -1.634 -8.196 1.00 88.81 412 SER A N 1
ATOM 3280 C CA . SER A 1 412 ? 15.362 -0.360 -8.917 1.00 88.81 412 SER A CA 1
ATOM 3281 C C . SER A 1 412 ? 16.708 -0.135 -9.598 1.00 88.81 412 SER A C 1
ATOM 3283 O O . SER A 1 412 ? 17.768 -0.289 -8.987 1.00 88.81 412 SER A O 1
ATOM 3285 N N . ILE A 1 413 ? 16.678 0.297 -10.857 1.00 90.38 413 ILE A N 1
ATOM 3286 C CA . ILE A 1 413 ? 17.880 0.694 -11.593 1.00 90.38 413 ILE A CA 1
ATOM 3287 C C . ILE A 1 413 ? 18.277 2.099 -11.125 1.00 90.38 413 ILE A C 1
ATOM 3289 O O . ILE A 1 413 ? 17.665 3.092 -11.508 1.00 90.38 413 ILE A O 1
ATOM 3293 N N . VAL A 1 414 ? 19.313 2.178 -10.291 1.00 89.75 414 VAL A N 1
ATOM 3294 C CA . VAL A 1 414 ? 19.878 3.434 -9.767 1.00 89.75 414 VAL A CA 1
ATOM 3295 C C . VAL A 1 414 ? 20.607 4.199 -10.867 1.00 89.75 414 VAL A C 1
ATOM 3297 O O . VAL A 1 414 ? 20.587 5.427 -10.906 1.00 89.75 414 VAL A O 1
ATOM 3300 N N . ASN A 1 415 ? 21.281 3.474 -11.759 1.00 88.25 415 ASN A N 1
ATOM 3301 C CA . ASN A 1 415 ? 21.965 4.057 -12.903 1.00 88.25 415 ASN A CA 1
ATOM 3302 C C . ASN A 1 415 ? 21.993 3.063 -14.066 1.00 88.25 415 ASN A C 1
ATOM 3304 O O . ASN A 1 415 ? 22.060 1.848 -13.864 1.00 88.25 415 ASN A O 1
ATOM 3308 N N . VAL A 1 416 ? 21.989 3.588 -15.287 1.00 88.06 416 VAL A N 1
ATOM 3309 C CA . VAL A 1 416 ? 22.162 2.818 -16.514 1.00 88.06 416 VAL A CA 1
ATOM 3310 C C . VAL A 1 416 ? 23.158 3.530 -17.417 1.00 88.06 416 VAL A C 1
ATOM 3312 O O . VAL A 1 416 ? 23.076 4.734 -17.654 1.00 88.06 416 VAL A O 1
ATOM 3315 N N . LYS A 1 417 ? 24.120 2.772 -17.938 1.00 87.31 417 LYS A N 1
ATOM 3316 C CA . LYS A 1 417 ? 25.061 3.242 -18.950 1.00 87.31 417 LYS A CA 1
ATOM 3317 C C . LYS A 1 417 ? 24.941 2.343 -20.163 1.00 87.31 417 LYS A C 1
ATOM 3319 O O . LYS A 1 417 ? 25.299 1.173 -20.092 1.00 87.31 417 LYS A O 1
ATOM 3324 N N . GLN A 1 418 ? 24.497 2.908 -21.273 1.00 83.25 418 GLN A N 1
ATOM 3325 C CA . GLN A 1 418 ? 24.381 2.203 -22.540 1.00 83.25 418 GLN A CA 1
ATOM 3326 C C . GLN A 1 418 ? 25.322 2.822 -23.570 1.00 83.25 418 GLN A C 1
ATOM 3328 O O . GLN A 1 418 ? 25.348 4.036 -23.760 1.00 83.25 418 GLN A O 1
ATOM 3333 N N . GLU A 1 419 ? 26.100 1.977 -24.234 1.00 82.38 419 GLU A N 1
ATOM 3334 C CA . GLU A 1 419 ? 26.961 2.344 -25.354 1.00 82.38 419 GLU A CA 1
ATOM 3335 C C . GLU A 1 419 ? 26.640 1.403 -26.511 1.00 82.38 419 GLU A C 1
ATOM 3337 O O . GLU A 1 419 ? 26.802 0.192 -26.385 1.00 82.38 419 GLU A O 1
ATOM 3342 N N . GLY A 1 420 ? 26.179 1.936 -27.639 1.00 80.00 420 GLY A N 1
ATOM 3343 C CA . GLY A 1 420 ? 25.754 1.130 -28.780 1.00 80.00 420 GLY A CA 1
ATOM 3344 C C . GLY A 1 420 ? 26.121 1.773 -30.107 1.00 80.00 420 GLY A C 1
ATOM 3345 O O . GLY A 1 420 ? 26.301 2.987 -30.202 1.00 80.00 420 GLY A O 1
ATOM 3346 N N . LYS A 1 421 ? 26.248 0.945 -31.142 1.00 75.69 421 LYS A N 1
ATOM 3347 C CA . LYS A 1 421 ? 26.393 1.383 -32.529 1.00 75.69 421 LYS A CA 1
ATOM 3348 C C . LYS A 1 421 ? 25.648 0.441 -33.463 1.00 75.69 421 LYS A C 1
ATOM 3350 O O . LYS A 1 421 ? 25.678 -0.776 -33.282 1.00 75.69 421 LYS A O 1
ATOM 3355 N N . VAL A 1 422 ? 25.055 1.013 -34.503 1.00 72.75 422 VAL A N 1
ATOM 3356 C CA . VAL A 1 422 ? 24.548 0.260 -35.649 1.00 72.75 422 VAL A CA 1
ATOM 3357 C C . VAL A 1 422 ? 25.611 0.291 -36.741 1.00 72.75 422 VAL A C 1
ATOM 3359 O O . VAL A 1 422 ? 26.108 1.350 -37.118 1.00 72.75 422 VAL A O 1
ATOM 3362 N N . ILE A 1 423 ? 26.002 -0.885 -37.216 1.00 73.94 423 ILE A N 1
ATOM 3363 C CA . ILE A 1 423 ? 26.959 -1.074 -38.299 1.00 73.94 423 ILE A CA 1
ATOM 3364 C C . ILE A 1 423 ? 26.179 -1.489 -39.540 1.00 73.94 423 ILE A C 1
ATOM 3366 O O . ILE A 1 423 ? 25.422 -2.457 -39.527 1.00 73.94 423 ILE A O 1
ATOM 3370 N N . SER A 1 424 ? 26.393 -0.752 -40.621 1.00 72.69 424 SER A N 1
ATOM 3371 C CA . SER A 1 424 ? 25.886 -1.081 -41.948 1.00 72.69 424 SER A CA 1
ATOM 3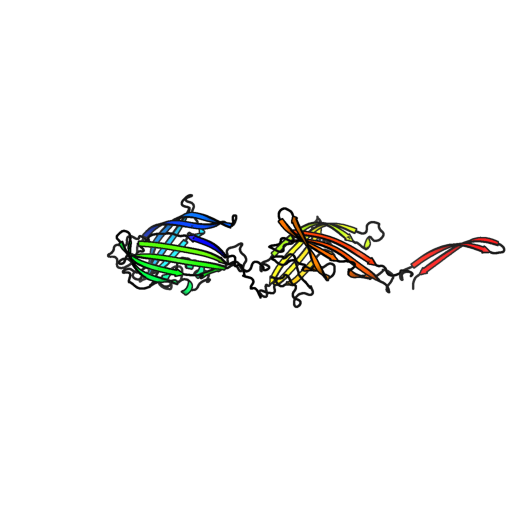372 C C . SER A 1 424 ? 26.868 -1.994 -42.674 1.00 72.69 424 SER A C 1
ATOM 3374 O O . SER A 1 424 ? 28.033 -1.637 -42.853 1.00 72.69 424 SER A O 1
ATOM 3376 N N . GLN A 1 425 ? 26.403 -3.158 -43.119 1.00 73.75 425 GLN A N 1
ATOM 3377 C CA . GLN A 1 425 ? 27.140 -4.018 -44.035 1.00 73.75 425 GLN A CA 1
ATOM 3378 C C . GLN A 1 425 ? 26.568 -3.845 -45.441 1.00 73.75 425 GLN A C 1
ATOM 3380 O O . GLN A 1 425 ? 25.472 -4.321 -45.748 1.00 73.75 425 GLN A O 1
ATOM 3385 N N . PHE A 1 426 ? 27.327 -3.155 -46.290 1.00 71.00 426 PHE A N 1
ATOM 3386 C CA . PHE A 1 426 ? 26.966 -2.972 -47.688 1.00 71.00 426 PHE A CA 1
ATOM 3387 C C . PHE A 1 426 ? 27.139 -4.286 -48.464 1.00 71.00 426 PHE A C 1
ATOM 3389 O O . PHE A 1 426 ? 28.115 -5.011 -48.230 1.00 71.00 426 PHE A O 1
ATOM 3396 N N . PRO A 1 427 ? 26.213 -4.602 -49.384 1.00 70.25 427 PRO A N 1
ATOM 3397 C CA . PRO A 1 427 ? 26.435 -5.650 -50.366 1.00 70.25 427 PRO A CA 1
ATOM 3398 C C . PRO A 1 427 ? 27.560 -5.232 -51.321 1.00 70.25 427 PRO A C 1
ATOM 3400 O O . PRO A 1 427 ? 27.980 -4.076 -51.345 1.00 70.25 427 PRO A O 1
ATOM 3403 N N . ASP A 1 428 ? 28.052 -6.170 -52.123 1.00 68.31 428 ASP A N 1
ATOM 3404 C CA . ASP A 1 428 ? 29.001 -5.836 -53.180 1.00 68.31 428 ASP A CA 1
ATOM 3405 C C . ASP A 1 428 ? 28.340 -4.885 -54.202 1.00 68.31 428 ASP A C 1
ATOM 3407 O O . ASP A 1 428 ? 27.272 -5.179 -54.752 1.00 68.31 428 ASP A O 1
ATOM 3411 N N . LEU A 1 429 ? 28.946 -3.716 -54.418 1.00 60.53 429 LEU A N 1
ATOM 3412 C CA . LEU A 1 429 ? 28.424 -2.625 -55.245 1.00 60.53 429 LEU A CA 1
ATOM 3413 C C . LEU A 1 429 ? 29.289 -2.468 -56.502 1.00 60.53 429 LEU A C 1
ATOM 3415 O O . LEU A 1 429 ? 30.030 -1.502 -56.666 1.00 60.53 429 LEU A O 1
ATOM 3419 N N . HIS A 1 430 ? 29.187 -3.434 -57.412 1.00 62.75 430 HIS A N 1
ATOM 3420 C CA . HIS A 1 430 ? 29.820 -3.384 -58.738 1.00 62.75 430 HIS A CA 1
ATOM 3421 C C . HIS A 1 430 ? 28.852 -2.971 -59.864 1.00 62.75 430 HIS A C 1
ATOM 3423 O O . HIS A 1 430 ? 29.046 -3.332 -61.024 1.00 62.75 430 HIS A O 1
ATOM 3429 N N . THR A 1 431 ? 27.790 -2.230 -59.542 1.00 63.06 431 THR A N 1
ATOM 3430 C CA . THR A 1 431 ? 26.722 -1.869 -60.487 1.00 63.06 431 THR A CA 1
ATOM 3431 C C . THR A 1 431 ? 26.398 -0.380 -60.448 1.00 63.06 431 THR A C 1
ATOM 3433 O O . THR A 1 431 ? 26.578 0.284 -59.432 1.00 63.06 431 THR A O 1
ATOM 3436 N N . ILE A 1 432 ? 25.943 0.148 -61.585 1.00 64.44 432 ILE A N 1
ATOM 3437 C CA . ILE A 1 432 ? 25.492 1.536 -61.728 1.00 64.44 432 ILE A CA 1
ATOM 3438 C C . ILE A 1 432 ? 24.063 1.629 -61.160 1.00 64.44 432 ILE A C 1
ATOM 3440 O O . ILE A 1 432 ? 23.250 0.785 -61.539 1.00 64.44 432 ILE A O 1
ATOM 3444 N N . PRO A 1 433 ? 23.744 2.603 -60.283 1.00 67.38 433 PRO A N 1
ATOM 3445 C CA . PRO A 1 433 ? 22.382 2.804 -59.786 1.00 67.38 433 PRO A CA 1
ATOM 3446 C C . PRO A 1 433 ? 21.357 3.015 -60.916 1.00 67.38 433 PRO A C 1
ATOM 3448 O O . PRO A 1 433 ? 21.636 3.716 -61.888 1.00 67.38 433 PRO A O 1
ATOM 3451 N N . GLU A 1 434 ? 20.159 2.457 -60.774 1.00 74.06 434 GLU A N 1
ATOM 3452 C CA . GLU A 1 434 ? 19.012 2.536 -61.692 1.00 74.06 434 GLU A CA 1
ATOM 3453 C C . GLU A 1 434 ? 18.560 3.978 -61.978 1.00 74.06 434 GLU A C 1
ATOM 3455 O O . GLU A 1 434 ? 18.027 4.272 -63.042 1.00 74.06 434 GLU A O 1
ATOM 3460 N N . ASN A 1 435 ? 18.813 4.906 -61.054 1.00 67.38 435 ASN A N 1
ATOM 3461 C CA . ASN A 1 435 ? 18.512 6.332 -61.197 1.00 67.38 435 ASN A CA 1
ATOM 3462 C C . ASN A 1 435 ? 19.675 7.148 -61.793 1.00 67.38 435 ASN A C 1
ATOM 3464 O O . ASN A 1 435 ? 19.631 8.379 -61.779 1.00 67.38 435 ASN A O 1
ATOM 3468 N N . THR A 1 436 ? 20.722 6.496 -62.310 1.00 67.94 436 THR A N 1
ATOM 3469 C CA . THR A 1 436 ? 21.863 7.202 -62.904 1.00 67.94 436 THR A CA 1
ATOM 3470 C C . THR A 1 436 ? 21.459 7.844 -64.228 1.00 67.94 436 THR A C 1
ATOM 3472 O O . THR A 1 436 ? 21.221 7.143 -65.210 1.00 67.94 436 THR A O 1
ATOM 3475 N N . ASP A 1 437 ? 21.453 9.176 -64.265 1.00 72.50 437 ASP A N 1
ATOM 3476 C CA . ASP A 1 437 ? 21.461 9.994 -65.482 1.00 72.50 437 ASP A CA 1
ATOM 3477 C C . ASP A 1 437 ? 22.656 10.946 -65.373 1.00 72.50 437 ASP A C 1
ATOM 3479 O O . ASP A 1 437 ? 22.673 11.876 -64.563 1.00 72.50 437 ASP A O 1
ATOM 3483 N N . SER A 1 438 ? 23.750 10.619 -66.054 1.00 67.94 438 SER A N 1
ATOM 3484 C CA . SER A 1 438 ? 25.024 11.318 -65.879 1.00 67.94 438 SER A CA 1
ATOM 3485 C C . SER A 1 438 ? 25.834 11.358 -67.161 1.00 67.94 438 SER A C 1
ATOM 3487 O O . SER A 1 438 ? 25.743 10.485 -68.020 1.00 67.94 438 SER A O 1
ATOM 3489 N N . GLU A 1 439 ? 26.660 12.387 -67.287 1.00 67.94 439 GLU A N 1
ATOM 3490 C CA . GLU A 1 439 ? 27.501 12.611 -68.452 1.00 67.94 439 GLU A CA 1
ATOM 3491 C C . GLU A 1 439 ? 28.938 12.177 -68.134 1.00 67.94 439 GLU A C 1
ATOM 3493 O O . GLU A 1 439 ? 29.644 12.789 -67.334 1.00 67.94 439 GLU A O 1
ATOM 3498 N N . LEU A 1 440 ? 29.365 11.062 -68.726 1.00 58.09 440 LEU A N 1
ATOM 3499 C CA . LEU A 1 440 ? 30.709 10.526 -68.576 1.00 58.09 440 LEU A CA 1
ATOM 3500 C C . LEU A 1 440 ? 31.614 11.152 -69.636 1.00 58.09 440 LEU A C 1
ATOM 3502 O O . LEU A 1 440 ? 31.519 10.822 -70.820 1.00 58.09 440 LEU A O 1
ATOM 3506 N N . LYS A 1 441 ? 32.518 12.028 -69.203 1.00 60.69 441 LYS A N 1
ATOM 3507 C CA . LYS A 1 441 ? 33.563 12.595 -70.052 1.00 60.69 441 LYS A CA 1
ATOM 3508 C C . LYS A 1 441 ? 34.848 11.779 -69.912 1.00 60.69 441 LYS A C 1
ATOM 3510 O O . LYS A 1 441 ? 35.414 11.666 -68.828 1.00 60.69 441 LYS A O 1
ATOM 3515 N N . MET A 1 442 ? 35.294 11.197 -71.017 1.00 55.50 442 MET A N 1
ATOM 3516 C CA . MET A 1 442 ? 36.519 10.411 -71.118 1.00 55.50 442 MET A CA 1
ATOM 3517 C C . MET A 1 442 ? 37.499 11.131 -72.037 1.00 55.50 442 MET A C 1
ATOM 3519 O O . MET A 1 442 ? 37.197 11.381 -73.202 1.00 55.50 442 MET A O 1
ATOM 3523 N N . GLU A 1 443 ? 38.681 11.441 -71.518 1.00 61.91 443 GLU A N 1
ATOM 3524 C CA . GLU A 1 443 ? 39.779 12.032 -72.283 1.00 61.91 443 GLU A CA 1
ATOM 3525 C C . GLU A 1 443 ? 40.880 10.984 -72.486 1.00 61.91 443 GLU A C 1
ATOM 3527 O O . GLU A 1 443 ? 41.201 10.211 -71.581 1.00 61.91 443 GLU A O 1
ATOM 3532 N N . GLY A 1 444 ? 41.456 10.926 -73.685 1.00 60.47 444 GLY A N 1
ATOM 3533 C CA . GLY A 1 444 ? 42.508 9.967 -74.010 1.00 60.47 444 GLY A CA 1
ATOM 3534 C C . GLY A 1 444 ? 43.337 10.384 -75.216 1.00 60.47 444 GLY A C 1
ATOM 3535 O O . GLY A 1 444 ? 43.028 11.358 -75.889 1.00 60.47 444 GLY A O 1
ATOM 3536 N N . LYS A 1 445 ? 44.399 9.630 -75.514 1.00 63.69 445 LYS A N 1
ATOM 3537 C CA . LYS A 1 445 ? 45.221 9.832 -76.715 1.00 63.69 445 LYS A CA 1
ATOM 3538 C C . LYS A 1 445 ? 45.029 8.680 -77.686 1.00 63.69 445 LYS A C 1
ATOM 3540 O O . LYS A 1 445 ? 45.415 7.551 -77.391 1.00 63.69 445 LYS A O 1
ATOM 3545 N N . LEU A 1 446 ? 44.471 8.972 -78.855 1.00 54.03 446 LEU A N 1
ATOM 3546 C CA . LEU A 1 446 ? 44.361 8.023 -79.955 1.00 54.03 446 LEU A CA 1
ATOM 3547 C C . LEU A 1 446 ? 45.615 8.118 -80.828 1.00 54.03 446 LEU A C 1
ATOM 3549 O O . LEU A 1 446 ? 45.937 9.185 -81.345 1.00 54.03 446 LEU A O 1
ATOM 3553 N N . TRP A 1 447 ? 46.327 7.007 -80.997 1.00 43.56 447 TRP A N 1
ATOM 3554 C CA . TRP A 1 447 ? 47.479 6.919 -81.894 1.00 43.56 447 TRP A CA 1
ATOM 3555 C C . TRP A 1 447 ? 47.051 6.377 -83.256 1.00 43.56 447 TRP A C 1
ATOM 3557 O O . TRP A 1 447 ? 46.616 5.231 -83.358 1.00 43.56 447 TRP A O 1
ATOM 3567 N N . ILE A 1 448 ? 47.207 7.187 -84.304 1.00 56.34 448 ILE A N 1
ATOM 3568 C CA . ILE A 1 448 ? 46.950 6.783 -85.690 1.00 56.34 448 ILE A CA 1
ATOM 3569 C C . ILE A 1 448 ? 48.301 6.649 -86.396 1.00 56.34 448 ILE A C 1
ATOM 3571 O O . ILE A 1 448 ? 49.098 7.585 -86.411 1.00 56.34 448 ILE A O 1
ATOM 3575 N N . ILE A 1 449 ? 48.564 5.472 -86.976 1.00 42.03 449 ILE A N 1
ATOM 3576 C CA . ILE A 1 449 ? 49.886 5.054 -87.489 1.00 42.03 449 ILE A CA 1
ATOM 3577 C C . ILE A 1 449 ? 50.468 6.040 -88.523 1.00 42.03 449 ILE A C 1
ATOM 3579 O O . ILE A 1 449 ? 51.685 6.167 -88.625 1.00 42.03 449 ILE A O 1
ATOM 3583 N N . SER A 1 450 ? 49.623 6.775 -89.252 1.00 48.00 450 SER A N 1
ATOM 3584 C CA . SER A 1 450 ? 50.027 7.769 -90.255 1.00 48.00 450 SER A CA 1
ATOM 3585 C C . SER A 1 450 ? 50.023 9.229 -89.778 1.00 48.00 450 SER A C 1
ATOM 3587 O O . SER A 1 450 ? 50.517 10.083 -90.507 1.00 48.00 450 SER A O 1
ATOM 3589 N N . GLU A 1 451 ? 49.470 9.539 -88.598 1.00 53.12 451 GLU A N 1
ATOM 3590 C CA . GLU A 1 451 ? 49.190 10.927 -88.166 1.00 53.12 451 GLU A CA 1
ATOM 3591 C C . GLU A 1 451 ? 49.710 11.276 -86.755 1.00 53.12 451 GLU A C 1
ATOM 3593 O O . GLU A 1 451 ? 49.694 12.443 -86.367 1.00 53.12 451 GLU A O 1
ATOM 3598 N N . GLY A 1 452 ? 50.221 10.301 -85.993 1.00 62.72 452 GLY A N 1
ATOM 3599 C CA . GLY A 1 452 ? 50.713 10.506 -84.624 1.00 62.72 452 GLY A CA 1
ATOM 3600 C C . GLY A 1 452 ? 49.609 10.446 -83.558 1.00 62.72 452 GLY A C 1
ATOM 3601 O O . GLY A 1 452 ? 48.503 9.967 -83.816 1.00 62.72 452 GLY A O 1
ATOM 3602 N N . SER A 1 453 ? 49.918 10.871 -82.325 1.00 63.38 453 SER A N 1
ATOM 3603 C CA . SER A 1 453 ? 48.951 10.889 -81.215 1.00 63.38 453 SER A CA 1
ATOM 3604 C C . SER A 1 453 ? 48.043 12.109 -81.279 1.00 63.38 453 SER A C 1
ATOM 3606 O O . SER A 1 453 ? 48.547 13.233 -81.316 1.00 63.38 453 SER A O 1
ATOM 3608 N N . LYS A 1 454 ? 46.734 11.906 -81.171 1.00 69.06 454 LYS A N 1
ATOM 3609 C CA . LYS A 1 454 ? 45.748 12.979 -81.057 1.00 69.06 454 LYS A CA 1
ATOM 3610 C C . LYS A 1 454 ? 44.979 12.844 -79.751 1.00 69.06 454 LYS A C 1
ATOM 3612 O O . LYS A 1 454 ? 44.531 11.747 -79.419 1.00 69.06 454 LYS A O 1
ATOM 3617 N N . ASP A 1 455 ? 44.834 13.946 -79.025 1.00 78.62 455 ASP A N 1
ATOM 3618 C CA . ASP A 1 455 ? 43.935 13.999 -77.876 1.00 78.62 455 ASP A CA 1
ATOM 3619 C C . ASP A 1 455 ? 42.492 13.852 -78.373 1.00 78.62 455 ASP A C 1
ATOM 3621 O O . ASP A 1 455 ? 42.071 14.510 -79.330 1.00 78.62 455 ASP A O 1
ATOM 3625 N N . ILE A 1 456 ? 41.759 12.932 -77.761 1.00 70.25 456 ILE A N 1
ATOM 3626 C CA . ILE A 1 456 ? 40.353 12.668 -78.021 1.00 70.25 456 ILE A CA 1
ATOM 3627 C C . ILE A 1 456 ? 39.564 12.878 -76.737 1.00 70.25 456 ILE A C 1
ATOM 3629 O O . ILE A 1 456 ? 39.992 12.496 -75.649 1.00 70.25 456 ILE A O 1
ATOM 3633 N N . GLU A 1 457 ? 38.389 13.465 -76.899 1.00 64.38 457 GLU A N 1
ATOM 3634 C CA . GLU A 1 457 ? 37.403 13.642 -75.848 1.00 64.38 457 GLU A CA 1
ATOM 3635 C C . GLU A 1 457 ? 36.129 12.934 -76.296 1.00 64.38 457 GLU A C 1
ATOM 3637 O O . GLU A 1 457 ? 35.627 13.161 -77.399 1.00 64.38 457 GLU A O 1
ATOM 3642 N N . MET A 1 458 ? 35.626 12.044 -75.451 1.00 60.31 458 MET A N 1
ATOM 3643 C CA . MET A 1 458 ? 34.358 11.367 -75.650 1.00 60.31 458 MET A CA 1
ATOM 3644 C C . MET A 1 458 ? 33.441 11.712 -74.490 1.00 60.31 458 MET A C 1
ATOM 3646 O O . MET A 1 458 ? 33.746 11.426 -73.336 1.00 60.31 458 MET A O 1
ATOM 3650 N N . ILE A 1 459 ? 32.297 12.296 -74.819 1.00 73.06 459 ILE A N 1
ATOM 3651 C CA . ILE A 1 459 ? 31.236 12.595 -73.870 1.00 73.06 459 ILE A CA 1
ATOM 3652 C C . ILE A 1 459 ? 30.128 11.572 -74.102 1.00 73.06 459 ILE A C 1
ATOM 3654 O O . ILE A 1 459 ? 29.607 11.448 -75.212 1.00 73.06 459 ILE A O 1
ATOM 3658 N N . ARG A 1 460 ? 29.802 10.788 -73.075 1.00 61.91 460 ARG A N 1
ATOM 3659 C CA . ARG A 1 460 ? 28.746 9.778 -73.130 1.00 61.91 460 ARG A CA 1
ATOM 3660 C C . ARG A 1 460 ? 27.720 10.049 -72.047 1.00 61.91 460 ARG A C 1
ATOM 3662 O O . ARG A 1 460 ? 28.023 9.912 -70.869 1.00 61.91 460 ARG A O 1
ATOM 3669 N N . HIS A 1 461 ? 26.484 10.320 -72.445 1.00 69.25 461 HIS A N 1
ATOM 3670 C CA . HIS A 1 461 ? 25.358 10.262 -71.521 1.00 69.25 461 HIS A CA 1
ATOM 3671 C C . HIS A 1 461 ? 25.086 8.801 -71.154 1.00 69.25 461 HIS A C 1
ATOM 3673 O O . HIS A 1 461 ? 24.803 7.965 -72.018 1.00 69.25 461 HIS A O 1
ATOM 3679 N N . VAL A 1 462 ? 25.237 8.486 -69.875 1.00 66.06 462 VAL A N 1
ATOM 3680 C CA . VAL A 1 462 ? 24.907 7.198 -69.284 1.00 66.06 462 VAL A CA 1
ATOM 3681 C C . VAL A 1 462 ? 23.589 7.380 -68.556 1.00 66.06 462 VAL A C 1
ATOM 3683 O O . VAL A 1 462 ? 23.522 8.076 -67.546 1.00 66.06 462 VAL A O 1
ATOM 3686 N N . LYS A 1 463 ? 22.557 6.740 -69.097 1.00 61.53 463 LYS A N 1
ATOM 3687 C CA . LYS A 1 463 ? 21.257 6.608 -68.461 1.00 61.53 463 LYS A CA 1
ATOM 3688 C C . LYS A 1 463 ? 21.025 5.134 -68.169 1.00 61.53 463 LYS A C 1
ATOM 3690 O O . LYS A 1 463 ? 21.044 4.331 -69.105 1.00 61.53 463 LYS A O 1
ATOM 3695 N N . ALA A 1 464 ? 20.879 4.778 -66.898 1.00 60.56 464 ALA A N 1
ATOM 3696 C CA . ALA A 1 464 ? 20.371 3.462 -66.535 1.00 60.56 464 ALA A CA 1
ATOM 3697 C C . ALA A 1 464 ? 18.895 3.385 -66.980 1.00 60.56 464 ALA A C 1
ATOM 3699 O O . ALA A 1 464 ? 18.148 4.348 -66.799 1.00 60.56 464 ALA A O 1
ATOM 3700 N N . VAL A 1 465 ? 18.516 2.304 -67.673 1.00 55.12 465 VAL A N 1
ATOM 3701 C CA . VAL A 1 465 ? 17.141 2.038 -68.142 1.00 55.12 465 VAL A CA 1
ATOM 3702 C C . VAL A 1 465 ? 16.584 0.864 -67.370 1.00 55.12 465 VAL A C 1
ATOM 3704 O O . VAL A 1 465 ? 17.333 -0.136 -67.271 1.00 55.12 465 VAL A O 1
#

Radius of gyration: 39.62 Å; Cα contacts (8 Å, |Δi|>4): 1114; chains: 1; bounding box: 90×52×141 Å

pLDDT: mean 83.49, std 15.0, range [25.27, 98.38]

Foldseek 3Di:
DDDDPLPFPKQWQWFFFFFWFDDDPDPLPDQFADLFDWDKDKGKTKTWGQDPVVRDIDIFIKMKIKIKGQDDDDPQKTKIKIWIWMARPVPRHTDVVPTDIWIFIARRQQQFGDAPGTPAGAGWHCAHGAQHDQAKTWYFAPVCRQLVVVPLDDRVLRIWIFHFDAWDQDPNAIWTKTKTWHPFRFSAADDPPAQRRKTKGKTKIKMFTAGRRGRTGGTIGMTMMIIIGHDRPLFAGQFDWDKDKDWDKDWDAAPVCPPVVDRTDIFRKIKMKIKGFDDCPDQQWTFIKIWIFIAGPVRHGDDPVRTDIDTFIAGGNQQATDVVGDPWGFHCAAGAQHDQAKGFHTDPQQSHTWIWHFDAWDQDPNAIWTKTKTWDDFRFRDWADDQLDPPFTWTKGKTKMKIFTARRRGRDGPDIDIDMDIDTDGDDPPDDGQADFDKDWDWDWDQDPPPGTDIDIDIDGDHRD

Sequence (465 aa):
MKGKRNIMIVVGLVFFIIAPSFSFVLTPSMKKIPDNLHEVVYYEGKLGMLNTSTLNMDYINIEIKREVNAIKKEGDVLLIREDVTVKDKRTGKEIPDLSMTTIYGIDPRTSKNVPGYGDTERVGQWIFPVGVKKKDYLVWNSDMDEPYREGYVDVNDAAGIAHYMGEKEIAGVKTYEYRGHQDEVYIGPGPEGTPPESRMYYMGDQTAWAEVKTGLIVDYDKHVVQYIEFPDLHKLPSDLNMTAELKGKVSVFNLSKAGTGDWYDRYNATVVNHVWVENPETDSLYMVGSEMIARDENGHMLPDELQGYSIDGVNPYTMEYDSMFSDKRGLLTFPIGVEKKDYPLWDSQIGNISVAHFVGEENIAGLDTYKYVAQVNNYPVGTQDIEGMSDRNVKLFYTGNTTYWVEPSTGSIVNVKQEGKVISQFPDLHTIPENTDSELKMEGKLWIISEGSKDIEMIRHVKAV

Nearest PDB structures (foldseek):
  7n3v-assembly2_B  TM=6.917E-01  e=6.346E-09  Mycolicibacterium smegmatis

Solvent-accessible surface area (backbone atoms only — not comparable to full-atom values): 25259 Å² total; per-residue (Å²): 141,79,82,79,74,80,79,71,58,69,53,60,40,43,34,40,44,47,38,65,37,54,74,72,93,72,60,81,83,56,77,46,62,61,82,75,39,72,48,74,45,74,32,60,31,45,41,33,40,60,34,86,89,76,77,42,78,45,73,46,52,29,34,37,40,38,36,39,31,37,77,46,74,57,91,75,35,36,30,35,37,37,40,38,44,28,24,36,62,87,78,67,47,72,39,67,95,72,34,50,76,48,41,44,17,21,31,40,44,56,26,27,39,37,77,93,33,51,78,55,88,49,57,42,17,74,48,60,24,47,54,47,64,100,52,70,40,53,29,44,43,72,87,31,52,61,25,39,75,73,63,51,33,54,76,71,75,30,38,42,56,33,38,58,73,47,78,47,73,56,99,87,41,60,22,36,33,28,42,32,69,48,71,77,40,54,50,39,66,41,61,92,92,50,62,86,76,14,34,23,31,36,32,38,45,37,39,38,28,24,26,42,56,58,15,42,31,64,31,32,42,39,44,38,36,35,31,34,42,51,58,78,78,58,38,60,60,71,77,38,71,50,75,48,81,47,78,49,79,46,76,44,84,35,73,92,32,61,92,71,88,61,42,59,48,76,41,55,30,41,37,35,41,38,38,33,41,80,47,66,80,46,94,67,34,28,33,38,35,41,38,34,48,30,19,36,87,87,67,48,76,50,64,70,92,60,44,46,76,52,69,30,26,24,22,39,49,62,25,33,41,33,72,93,47,30,95,58,48,44,16,80,51,64,25,40,55,48,66,98,51,71,42,49,27,51,32,82,86,66,76,41,68,40,55,28,36,61,76,50,73,49,73,58,97,87,41,68,20,40,30,29,44,25,73,45,72,72,40,78,65,51,72,42,80,40,90,40,37,94,92,46,51,30,42,32,22,35,34,33,41,37,37,39,30,22,32,39,70,64,20,46,72,78,43,77,50,76,52,73,48,77,45,76,46,72,62,90,81,91,70,82,42,56,73,38,74,46,74,48,75,47,76,48,72,51,73,42,98,90,76,48,75,40,84,43,78,46,78,40,80,45,63,50,128

Secondary structure (DSSP, 8-state):
---------EEEEEEEEE---------TT-SS--TT-EEEEEEEEEEEEEETTTTEEEEEEEEEEEEEEEEEEETTEEEEEEEEEEEETTT--B-GGG-EEEEEEE-TTT-BEEEEEESS---SBSSPPSS--SS-EEEE-GGGHHHHHTTSS-HHHHEEEEEEEEEEEETTEEEEEEEEEEEEEEEEEPPTTS-TT-EEEEEEEEEEEEETTT--EEEEEEEEEEEEE---SSS--TT-EEEEEEEEEEEEE-GGGTTSS--EEEEEEEEEEEEEEEEEEETTEEEEEEEEEEEETTSPBPPGGG-EEEEEEE-TTT-BBPTTT-S--SBSSPPSS--SS-EEEEETTTTEEEEEEEEEEEEETTEEEEEEEEEEEEEEEEEEEETTEEEEEEEEEEEEEEEEEE-TTT--EEEEEEEEEEEEEPPP--S--TT-EEEEEEEEEEEETTTEEEEEEEEEEEE--